Protein AF-0000000081109459 (afdb_homodimer)

Foldseek 3Di:
DDAAEEEEECLLFLLNVLLQCLQQVDPRHHAYEYEDQCCPDPSNCVSCVVPPSYHYDHDHLLGVVSLLVSLARHQEYEDDDFCLAPWQVSLLVSLQSSVVSNLVHQNYAEYEYEAADCVCVLVVRPQLQPQTRRNSRNNSVVVLLVDAFDLDPPDGYFYAYEYFFAEPCCCQANLQQFAQEPVRETEGEAQQAFFKGQYDYSNLSSLLSNLCVVVVSVRGSHYQNDGLDIDGQQRLQVLLCVQLVHHYGYDNDALVVSLVLQPQQQACSHPNCRPHHGNSVNVSSNNVCRSVRSVVVVVRYDNVVSCVSPVPRDDSNNVCNVVVDNSQHQDDTVVCVVVVNGSPSNHHYDD/DDAAEEEEEVLLWLLNVLLQCLQQVDPRHHAYEYEDQCCPDPSNCVSCVVPPSYHYDHDHLLGVVSLLVSLARHQEYEDDDFCLAPWQVSLLVSLQSSVVSNLVHQNYAEYEYEAADCVCVLVVRPQLQPQTRRNSRNNSVVVLLVDAFDLDPPDGYFYAYEYFFAEPCCCQPNLQQFAQEPVRETEGEAQQAFFKGQYDYSNLSSLLSNLCVVVVSVRGSHYQHDGLDIDGQQRLQVLLCVQLVHHYGYDNDQLVVSLVLAPQQQACSHPNCRPHHGNSVNVSSNNVCRSVNSCVVVVRYDNVVSCVSPVPRDDSNNVCNVVVDNSQHQDDTVVCVVVVNGSPSNHHYDD

Secondary structure (DSSP, 8-state):
-PPPEEEEETTTSHHHHHHHHHHHSSSSPPEEEEEES-TTSHHHHHHTTT-TTSEEEE--TT-HHHHHHHHTT-SEEEE---TTTS-HHHHHHHHHHHHHHHTT-TT--EEEEEEE--HHHHTTT-GGG--HHHHHHHHHHHHHHTS-----TT-S-EEEEEEE--BTTHHHHSTTPPEE-TTS-EEEEETTTT--EEEB-HHHHHHHHHHHHHTHHHHTTEEEE--SEEE-HHHHHHHHHHHHT--EEEEE--HHHHHHH-TTTTSBSSTT-TTS-BHHHHHHTTHHHHHTTHHHHHT---HHHHHHH-TTPPPHHHHHHHHT--S------HHHHHTT--HHHHS-B--/-PPPEEEEETTTSHHHHHHHHHHHSSSSPPEEEEEES-TTSHHHHHHTTT-TTSEEEE--TT-HHHHHHHHTT-SEEEE---TTTS-HHHHHHHHHHHHHHHTT-TT--EEEEEEE--HHHHTTT-GGG--HHHHHHHHHHHHHHTS-----TT-S-EEEEEEE--BGGGGTSSTTPPEE-TTS-EEEEETTTT--EEEB-HHHHHHHHHHHHHTHHHHTTEEEE--SEEE-HHHHHHHHHHHH---EEEEE--HHHHHHH-TTTTSBSSTT-TTS-BHHHHHHTTHHHHHTTHHHHHT---HHHHHHH-TTPPPHHHHHHHHT--S------HHHHHTT--HHHHS-B--

Radius of gyration: 28.34 Å; Cα contacts (8 Å, |Δi|>4): 1529; chains: 2; bounding box: 60×88×63 Å

pLDDT: mean 94.44, std 7.42, range [50.06, 98.94]

Sequence (702 aa):
MAQKRILVIGGTGAQGFAVVKALVEAKDPFTVRVLSRNPDSEGVKETFKDYPQVELVKGSFMDFDSVERALQDCYGVFVNTDGFTVNEPDELWAGVRIFEIANTIPTLRHFVYSSIDYYLRLTNFDHKYAAHHTNGKGRVHTYLDGMTSPAHPDSKLVWSVLITGPYNEDLIGGPYVPHIATDGTRVFRFPLGDGYIPFMTLQDCGAFALHMFQNREEWSGKTLLATSHLSTGKEIAETLSRVASVKARYENITVQEWVDTLPYADAPVSSMYPDGITVGQNFSMWWPGFANSILKNEGTRDLAEMKRINPNLQSLEDWIRESKWDGTARQVLKGFKDGGITADMQQLKAEMAQKRILVIGGTGAQGFAVVKALVEAKDPFTVRVLSRNPDSEGVKETFKDYPQVELVKGSFMDFDSVERALQDCYGVFVNTDGFTVNEPDELWAGVRIFEIANTIPTLRHFVYSSIDYYLRLTNFDHKYAAHHTNGKGRVHTYLDGMTSPAHPDSKLVWSVLITGPYNEDLIGGPYVPHIATDGTRVFRFPLGDGYIPFMTLQDCGAFALHMFQNREEWSGKTLLATSHLSTGKEIAETLSRVASVKARYENITVQEWVDTLPYADAPVSSMYPDGITVGQNFSMWWPGFANSILKNEGTRDLAEMKRINPNLQSLEDWIRESKWDGTARQVLKGFKDGGITADMQQLKAE

Nearest PDB structures (foldseek):
  3dxf-assembly1_A  TM=9.112E-01  e=2.273E-22  Homo sapiens
  2wmd-assembly1_A-2  TM=9.122E-01  e=1.160E-21  Homo sapiens
  3dxf-assembly2_B  TM=9.035E-01  e=2.853E-20  Homo sapiens
  8j9i-assembly1_E4  TM=7.162E-01  e=1.374E-08  Euglena gracilis
  2gn4-assembly1_A  TM=7.048E-01  e=7.676E-09  Helicobacter pylori

Solvent-accessible surface area (backbone atoms only — not comparable to full-atom values): 35572 Å² total; per-residue (Å²): 129,85,67,51,26,32,30,27,38,38,23,86,37,61,62,30,35,29,32,52,50,37,33,53,66,36,96,79,42,37,44,44,37,29,45,26,79,53,57,83,37,68,68,48,46,61,72,38,64,91,42,78,81,51,43,71,39,69,29,42,81,84,36,61,68,39,44,53,61,60,45,59,82,15,32,28,36,41,41,40,80,56,40,52,43,33,50,43,62,55,37,28,41,34,50,50,49,51,53,46,54,48,53,58,37,89,55,29,41,39,41,36,37,52,34,31,66,36,48,26,72,78,51,61,36,39,72,64,32,57,18,48,60,29,44,18,35,23,52,28,55,29,30,52,58,34,48,87,25,63,71,37,92,83,38,58,55,21,38,31,36,44,27,46,43,58,47,54,62,27,40,33,38,46,94,55,34,26,30,33,40,82,88,60,31,31,37,38,65,43,48,28,71,88,14,35,46,50,27,19,42,48,68,50,53,4,48,53,51,41,49,42,72,74,34,52,69,81,34,32,61,35,72,45,58,49,46,44,41,73,41,32,52,56,53,51,18,50,45,45,21,68,75,52,69,41,58,43,38,52,42,73,44,49,57,65,62,45,38,73,65,41,83,56,24,79,38,38,38,15,66,76,36,73,85,51,62,25,35,32,60,32,50,58,15,42,40,50,43,27,33,64,29,50,57,67,74,66,65,56,66,55,58,69,58,42,33,69,78,34,76,80,56,44,43,70,63,53,46,37,63,73,67,65,52,71,65,63,51,39,85,75,36,54,71,40,56,76,69,69,51,49,33,71,63,51,38,49,65,54,129,129,83,67,50,26,31,29,26,40,39,23,84,37,60,64,28,35,30,33,51,51,37,31,53,67,35,95,79,42,37,43,43,36,30,45,25,79,52,56,81,39,69,68,48,46,62,72,39,63,91,42,76,80,52,43,71,39,69,29,42,83,84,36,60,68,40,44,53,60,61,47,58,83,15,32,26,35,40,40,40,81,56,40,52,43,32,52,43,62,54,38,30,42,35,50,50,49,50,54,46,54,49,55,59,39,86,57,27,42,39,40,35,36,51,33,30,67,37,49,26,71,77,52,60,40,40,71,66,32,56,19,51,62,29,43,18,35,22,52,30,55,29,29,51,58,34,47,84,26,60,69,39,90,83,40,57,56,23,38,30,35,43,28,44,43,59,46,55,62,26,40,34,36,49,93,54,34,28,30,32,39,81,86,61,31,30,37,37,64,42,47,28,70,89,13,36,45,50,26,20,41,50,69,49,51,5,49,53,54,39,48,43,71,75,33,53,67,80,34,31,61,35,69,46,59,48,45,44,43,73,40,32,52,57,52,52,18,51,46,47,22,69,74,52,72,41,56,42,38,51,41,71,45,52,57,65,63,45,37,71,67,43,85,56,24,80,38,38,39,16,65,77,35,72,85,50,62,25,35,32,61,34,49,58,16,43,41,51,44,27,32,65,27,48,57,67,74,66,64,57,66,55,56,66,58,42,35,70,76,34,76,80,54,45,43,71,64,55,46,38,62,74,66,65,52,70,65,63,52,38,85,75,36,54,73,40,55,76,69,69,52,48,32,72,65,52,38,46,65,55,130

Organism: NCBI:txid173218

InterPro domains:
  IPR008030 NmrA-like domain [PF05368] (3-261)
  IPR036291 NAD(P)-binding domain superfamily [SSF51735] (3-267)
  IPR051164 NmrA-like oxidoreductase [PTHR42748] (1-326)

Structure (mmCIF, N/CA/C/O backbone):
data_AF-0000000081109459-model_v1
#
loop_
_entity.id
_entity.type
_entity.pdbx_description
1 polymer 'NmrA-like domain-containing protein'
#
loop_
_atom_site.group_PDB
_atom_site.id
_atom_site.type_symbol
_atom_site.label_atom_id
_atom_site.label_alt_id
_atom_site.label_comp_id
_atom_site.label_asym_id
_atom_site.label_entity_id
_atom_site.label_seq_id
_atom_site.pdbx_PDB_ins_code
_atom_site.Cartn_x
_atom_site.Cartn_y
_atom_site.Cartn_z
_atom_site.occupancy
_atom_site.B_iso_or_equiv
_atom_site.auth_seq_id
_atom_site.auth_comp_id
_atom_site.auth_asym_id
_atom_site.auth_atom_id
_atom_site.pdbx_PDB_model_num
ATOM 1 N N . MET A 1 1 ? -29.281 -25.344 5.57 1 50.12 1 MET A N 1
ATOM 2 C CA . MET A 1 1 ? -28.781 -23.984 5.582 1 50.12 1 MET A CA 1
ATOM 3 C C . MET A 1 1 ? -28.344 -23.547 4.184 1 50.12 1 MET A C 1
ATOM 5 O O . MET A 1 1 ? -27.922 -24.375 3.379 1 50.12 1 MET A O 1
ATOM 9 N N . ALA A 1 2 ? -28.672 -22.328 3.775 1 65.62 2 ALA A N 1
ATOM 10 C CA . ALA A 1 2 ? -28.391 -21.875 2.418 1 65.62 2 ALA A CA 1
ATOM 11 C C . ALA A 1 2 ? -26.891 -21.938 2.129 1 65.62 2 ALA A C 1
ATOM 13 O O . ALA A 1 2 ? -26.078 -21.594 2.988 1 65.62 2 ALA A O 1
ATOM 14 N N . GLN A 1 3 ? -26.484 -22.531 1.014 1 88.38 3 GLN A N 1
ATOM 15 C CA . GLN A 1 3 ? -25.094 -22.688 0.612 1 88.38 3 GLN A CA 1
ATOM 16 C C . GLN A 1 3 ? -24.375 -21.328 0.561 1 88.38 3 GLN A C 1
ATOM 18 O O . GLN A 1 3 ? -24.953 -20.344 0.109 1 88.38 3 GLN A O 1
ATOM 23 N N . LYS A 1 4 ? -23.266 -21.297 1.136 1 96.56 4 LYS A N 1
ATOM 24 C CA . LYS A 1 4 ? -22.422 -20.109 1.107 1 96.56 4 LYS A CA 1
ATOM 25 C C . LYS A 1 4 ? -21.891 -19.844 -0.299 1 96.56 4 LYS A C 1
ATOM 27 O O . LYS A 1 4 ? -21.469 -20.781 -0.997 1 96.56 4 LYS A O 1
ATOM 32 N N . ARG A 1 5 ? -22.016 -18.672 -0.777 1 98.25 5 ARG A N 1
ATOM 33 C CA . ARG A 1 5 ? -21.562 -18.281 -2.105 1 98.25 5 ARG A CA 1
ATOM 34 C C . ARG A 1 5 ? -20.156 -17.688 -2.049 1 98.25 5 ARG A C 1
ATOM 36 O O . ARG A 1 5 ? -19.875 -16.828 -1.213 1 98.25 5 ARG A O 1
ATOM 43 N N . ILE A 1 6 ? -19.234 -18.078 -2.896 1 98.94 6 ILE A N 1
ATOM 44 C CA . ILE A 1 6 ? -17.891 -17.531 -3.027 1 98.94 6 ILE A CA 1
ATOM 45 C C . ILE A 1 6 ? -17.734 -16.859 -4.391 1 98.94 6 ILE A C 1
ATOM 47 O O . ILE A 1 6 ? -18.031 -17.453 -5.426 1 98.94 6 ILE A O 1
ATOM 51 N N . LEU A 1 7 ? -17.391 -15.602 -4.422 1 98.94 7 LEU A N 1
ATOM 52 C CA . LEU A 1 7 ? -16.922 -14.961 -5.648 1 98.94 7 LEU A CA 1
ATOM 53 C C . LEU A 1 7 ? -15.469 -15.305 -5.93 1 98.94 7 LEU A C 1
ATOM 55 O O . LEU A 1 7 ? -14.617 -15.227 -5.035 1 98.94 7 LEU A O 1
ATOM 59 N N . VAL A 1 8 ? -15.18 -15.734 -7.117 1 98.94 8 VAL A N 1
ATOM 60 C CA . VAL A 1 8 ? -13.805 -15.969 -7.551 1 98.94 8 VAL A CA 1
ATOM 61 C C . VAL A 1 8 ? -13.422 -14.945 -8.617 1 98.94 8 VAL A C 1
ATOM 63 O O . VAL A 1 8 ? -13.953 -14.969 -9.727 1 98.94 8 VAL A O 1
ATOM 66 N N . ILE A 1 9 ? -12.586 -14.047 -8.273 1 98.88 9 ILE A N 1
ATOM 67 C CA . ILE A 1 9 ? -11.953 -13.133 -9.227 1 98.88 9 ILE A CA 1
ATOM 68 C C . ILE A 1 9 ? -10.711 -13.789 -9.82 1 98.88 9 ILE A C 1
ATOM 70 O O . ILE A 1 9 ? -9.82 -14.227 -9.094 1 98.88 9 ILE A O 1
ATOM 74 N N . GLY A 1 10 ? -10.609 -13.844 -11.094 1 97.38 10 GLY A N 1
ATOM 75 C CA . GLY A 1 10 ? -9.594 -14.625 -11.773 1 97.38 10 GLY A CA 1
ATOM 76 C C . GLY A 1 10 ? -10.008 -16.062 -12.031 1 97.38 10 GLY A C 1
ATOM 77 O O . GLY A 1 10 ? -9.156 -16.922 -12.297 1 97.38 10 GLY A O 1
ATOM 78 N N . GLY A 1 11 ? -11.266 -16.344 -12.023 1 97.38 11 GLY A N 1
ATOM 79 C CA . GLY A 1 11 ? -11.781 -17.703 -12.016 1 97.38 11 GLY A CA 1
ATOM 80 C C . GLY A 1 11 ? -11.688 -18.391 -13.367 1 97.38 11 GLY A C 1
ATOM 81 O O . GLY A 1 11 ? -11.805 -19.609 -13.469 1 97.38 11 GLY A O 1
ATOM 82 N N . THR A 1 12 ? -11.5 -17.609 -14.422 1 95.12 12 THR A N 1
ATOM 83 C CA . THR A 1 12 ? -11.414 -18.203 -15.758 1 95.12 12 THR A CA 1
ATOM 84 C C . THR A 1 12 ? -9.984 -18.641 -16.062 1 95.12 12 THR A C 1
ATOM 86 O O . THR A 1 12 ? -9.75 -19.359 -17.031 1 95.12 12 THR A O 1
ATOM 89 N N . GLY A 1 13 ? -9.062 -18.203 -15.227 1 93.94 13 GLY A N 1
ATOM 90 C CA . GLY A 1 13 ? -7.68 -18.625 -15.391 1 93.94 13 GLY A CA 1
ATOM 91 C C . GLY A 1 13 ? -7.398 -20 -14.805 1 93.94 13 GLY A C 1
ATOM 92 O O . GLY A 1 13 ? -8.281 -20.609 -14.195 1 93.94 13 GLY A O 1
ATOM 93 N N . ALA A 1 14 ? -6.176 -20.5 -14.977 1 92.56 14 ALA A N 1
ATOM 94 C CA . ALA A 1 14 ? -5.781 -21.828 -14.531 1 92.56 14 ALA A CA 1
ATOM 95 C C . ALA A 1 14 ? -5.961 -21.984 -13.023 1 92.56 14 ALA A C 1
ATOM 97 O O . ALA A 1 14 ? -6.609 -22.922 -12.57 1 92.56 14 ALA A O 1
ATOM 98 N N . GLN A 1 15 ? -5.398 -21.031 -12.25 1 96.12 15 GLN A N 1
ATOM 99 C CA . GLN A 1 15 ? -5.5 -21.109 -10.797 1 96.12 15 GLN A CA 1
ATOM 100 C C . GLN A 1 15 ? -6.949 -20.953 -10.344 1 96.12 15 GLN A C 1
ATOM 102 O O . GLN A 1 15 ? -7.434 -21.734 -9.531 1 96.12 15 GLN A O 1
ATOM 107 N N . GLY A 1 16 ? -7.598 -19.922 -10.867 1 97.5 16 GLY A N 1
ATOM 108 C CA . GLY A 1 16 ? -8.961 -19.641 -10.453 1 97.5 16 GLY A CA 1
ATOM 109 C C . GLY A 1 16 ? -9.922 -20.781 -10.742 1 97.5 16 GLY A C 1
ATOM 110 O O . GLY A 1 16 ? -10.797 -21.078 -9.938 1 97.5 16 GLY A O 1
ATOM 111 N N . PHE A 1 17 ? -9.766 -21.391 -11.898 1 97.5 17 PHE A N 1
ATOM 112 C CA . PHE A 1 17 ? -10.648 -22.5 -12.2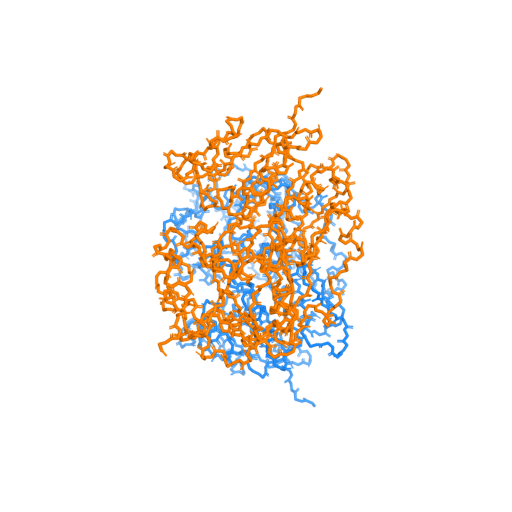5 1 97.5 17 PHE A CA 1
ATOM 113 C C . PHE A 1 17 ? -10.414 -23.688 -11.328 1 97.5 17 PHE A C 1
ATOM 115 O O . PHE A 1 17 ? -11.359 -24.375 -10.945 1 97.5 17 PHE A O 1
ATOM 122 N N . ALA A 1 18 ? -9.164 -23.938 -10.969 1 97.75 18 ALA A N 1
ATOM 123 C CA . ALA A 1 18 ? -8.867 -25 -10.008 1 97.75 18 ALA A CA 1
ATOM 124 C C . ALA A 1 18 ? -9.562 -24.734 -8.672 1 97.75 18 ALA A C 1
ATOM 126 O O . ALA A 1 18 ? -10.055 -25.656 -8.023 1 97.75 18 ALA A O 1
ATOM 127 N N . VAL A 1 19 ? -9.602 -23.469 -8.242 1 98.81 19 VAL A N 1
ATOM 128 C CA . VAL A 1 19 ? -10.273 -23.078 -7.016 1 98.81 19 VAL A CA 1
ATOM 129 C C . VAL A 1 19 ? -11.781 -23.297 -7.164 1 98.81 19 VAL A C 1
ATOM 131 O O . VAL A 1 19 ? -12.422 -23.844 -6.27 1 98.81 19 VAL A O 1
ATOM 134 N N . VAL A 1 20 ? -12.352 -22.891 -8.32 1 98.81 20 VAL A N 1
ATOM 135 C CA . VAL A 1 20 ? -13.773 -23.078 -8.586 1 98.81 20 VAL A CA 1
ATOM 136 C C . VAL A 1 20 ? -14.125 -24.547 -8.469 1 98.81 20 VAL A C 1
ATOM 138 O O . VAL A 1 20 ? -15.086 -24.906 -7.777 1 98.81 20 VAL A O 1
ATOM 141 N N . LYS A 1 21 ? -13.352 -25.453 -9.07 1 98.44 21 LYS A N 1
ATOM 142 C CA . LYS A 1 21 ? -13.594 -26.891 -9.047 1 98.44 21 LYS A CA 1
ATOM 143 C C . LYS A 1 21 ? -13.586 -27.422 -7.617 1 98.44 21 LYS A C 1
ATOM 145 O O . LYS A 1 21 ? -14.484 -28.172 -7.223 1 98.44 21 LYS A O 1
ATOM 150 N N . ALA A 1 22 ? -12.57 -27.016 -6.848 1 98.62 22 ALA A N 1
ATOM 151 C CA . ALA A 1 22 ? -12.445 -27.5 -5.473 1 98.62 22 ALA A CA 1
ATOM 152 C C . ALA A 1 22 ? -13.648 -27.094 -4.637 1 98.62 22 ALA A C 1
ATOM 154 O O . ALA A 1 22 ? -14.141 -27.875 -3.82 1 98.62 22 ALA A O 1
ATOM 155 N N . LEU A 1 23 ? -14.164 -25.844 -4.84 1 98.75 23 LEU A N 1
ATOM 156 C CA . LEU A 1 23 ? -15.273 -25.312 -4.059 1 98.75 23 LEU A CA 1
ATOM 157 C C . LEU A 1 23 ? -16.578 -26.016 -4.41 1 98.75 23 LEU A C 1
ATOM 159 O O . LEU A 1 23 ? -17.344 -26.375 -3.523 1 98.75 23 LEU A O 1
ATOM 163 N N . VAL A 1 24 ? -16.812 -26.281 -5.719 1 98.31 24 VAL A N 1
ATOM 164 C CA . VAL A 1 24 ? -18.078 -26.844 -6.203 1 98.31 24 VAL A CA 1
ATOM 165 C C . VAL A 1 24 ? -18.125 -28.344 -5.902 1 98.31 24 VAL A C 1
ATOM 167 O O . VAL A 1 24 ? -19.203 -28.891 -5.629 1 98.31 24 VAL A O 1
ATOM 170 N N . GLU A 1 25 ? -16.969 -29 -5.863 1 97.81 25 GLU A N 1
ATOM 171 C CA . GLU A 1 25 ? -16.906 -30.453 -5.742 1 97.81 25 GLU A CA 1
ATOM 172 C C . GLU A 1 25 ? -16.688 -30.891 -4.293 1 97.81 25 GLU A C 1
ATOM 174 O O . GLU A 1 25 ? -16.609 -32.062 -3.996 1 97.81 25 GLU A O 1
ATOM 179 N N . ALA A 1 26 ? -16.594 -29.953 -3.414 1 97.25 26 ALA A N 1
ATOM 180 C CA . ALA A 1 26 ? -16.391 -30.25 -2.002 1 97.25 26 ALA A CA 1
ATOM 181 C C . ALA A 1 26 ? -17.531 -31.109 -1.45 1 97.25 26 ALA A C 1
ATOM 183 O O . ALA A 1 26 ? -18.609 -31.172 -2.043 1 97.25 26 ALA A O 1
ATOM 184 N N . LYS A 1 27 ? -17.219 -31.797 -0.277 1 95.94 27 LYS A N 1
ATOM 185 C CA . LYS A 1 27 ? -18.25 -32.562 0.39 1 95.94 27 LYS A CA 1
ATOM 186 C C . LYS A 1 27 ? -19.469 -31.703 0.705 1 95.94 27 LYS A C 1
ATOM 188 O O . LYS A 1 27 ? -20.609 -32.094 0.429 1 95.94 27 LYS A O 1
ATOM 193 N N . ASP A 1 28 ? -19.234 -30.609 1.328 1 96.06 28 ASP A N 1
ATOM 194 C CA . ASP A 1 28 ? -20.219 -29.547 1.481 1 96.06 28 ASP A CA 1
ATOM 195 C C . ASP A 1 28 ? -19.953 -28.406 0.496 1 96.06 28 ASP A C 1
ATOM 197 O O . ASP A 1 28 ? -19.219 -27.469 0.801 1 96.06 28 ASP A O 1
ATOM 201 N N . PRO A 1 29 ? -20.594 -28.391 -0.605 1 96.31 29 PRO A N 1
ATOM 202 C CA . PRO A 1 29 ? -20.234 -27.5 -1.714 1 96.31 29 PRO A CA 1
ATOM 203 C C . PRO A 1 29 ? -20.594 -26.047 -1.446 1 96.31 29 PRO A C 1
ATOM 205 O O . PRO A 1 29 ? -21.547 -25.766 -0.73 1 96.31 29 PRO A O 1
ATOM 208 N N . PHE A 1 30 ? -19.828 -25.203 -2 1 98.19 30 PHE A N 1
ATOM 209 C CA . PHE A 1 30 ? -20.172 -23.797 -2.117 1 98.19 30 PHE A CA 1
ATOM 210 C C . PHE A 1 30 ? -20.859 -23.516 -3.441 1 98.19 30 PHE A C 1
ATOM 212 O O . PHE A 1 30 ? -20.688 -24.266 -4.41 1 98.19 30 PHE A O 1
ATOM 219 N N . THR A 1 31 ? -21.672 -22.547 -3.479 1 98.31 31 THR A N 1
ATOM 220 C CA . THR A 1 31 ? -22.047 -21.938 -4.758 1 98.31 31 THR A CA 1
ATOM 221 C C . THR A 1 31 ? -20.984 -20.938 -5.215 1 98.31 31 THR A C 1
ATOM 223 O O . THR A 1 31 ? -20.391 -20.234 -4.395 1 98.31 31 THR A O 1
ATOM 226 N N . VAL A 1 32 ? -20.734 -20.906 -6.5 1 98.81 32 VAL A N 1
ATOM 227 C CA . VAL A 1 32 ? -19.609 -20.109 -6.961 1 98.81 32 VAL A CA 1
ATOM 228 C C . VAL A 1 32 ? -20.078 -19.109 -8.016 1 98.81 32 VAL A C 1
ATOM 230 O O . VAL A 1 32 ? -20.859 -19.453 -8.898 1 98.81 32 VAL A O 1
ATOM 233 N N . ARG A 1 33 ? -19.734 -17.922 -7.879 1 98.75 33 ARG A N 1
ATOM 234 C CA . ARG A 1 33 ? -19.812 -16.844 -8.859 1 98.75 33 ARG A CA 1
ATOM 235 C C . ARG A 1 33 ? -18.422 -16.469 -9.383 1 98.75 33 ARG A C 1
ATOM 237 O O . ARG A 1 33 ? -17.469 -16.359 -8.617 1 98.75 33 ARG A O 1
ATOM 244 N N . VAL A 1 34 ? -18.25 -16.312 -10.695 1 98.81 34 VAL A N 1
ATOM 245 C CA . VAL A 1 34 ? -16.953 -15.992 -11.305 1 98.81 34 VAL A CA 1
ATOM 246 C C . VAL A 1 34 ? -17.062 -14.672 -12.055 1 98.81 34 VAL A C 1
ATOM 248 O O . VAL A 1 34 ? -17.984 -14.469 -12.852 1 98.81 34 VAL A O 1
ATOM 251 N N . LEU A 1 35 ? -16.156 -13.742 -11.797 1 98.62 35 LEU A N 1
ATOM 252 C CA . LEU A 1 35 ? -16.031 -12.484 -12.531 1 98.62 35 LEU A CA 1
ATOM 253 C C . LEU A 1 35 ? -15.227 -12.688 -13.82 1 98.62 35 LEU A C 1
ATOM 255 O O . LEU A 1 35 ? -14.109 -13.211 -13.781 1 98.62 35 LEU A O 1
ATOM 259 N N . SER A 1 36 ? -15.805 -12.391 -14.93 1 96.75 36 SER A N 1
ATOM 260 C CA . SER A 1 36 ? -15.141 -12.531 -16.219 1 96.75 36 SER A CA 1
ATOM 261 C C . SER A 1 36 ? -15.375 -11.305 -17.094 1 96.75 36 SER A C 1
ATOM 263 O O . SER A 1 36 ? -16.469 -10.727 -17.094 1 96.75 36 SER A O 1
ATOM 265 N N . ARG A 1 37 ? -14.344 -10.938 -17.875 1 94.06 37 ARG A N 1
ATOM 266 C CA . ARG A 1 37 ? -14.453 -9.82 -18.797 1 94.06 37 ARG A CA 1
ATOM 267 C C . ARG A 1 37 ? -15.359 -10.18 -19.984 1 94.06 37 ARG A C 1
ATOM 269 O O . ARG A 1 37 ? -16 -9.305 -20.562 1 94.06 37 ARG A O 1
ATOM 276 N N . ASN A 1 38 ? -15.344 -11.445 -20.234 1 93.94 38 ASN A N 1
ATOM 277 C CA . ASN A 1 38 ? -16.141 -11.938 -21.359 1 93.94 38 ASN A CA 1
ATOM 278 C C . ASN A 1 38 ? -16.797 -13.273 -21.031 1 93.94 38 ASN A C 1
ATOM 280 O O . ASN A 1 38 ? -16.422 -14.305 -21.594 1 93.94 38 ASN A O 1
ATOM 284 N N . PRO A 1 39 ? -17.828 -13.219 -20.297 1 95.25 39 PRO A N 1
ATOM 285 C CA . PRO A 1 39 ? -18.438 -14.469 -19.844 1 95.25 39 PRO A CA 1
ATOM 286 C C . PRO A 1 39 ? -19.031 -15.281 -21 1 95.25 39 PRO A C 1
ATOM 288 O O . PRO A 1 39 ? -19.219 -16.5 -20.875 1 95.25 39 PRO A O 1
ATOM 291 N N . ASP A 1 40 ? -19.219 -14.648 -22.156 1 94.62 40 ASP A N 1
ATOM 292 C CA . ASP A 1 40 ? -19.891 -15.328 -23.266 1 94.62 40 ASP A CA 1
ATOM 293 C C . ASP A 1 40 ? -18.875 -15.812 -24.297 1 94.62 40 ASP A C 1
ATOM 295 O O . ASP A 1 40 ? -19.266 -16.359 -25.344 1 94.62 40 ASP A O 1
ATOM 299 N N . SER A 1 41 ? -17.641 -15.656 -23.969 1 93.5 41 SER A N 1
ATOM 300 C CA . SER A 1 41 ? -16.625 -16.125 -24.922 1 93.5 41 SER A CA 1
ATOM 301 C C . SER A 1 41 ? -16.625 -17.641 -25.031 1 93.5 41 SER A C 1
ATOM 303 O O . SER A 1 41 ? -17.016 -18.328 -24.078 1 93.5 41 SER A O 1
ATOM 305 N N . GLU A 1 42 ? -16.188 -18.203 -26.125 1 92.25 42 GLU A N 1
ATOM 306 C CA . GLU A 1 42 ? -16.125 -19.641 -26.344 1 92.25 42 GLU A CA 1
ATOM 307 C C . GLU A 1 42 ? -15.18 -20.312 -25.359 1 92.25 42 GLU A C 1
ATOM 309 O O . GLU A 1 42 ? -15.453 -21.422 -24.875 1 92.25 42 GLU A O 1
ATOM 314 N N . GLY A 1 43 ? -14.086 -19.656 -25.078 1 90.38 43 GLY A N 1
ATOM 315 C CA . GLY A 1 43 ? -13.133 -20.188 -24.109 1 90.38 43 GLY A CA 1
ATOM 316 C C . GLY A 1 43 ? -13.727 -20.375 -22.734 1 90.38 43 GLY A C 1
ATOM 317 O O . GLY A 1 43 ? -13.492 -21.391 -22.078 1 90.38 43 GLY A O 1
ATOM 318 N N . VAL A 1 44 ? -14.492 -19.422 -22.312 1 94.31 44 VAL A N 1
ATOM 319 C CA . VAL A 1 44 ? -15.117 -19.484 -21 1 94.31 44 VAL A CA 1
ATOM 320 C C . VAL A 1 44 ? -16.188 -20.578 -21 1 94.31 44 VAL A C 1
ATOM 322 O O . VAL A 1 44 ? -16.281 -21.359 -20.047 1 94.31 44 VAL A O 1
ATOM 325 N N . LYS A 1 45 ? -16.984 -20.641 -22.062 1 93.94 45 LYS A N 1
ATOM 326 C CA . LYS A 1 45 ? -18.016 -21.656 -22.172 1 93.94 45 LYS A CA 1
ATOM 327 C C . LYS A 1 45 ? -17.422 -23.062 -22.109 1 93.94 45 LYS A C 1
ATOM 329 O O . LYS A 1 45 ? -17.953 -23.938 -21.438 1 93.94 45 LYS A O 1
ATOM 334 N N . GLU A 1 46 ? -16.328 -23.172 -22.797 1 93.31 46 GLU A N 1
ATOM 335 C CA . GLU A 1 46 ? -15.656 -24.469 -22.812 1 93.31 46 GLU A CA 1
ATOM 336 C C . GLU A 1 46 ? -15.117 -24.828 -21.422 1 93.31 46 GLU A C 1
ATOM 338 O O . GLU A 1 46 ? -15.242 -25.969 -20.969 1 93.31 46 GLU A O 1
ATOM 343 N N . THR A 1 47 ? -14.531 -23.875 -20.766 1 93.94 47 THR A N 1
ATOM 344 C CA . THR A 1 47 ? -13.938 -24.078 -19.453 1 93.94 47 THR A CA 1
ATOM 345 C C . THR A 1 47 ? -15 -24.516 -18.438 1 93.94 47 THR A C 1
ATOM 347 O O . THR A 1 47 ? -14.75 -25.391 -17.609 1 93.94 47 THR A O 1
ATOM 350 N N . PHE A 1 48 ? -16.203 -24 -18.547 1 96.81 48 PHE A N 1
ATOM 351 C CA . PHE A 1 48 ? -17.203 -24.219 -17.516 1 96.81 48 PHE A CA 1
ATOM 352 C C . PHE A 1 48 ? -18.312 -25.141 -18 1 96.81 48 PHE A C 1
ATOM 354 O O . PHE A 1 48 ? -19.344 -25.281 -17.359 1 96.81 48 PHE A O 1
ATOM 361 N N . LYS A 1 49 ? -18.172 -25.859 -19.109 1 96.5 49 LYS A N 1
ATOM 362 C CA . LYS A 1 49 ? -19.172 -26.703 -19.734 1 96.5 49 LYS A CA 1
ATOM 363 C C . LYS A 1 49 ? -19.672 -27.766 -18.75 1 96.5 49 LYS A C 1
ATOM 365 O O . LYS A 1 49 ? -20.859 -28.109 -18.734 1 96.5 49 LYS A O 1
ATOM 370 N N . ASP A 1 50 ? -18.75 -28.281 -17.891 1 96.94 50 ASP A N 1
ATOM 371 C CA . ASP A 1 50 ? -19.094 -29.344 -16.953 1 96.94 50 ASP A CA 1
ATOM 372 C C . ASP A 1 50 ? -19.547 -28.766 -15.609 1 96.94 50 ASP A C 1
ATOM 374 O O . ASP A 1 50 ? -19.812 -29.5 -14.664 1 96.94 50 ASP A O 1
ATOM 378 N N . TYR A 1 51 ? -19.641 -27.438 -15.531 1 97.56 51 TYR A N 1
ATOM 379 C CA . TYR A 1 51 ? -20.016 -26.75 -14.297 1 97.56 51 TYR A CA 1
ATOM 380 C C . TYR A 1 51 ? -21.094 -25.703 -14.57 1 97.56 51 TYR A C 1
ATOM 382 O O . TYR A 1 51 ? -20.906 -24.516 -14.25 1 97.56 51 TYR A O 1
ATOM 390 N N . PRO A 1 52 ? -22.234 -26.125 -15.039 1 95.56 52 PRO A N 1
ATOM 391 C CA . PRO A 1 52 ? -23.297 -25.188 -15.406 1 95.56 52 PRO A CA 1
ATOM 392 C C . PRO A 1 52 ? -23.875 -24.453 -14.195 1 95.56 52 PRO A C 1
ATOM 394 O O . PRO A 1 52 ? -24.547 -23.422 -14.359 1 95.56 52 PRO A O 1
ATOM 397 N N . GLN A 1 53 ? -23.578 -24.938 -13.023 1 95.69 53 GLN A N 1
ATOM 398 C CA . GLN A 1 53 ? -24.125 -24.328 -11.812 1 95.69 53 GLN A CA 1
ATOM 399 C C . GLN A 1 53 ? -23.328 -23.094 -11.406 1 95.69 53 GLN A C 1
ATOM 401 O O . GLN A 1 53 ? -23.75 -22.328 -10.547 1 95.69 53 GLN A O 1
ATOM 406 N N . VAL A 1 54 ? -22.141 -22.906 -12.016 1 98.31 54 VAL A N 1
ATOM 407 C CA . VAL A 1 54 ? -21.312 -21.734 -11.727 1 98.31 54 VAL A CA 1
ATOM 408 C C . VAL A 1 54 ? -21.922 -20.5 -12.375 1 98.31 54 VAL A C 1
ATOM 410 O O . VAL A 1 54 ? -22.25 -20.5 -13.562 1 98.31 54 VAL A O 1
ATOM 413 N N . GLU A 1 55 ? -22.141 -19.469 -11.617 1 98.31 55 GLU A N 1
ATOM 414 C CA . GLU A 1 55 ? -22.656 -18.188 -12.117 1 98.31 55 GLU A CA 1
ATOM 415 C C . GLU A 1 55 ? -21.531 -17.344 -12.703 1 98.31 55 GLU A C 1
ATOM 417 O O . GLU A 1 55 ? -20.547 -17.047 -12.016 1 98.31 55 GLU A O 1
ATOM 422 N N . LEU A 1 56 ? -21.641 -16.984 -13.961 1 98.31 56 LEU A N 1
ATOM 423 C CA . LEU A 1 56 ? -20.688 -16.078 -14.594 1 98.31 56 LEU A CA 1
ATOM 424 C C . LEU A 1 56 ? -21.234 -14.664 -14.672 1 98.31 56 LEU A C 1
ATOM 426 O O . LEU A 1 56 ? -22.328 -14.445 -15.18 1 98.31 56 LEU A O 1
ATOM 430 N N . VAL A 1 57 ? -20.484 -13.727 -14.141 1 98.5 57 VAL A N 1
ATOM 431 C CA . VAL A 1 57 ? -20.938 -12.336 -14.188 1 98.5 57 VAL A CA 1
ATOM 432 C C . VAL A 1 57 ? -19.875 -11.484 -14.898 1 98.5 57 VAL A C 1
ATOM 434 O O . VAL A 1 57 ? -18.688 -11.719 -14.758 1 98.5 57 VAL A O 1
ATOM 437 N N . LYS A 1 58 ? -20.328 -10.539 -15.641 1 98.38 58 LYS A N 1
ATOM 438 C CA . LYS A 1 58 ? -19.453 -9.688 -16.438 1 98.38 58 LYS A CA 1
ATOM 439 C C . LYS A 1 58 ? -18.797 -8.617 -15.578 1 98.38 58 LYS A C 1
ATOM 441 O O . LYS A 1 58 ? -19.469 -7.938 -14.797 1 98.38 58 LYS A O 1
ATOM 446 N N . GLY A 1 59 ? -17.484 -8.469 -15.711 1 98.19 59 GLY A N 1
ATOM 447 C CA . GLY A 1 59 ? -16.734 -7.434 -15.008 1 98.19 59 GLY A CA 1
ATOM 448 C C . GLY A 1 59 ? -15.227 -7.613 -15.102 1 98.19 59 GLY A C 1
ATOM 449 O O . GLY A 1 59 ? -14.742 -8.461 -15.859 1 98.19 59 GLY A O 1
ATOM 450 N N . SER A 1 60 ? -14.5 -6.758 -14.484 1 97.44 60 SER A N 1
ATOM 451 C CA . SER A 1 60 ? -13.047 -6.754 -14.383 1 97.44 60 SER A CA 1
ATOM 452 C C . SER A 1 60 ? -12.586 -6.391 -12.977 1 97.44 60 SER A C 1
ATOM 454 O O . SER A 1 60 ? -13.227 -5.586 -12.297 1 97.44 60 SER A O 1
ATOM 456 N N . PHE A 1 61 ? -11.453 -6.988 -12.602 1 98 61 PHE A N 1
ATOM 457 C CA . PHE A 1 61 ? -10.961 -6.656 -11.273 1 98 61 PHE A CA 1
ATOM 458 C C . PHE A 1 61 ? -10.484 -5.207 -11.219 1 98 61 PHE A C 1
ATOM 460 O O . PHE A 1 61 ? -10.258 -4.664 -10.133 1 98 61 PHE A O 1
ATOM 467 N N . MET A 1 62 ? -10.414 -4.516 -12.414 1 97.5 62 MET A N 1
ATOM 468 C CA . MET A 1 62 ? -10.039 -3.104 -12.461 1 97.5 62 MET A CA 1
ATOM 469 C C . MET A 1 62 ? -11.281 -2.217 -12.516 1 97.5 62 MET A C 1
ATOM 471 O O . MET A 1 62 ? -11.18 -0.991 -12.461 1 97.5 62 MET A O 1
ATOM 475 N N . ASP A 1 63 ? -12.445 -2.818 -12.719 1 98.19 63 ASP A N 1
ATOM 476 C CA . ASP A 1 63 ? -13.727 -2.115 -12.656 1 98.19 63 ASP A CA 1
ATOM 477 C C . ASP A 1 63 ? -14.398 -2.318 -11.305 1 98.19 63 ASP A C 1
ATOM 479 O O . ASP A 1 63 ? -15.18 -3.258 -11.133 1 98.19 63 ASP A O 1
ATOM 483 N N . PHE A 1 64 ? -14.227 -1.385 -10.469 1 98 64 PHE A N 1
ATOM 484 C CA . PHE A 1 64 ? -14.578 -1.572 -9.062 1 98 64 PHE A CA 1
ATOM 485 C C . PHE A 1 64 ? -16.094 -1.582 -8.875 1 98 64 PHE A C 1
ATOM 487 O O . PHE A 1 64 ? -16.594 -2.211 -7.945 1 98 64 PHE A O 1
ATOM 494 N N . ASP A 1 65 ? -16.844 -0.954 -9.766 1 98.19 65 ASP A N 1
ATOM 495 C CA . ASP A 1 65 ? -18.297 -1.065 -9.727 1 98.19 65 ASP A CA 1
ATOM 496 C C . ASP A 1 65 ? -18.75 -2.5 -9.992 1 98.19 65 ASP A C 1
ATOM 498 O O . ASP A 1 65 ? -19.625 -3.02 -9.305 1 98.19 65 ASP A O 1
ATOM 502 N N . SER A 1 66 ? -18.156 -3.096 -10.992 1 98.75 66 SER A N 1
ATOM 503 C CA . SER A 1 66 ? -18.5 -4.48 -11.305 1 98.75 66 SER A CA 1
ATOM 504 C C . SER A 1 66 ? -18.078 -5.418 -10.188 1 98.75 66 SER A C 1
ATOM 506 O O . SER A 1 66 ? -18.75 -6.406 -9.898 1 98.75 66 SER A O 1
ATOM 508 N N . VAL A 1 67 ? -16.953 -5.152 -9.539 1 98.88 67 VAL A N 1
ATOM 509 C CA . VAL A 1 67 ? -16.484 -5.949 -8.414 1 98.88 67 VAL A CA 1
ATOM 510 C C . VAL A 1 67 ? -17.484 -5.859 -7.266 1 98.88 67 VAL A C 1
ATOM 512 O O . VAL A 1 67 ? -17.891 -6.879 -6.695 1 98.88 67 VAL A O 1
ATOM 515 N N . GLU A 1 68 ? -17.891 -4.617 -6.953 1 98.62 68 GLU A N 1
ATOM 516 C CA . GLU A 1 68 ? -18.828 -4.418 -5.863 1 98.62 68 GLU A CA 1
ATOM 517 C C . GLU A 1 68 ? -20.141 -5.148 -6.133 1 98.62 68 GLU A C 1
ATOM 519 O O . GLU A 1 68 ? -20.688 -5.801 -5.242 1 98.62 68 GLU A O 1
ATOM 524 N N . ARG A 1 69 ? -20.625 -5.023 -7.355 1 98.69 69 ARG A N 1
ATOM 525 C CA . ARG A 1 69 ? -21.844 -5.723 -7.73 1 98.69 69 ARG A CA 1
ATOM 526 C C . ARG A 1 69 ? -21.672 -7.234 -7.59 1 98.69 69 ARG A C 1
ATOM 528 O O . ARG A 1 69 ? -22.578 -7.914 -7.086 1 98.69 69 ARG A O 1
ATOM 535 N N . ALA A 1 70 ? -20.531 -7.734 -8.008 1 98.88 70 ALA A N 1
ATOM 536 C CA . ALA A 1 70 ? -20.281 -9.172 -7.984 1 98.88 70 ALA A CA 1
ATOM 537 C C . ALA A 1 70 ? -20.156 -9.688 -6.551 1 98.88 70 ALA A C 1
ATOM 539 O O . ALA A 1 70 ? -20.469 -10.852 -6.273 1 98.88 70 ALA A O 1
ATOM 540 N N . LEU A 1 71 ? -19.781 -8.852 -5.613 1 98.75 71 LEU A N 1
ATOM 541 C CA . LEU A 1 71 ? -19.562 -9.234 -4.223 1 98.75 71 LEU A CA 1
ATOM 542 C C . LEU A 1 71 ? -20.891 -9.352 -3.475 1 98.75 71 LEU A C 1
ATOM 544 O O . LEU A 1 71 ? -20.953 -9.969 -2.406 1 98.75 71 LEU A O 1
ATOM 548 N N . GLN A 1 72 ? -21.906 -8.688 -3.988 1 98.31 72 GLN A N 1
ATOM 549 C CA . GLN A 1 72 ? -23.188 -8.688 -3.287 1 98.31 72 GLN A CA 1
ATOM 550 C C . GLN A 1 72 ? -23.672 -10.117 -3.027 1 98.31 72 GLN A C 1
ATOM 552 O O . GLN A 1 72 ? -23.531 -10.992 -3.887 1 98.31 72 GLN A O 1
ATOM 557 N N . ASP A 1 73 ? -24.109 -10.406 -1.781 1 97.56 73 ASP A N 1
ATOM 558 C CA . ASP A 1 73 ? -24.719 -11.641 -1.318 1 97.56 73 ASP A CA 1
ATOM 559 C C . ASP A 1 73 ? -23.703 -12.766 -1.227 1 97.56 73 ASP A C 1
ATOM 561 O O . ASP A 1 73 ? -24.062 -13.938 -1.111 1 97.56 73 ASP A O 1
ATOM 565 N N . CYS A 1 74 ? -22.438 -12.492 -1.32 1 98.25 74 CYS A N 1
ATOM 566 C CA . CYS A 1 74 ? -21.391 -13.508 -1.183 1 98.25 74 CYS A CA 1
ATOM 567 C C . CYS A 1 74 ? -20.969 -13.664 0.274 1 98.25 74 CYS A C 1
ATOM 569 O O . CYS A 1 74 ? -20.984 -12.703 1.036 1 98.25 74 CYS A O 1
ATOM 571 N N . TYR A 1 75 ? -20.625 -14.875 0.589 1 97.69 75 TYR A N 1
ATOM 572 C CA . TYR A 1 75 ? -20.031 -15.188 1.883 1 97.69 75 TYR A CA 1
ATOM 573 C C . TYR A 1 75 ? -18.547 -14.906 1.881 1 97.69 75 TYR A C 1
ATOM 575 O O . TYR A 1 75 ? -18 -14.414 2.871 1 97.69 75 TYR A O 1
ATOM 583 N N . GLY A 1 76 ? -17.922 -15.234 0.827 1 98.38 76 GLY A N 1
ATOM 584 C CA . GLY A 1 76 ? -16.484 -15.031 0.703 1 98.38 76 GLY A CA 1
ATOM 585 C C . GLY A 1 76 ? -16.047 -14.648 -0.701 1 98.38 76 GLY A C 1
ATOM 586 O O . GLY A 1 76 ? -16.859 -14.688 -1.634 1 98.38 76 GLY A O 1
ATOM 587 N N . VAL A 1 77 ? -14.828 -14.297 -0.822 1 98.94 77 VAL A N 1
ATOM 588 C CA . VAL A 1 77 ? -14.25 -13.953 -2.117 1 98.94 77 VAL A CA 1
ATOM 589 C C . VAL A 1 77 ? -12.805 -14.453 -2.186 1 98.94 77 VAL A C 1
ATOM 591 O O . VAL A 1 77 ? -12.062 -14.367 -1.204 1 98.94 77 VAL A O 1
ATOM 594 N N . PHE A 1 78 ? -12.461 -15.148 -3.256 1 98.94 78 PHE A N 1
ATOM 595 C CA . PHE A 1 78 ? -11.094 -15.477 -3.652 1 98.94 78 PHE A CA 1
ATOM 596 C C . PHE A 1 78 ? -10.586 -14.5 -4.703 1 98.94 78 PHE A C 1
ATOM 598 O O . PHE A 1 78 ? -11.141 -14.422 -5.805 1 98.94 78 PHE A O 1
ATOM 605 N N . VAL A 1 79 ? -9.547 -13.727 -4.363 1 98.94 79 VAL A N 1
ATOM 606 C CA . VAL A 1 79 ? -9.078 -12.656 -5.238 1 98.94 79 VAL A CA 1
ATOM 607 C C . VAL A 1 79 ? -7.727 -13.031 -5.836 1 98.94 79 VAL A C 1
ATOM 609 O O . VAL A 1 79 ? -6.719 -13.078 -5.125 1 98.94 79 VAL A O 1
ATOM 612 N N . ASN A 1 80 ? -7.699 -13.289 -7.07 1 98.5 80 ASN A N 1
ATOM 613 C CA . ASN A 1 80 ? -6.477 -13.477 -7.844 1 98.5 80 ASN A CA 1
ATOM 614 C C . ASN A 1 80 ? -6.328 -12.406 -8.922 1 98.5 80 ASN A C 1
ATOM 616 O O . ASN A 1 80 ? -6.809 -12.578 -10.047 1 98.5 80 ASN A O 1
ATOM 620 N N . THR A 1 81 ? -5.605 -11.328 -8.586 1 97.44 81 THR A N 1
ATOM 621 C CA . THR A 1 81 ? -5.324 -10.281 -9.57 1 97.44 81 THR A CA 1
ATOM 622 C C . THR A 1 81 ? -4.285 -10.758 -10.578 1 97.44 81 THR A C 1
ATOM 624 O O . THR A 1 81 ? -3.604 -11.766 -10.352 1 97.44 81 THR A O 1
ATOM 627 N N . ASP A 1 82 ? -4.211 -10.102 -11.688 1 94.75 82 ASP A N 1
ATOM 628 C CA . ASP A 1 82 ? -3.387 -10.602 -12.789 1 94.75 82 ASP A CA 1
ATOM 629 C C . ASP A 1 82 ? -2.311 -9.594 -13.172 1 94.75 82 ASP A C 1
ATOM 631 O O . ASP A 1 82 ? -2.566 -8.672 -13.953 1 94.75 82 ASP A O 1
ATOM 635 N N . GLY A 1 83 ? -1.101 -9.867 -12.727 1 94.38 83 GLY A N 1
ATOM 636 C CA . GLY A 1 83 ? 0.023 -8.992 -13.039 1 94.38 83 GLY A CA 1
ATOM 637 C C . GLY A 1 83 ? 0.452 -9.07 -14.492 1 94.38 83 GLY A C 1
ATOM 638 O O . GLY A 1 83 ? 1.23 -8.234 -14.953 1 94.38 83 GLY A O 1
ATOM 639 N N . PHE A 1 84 ? -0.026 -10.023 -15.266 1 93.62 84 PHE A N 1
ATOM 640 C CA . PHE A 1 84 ? 0.298 -10.141 -16.688 1 93.62 84 PHE A CA 1
ATOM 641 C C . PHE A 1 84 ? -0.672 -9.328 -17.531 1 93.62 84 PHE A C 1
ATOM 643 O O . PHE A 1 84 ? -0.473 -9.18 -18.734 1 93.62 84 PHE A O 1
ATOM 650 N N . THR A 1 85 ? -1.672 -8.781 -16.891 1 93.56 85 THR A N 1
ATOM 651 C CA . THR A 1 85 ? -2.611 -7.883 -17.562 1 93.56 85 THR A CA 1
ATOM 652 C C . THR A 1 85 ? -2.318 -6.43 -17.188 1 93.56 85 THR A C 1
ATOM 654 O O . THR A 1 85 ? -2.293 -5.555 -18.047 1 93.56 85 THR A O 1
ATOM 657 N N . VAL A 1 86 ? -2.066 -6.191 -15.906 1 96.5 86 VAL A N 1
ATOM 658 C CA . VAL A 1 86 ? -1.826 -4.828 -15.445 1 96.5 86 VAL A CA 1
ATOM 659 C C . VAL A 1 86 ? -0.416 -4.719 -14.875 1 96.5 86 VAL A C 1
ATOM 661 O O . VAL A 1 86 ? 0.19 -5.727 -14.5 1 96.5 86 VAL A O 1
ATOM 664 N N . ASN A 1 87 ? 0.091 -3.475 -14.781 1 96.56 87 ASN A N 1
ATOM 665 C CA . ASN A 1 87 ? 1.425 -3.25 -14.234 1 96.56 87 ASN A CA 1
ATOM 666 C C . ASN A 1 87 ? 1.411 -3.234 -12.711 1 96.56 87 ASN A C 1
ATOM 668 O O . ASN A 1 87 ? 0.364 -3.436 -12.094 1 96.56 87 ASN A O 1
ATOM 672 N N . GLU A 1 88 ? 2.564 -3.092 -12.109 1 97.19 88 GLU A N 1
ATOM 673 C CA . GLU A 1 88 ? 2.74 -3.201 -10.664 1 97.19 88 GLU A CA 1
ATOM 674 C C . GLU A 1 88 ? 1.875 -2.186 -9.922 1 97.19 88 GLU A C 1
ATOM 676 O O . GLU A 1 88 ? 1.153 -2.539 -8.992 1 97.19 88 GLU A O 1
ATOM 681 N N . PRO A 1 89 ? 1.926 -0.85 -10.312 1 97.31 89 PRO A N 1
ATOM 682 C CA . PRO A 1 89 ? 1.106 0.121 -9.586 1 97.31 89 PRO A CA 1
ATOM 683 C C . PRO A 1 89 ? -0.383 -0.211 -9.633 1 97.31 89 PRO A C 1
ATOM 685 O O . PRO A 1 89 ? -1.077 -0.099 -8.617 1 97.31 89 PRO A O 1
ATOM 688 N N . ASP A 1 90 ? -0.853 -0.643 -10.766 1 97.94 90 ASP A N 1
ATOM 689 C CA . ASP A 1 90 ? -2.273 -0.932 -10.922 1 97.94 90 ASP A CA 1
ATOM 690 C C . ASP A 1 90 ? -2.67 -2.188 -10.156 1 97.94 90 ASP A C 1
ATOM 692 O O . ASP A 1 90 ? -3.787 -2.279 -9.633 1 97.94 90 ASP A O 1
ATOM 696 N N . GLU A 1 91 ? -1.808 -3.18 -10.133 1 98.44 91 GLU A N 1
ATOM 697 C CA . GLU A 1 91 ? -2.133 -4.391 -9.383 1 98.44 91 GLU A CA 1
ATOM 698 C C . GLU A 1 91 ? -2.203 -4.109 -7.887 1 98.44 91 GLU A C 1
ATOM 700 O O . GLU A 1 91 ? -3.084 -4.625 -7.191 1 98.44 91 GLU A O 1
ATOM 705 N N . LEU A 1 92 ? -1.241 -3.273 -7.406 1 98.69 92 LEU A N 1
ATOM 706 C CA . LEU A 1 92 ? -1.29 -2.826 -6.02 1 98.69 92 LEU A CA 1
ATOM 707 C C . LEU A 1 92 ? -2.604 -2.109 -5.727 1 98.69 92 LEU A C 1
ATOM 709 O O . LEU A 1 92 ? -3.281 -2.424 -4.742 1 98.69 92 LEU A O 1
ATOM 713 N N . TRP A 1 93 ? -2.953 -1.204 -6.605 1 98.56 93 TRP A N 1
ATOM 714 C CA . TRP A 1 93 ? -4.176 -0.422 -6.453 1 98.56 93 TRP A CA 1
ATOM 715 C C . TRP A 1 93 ? -5.402 -1.327 -6.449 1 98.56 93 TRP A C 1
ATOM 717 O O . TRP A 1 93 ? -6.266 -1.212 -5.57 1 98.56 93 TRP A O 1
ATOM 727 N N . ALA A 1 94 ? -5.457 -2.27 -7.371 1 98.62 94 ALA A N 1
ATOM 728 C CA . ALA A 1 94 ? -6.605 -3.166 -7.5 1 98.62 94 ALA A CA 1
ATOM 729 C C . ALA A 1 94 ? -6.77 -4.027 -6.25 1 98.62 94 ALA A C 1
ATOM 731 O O . ALA A 1 94 ? -7.871 -4.141 -5.711 1 98.62 94 ALA A O 1
ATOM 732 N N . GLY A 1 95 ? -5.668 -4.641 -5.793 1 98.75 95 GLY A N 1
ATOM 733 C CA . GLY A 1 95 ? -5.746 -5.496 -4.621 1 98.75 95 GLY A CA 1
ATOM 734 C C . GLY A 1 95 ? -6.23 -4.766 -3.383 1 98.75 95 GLY A C 1
ATOM 735 O O . GLY A 1 95 ? -7.113 -5.254 -2.674 1 98.75 95 GLY A O 1
ATOM 736 N N . VAL A 1 96 ? -5.68 -3.545 -3.146 1 98.56 96 VAL A N 1
ATOM 737 C CA . VAL A 1 96 ? -6.031 -2.734 -1.984 1 98.56 96 VAL A CA 1
ATOM 738 C C . VAL A 1 96 ? -7.492 -2.303 -2.078 1 98.56 96 VAL A C 1
ATOM 740 O O . VAL A 1 96 ? -8.25 -2.449 -1.117 1 98.56 96 VAL A O 1
ATOM 743 N N . ARG A 1 97 ? -7.898 -1.827 -3.225 1 98.25 97 ARG A N 1
ATOM 744 C CA . ARG A 1 97 ? -9.242 -1.296 -3.402 1 98.25 97 ARG A CA 1
ATOM 745 C C . ARG A 1 97 ? -10.289 -2.4 -3.291 1 98.25 97 ARG A C 1
ATOM 747 O O . ARG A 1 97 ? -11.359 -2.197 -2.709 1 98.25 97 ARG A O 1
ATOM 754 N N . ILE A 1 98 ? -10 -3.588 -3.846 1 98.81 98 ILE A N 1
ATOM 755 C CA . ILE A 1 98 ? -10.945 -4.699 -3.756 1 98.81 98 ILE A CA 1
ATOM 756 C C . ILE A 1 98 ? -11.148 -5.086 -2.291 1 98.81 98 ILE A C 1
ATOM 758 O O . ILE A 1 98 ? -12.273 -5.359 -1.868 1 98.81 98 ILE A O 1
ATOM 762 N N . PHE A 1 99 ? -10.086 -5.098 -1.462 1 98.38 99 PHE A N 1
ATOM 763 C CA . PHE A 1 99 ? -10.211 -5.398 -0.041 1 98.38 99 PHE A CA 1
ATOM 764 C C . PHE A 1 99 ? -11.078 -4.363 0.66 1 98.38 99 PHE A C 1
ATOM 766 O O . PHE A 1 99 ? -11.938 -4.715 1.473 1 98.38 99 PHE A O 1
ATOM 773 N N . GLU A 1 100 ? -10.828 -3.045 0.303 1 96.88 100 GLU A N 1
ATOM 774 C CA . GLU A 1 100 ? -11.609 -1.971 0.908 1 96.88 100 GLU A CA 1
ATOM 775 C C . GLU A 1 100 ? -13.094 -2.113 0.578 1 96.88 100 GLU A C 1
ATOM 777 O O . GLU A 1 100 ? -13.945 -1.976 1.457 1 96.88 100 GLU A O 1
ATOM 782 N N . ILE A 1 101 ? -13.398 -2.42 -0.668 1 97.31 101 ILE A N 1
ATOM 783 C CA . ILE A 1 101 ? -14.773 -2.598 -1.112 1 97.31 101 ILE A CA 1
ATOM 784 C C . ILE A 1 101 ? -15.391 -3.809 -0.415 1 97.31 101 ILE A C 1
ATOM 786 O O . ILE A 1 101 ? -16.547 -3.762 0.024 1 97.31 101 ILE A O 1
ATOM 790 N N . ALA A 1 102 ? -14.625 -4.891 -0.319 1 97.12 102 ALA A N 1
ATOM 791 C CA . ALA A 1 102 ? -15.109 -6.113 0.323 1 97.12 102 ALA A CA 1
ATOM 792 C C . ALA A 1 102 ? -15.602 -5.828 1.739 1 97.12 102 ALA A C 1
ATOM 794 O O . ALA A 1 102 ? -16.578 -6.43 2.195 1 97.12 102 ALA A O 1
ATOM 795 N N . ASN A 1 103 ? -14.938 -4.938 2.445 1 95.25 103 ASN A N 1
ATOM 796 C CA . ASN A 1 103 ? -15.289 -4.625 3.826 1 95.25 103 ASN A CA 1
ATOM 797 C C . ASN A 1 103 ? -16.672 -3.98 3.924 1 95.25 103 ASN A C 1
ATOM 799 O O . ASN A 1 103 ? -17.266 -3.953 4.996 1 95.25 103 ASN A O 1
ATOM 803 N N . THR A 1 104 ? -17.156 -3.424 2.816 1 94.5 104 THR A N 1
ATOM 804 C CA . THR A 1 104 ? -18.422 -2.705 2.85 1 94.5 104 THR A CA 1
ATOM 805 C C . THR A 1 104 ? -19.594 -3.645 2.541 1 94.5 104 THR A C 1
ATOM 807 O O . THR A 1 104 ? -20.75 -3.25 2.621 1 94.5 104 THR A O 1
ATOM 810 N N . ILE A 1 105 ? -19.312 -4.867 2.125 1 95.56 105 ILE A N 1
ATOM 811 C CA . ILE A 1 105 ? -20.344 -5.84 1.77 1 95.56 105 ILE A CA 1
ATOM 812 C C . ILE A 1 105 ? -20.844 -6.539 3.027 1 95.56 105 ILE A C 1
ATOM 814 O O . ILE A 1 105 ? -20.109 -7.312 3.652 1 95.56 105 ILE A O 1
ATOM 818 N N . PRO A 1 106 ? -22.062 -6.391 3.461 1 93.38 106 PRO A N 1
ATOM 819 C CA . PRO A 1 106 ? -22.531 -6.855 4.766 1 93.38 106 PRO A CA 1
ATOM 820 C C . PRO A 1 106 ? -22.469 -8.375 4.914 1 93.38 106 PRO A C 1
ATOM 822 O O . PRO A 1 106 ? -22.297 -8.883 6.023 1 93.38 106 PRO A O 1
ATOM 825 N N . THR A 1 107 ? -22.594 -9.125 3.795 1 95.38 107 THR A N 1
ATOM 826 C CA . THR A 1 107 ? -22.672 -10.578 3.885 1 95.38 107 THR A CA 1
ATOM 827 C C . THR A 1 107 ? -21.281 -11.211 3.848 1 95.38 107 THR A C 1
ATOM 829 O O . THR A 1 107 ? -21.125 -12.391 4.148 1 95.38 107 THR A O 1
ATOM 832 N N . LEU A 1 108 ? -20.312 -10.469 3.467 1 96 108 LEU A N 1
ATOM 833 C CA . LEU A 1 108 ? -18.984 -11.023 3.273 1 96 108 LEU A CA 1
ATOM 834 C C . LEU A 1 108 ? -18.312 -11.32 4.613 1 96 108 LEU A C 1
ATOM 836 O O . LEU A 1 108 ?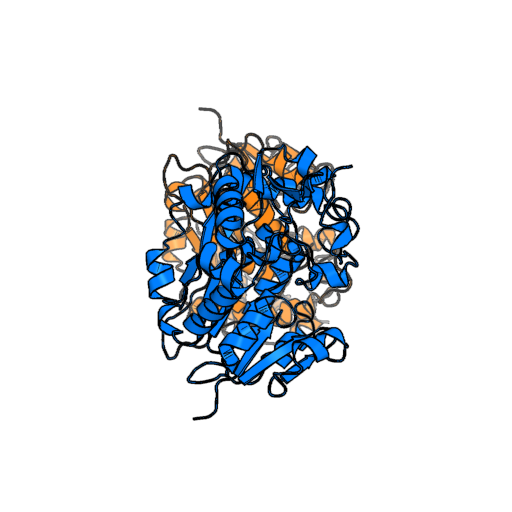 -18.297 -10.469 5.508 1 96 108 LEU A O 1
ATOM 840 N N . ARG A 1 109 ? -17.719 -12.5 4.688 1 95.69 109 ARG A N 1
ATOM 841 C CA . ARG A 1 109 ? -17.141 -12.922 5.957 1 95.69 109 ARG A CA 1
ATOM 842 C C . ARG A 1 109 ? -15.672 -13.289 5.793 1 95.69 109 ARG A C 1
ATOM 844 O O . ARG A 1 109 ? -14.906 -13.266 6.758 1 95.69 109 ARG A O 1
ATOM 851 N N . HIS A 1 110 ? -15.234 -13.617 4.555 1 97.06 110 HIS A N 1
ATOM 852 C CA . HIS A 1 110 ? -13.875 -14.109 4.375 1 97.06 110 HIS A CA 1
ATOM 853 C C . HIS A 1 110 ? -13.289 -13.633 3.051 1 97.06 110 HIS A C 1
ATOM 855 O O . HIS A 1 110 ? -13.836 -13.922 1.982 1 97.06 110 HIS A O 1
ATOM 861 N N . PHE A 1 111 ? -12.297 -12.812 3.125 1 98.25 111 PHE A N 1
ATOM 862 C CA . PHE A 1 111 ? -11.508 -12.328 2.004 1 98.25 111 PHE A CA 1
ATOM 863 C C . PHE A 1 111 ? -10.211 -13.117 1.867 1 98.25 111 PHE A C 1
ATOM 865 O O . PHE A 1 111 ? -9.328 -13.023 2.717 1 98.25 111 PHE A O 1
ATOM 872 N N . VAL A 1 112 ? -10.047 -13.953 0.822 1 98.88 112 VAL A N 1
ATOM 873 C CA . VAL A 1 112 ? -8.828 -14.719 0.574 1 98.88 112 VAL A CA 1
ATOM 874 C C . VAL A 1 112 ? -8.086 -14.133 -0.627 1 98.88 112 VAL A C 1
ATOM 876 O O . VAL A 1 112 ? -8.617 -14.125 -1.743 1 98.88 112 VAL A O 1
ATOM 879 N N . TYR A 1 113 ? -6.906 -13.617 -0.42 1 98.88 113 TYR A N 1
ATOM 880 C CA . TYR A 1 113 ? -6.086 -13.047 -1.481 1 98.88 113 TYR A CA 1
ATOM 881 C C . TYR A 1 113 ? -5.016 -14.031 -1.936 1 98.88 113 TYR A C 1
ATOM 883 O O . TYR A 1 113 ? -4.25 -14.547 -1.117 1 98.88 113 TYR A O 1
ATOM 891 N N . SER A 1 114 ? -4.996 -14.352 -3.223 1 98.75 114 SER A N 1
ATOM 892 C CA . SER A 1 114 ? -3.934 -15.164 -3.811 1 98.75 114 SER A CA 1
ATOM 893 C C . SER A 1 114 ? -2.707 -14.32 -4.133 1 98.75 114 SER A C 1
ATOM 895 O O . SER A 1 114 ? -2.781 -13.391 -4.941 1 98.75 114 SER A O 1
ATOM 897 N N . SER A 1 115 ? -1.624 -14.625 -3.533 1 98.44 115 SER A N 1
ATOM 898 C CA . SER A 1 115 ? -0.402 -13.852 -3.705 1 98.44 115 SER A CA 1
ATOM 899 C C . SER A 1 115 ? 0.765 -14.734 -4.125 1 98.44 115 SER A C 1
ATOM 901 O O . SER A 1 115 ? 0.569 -15.898 -4.48 1 98.44 115 SER A O 1
ATOM 903 N N . ILE A 1 116 ? 1.913 -14.164 -4.41 1 97.5 116 ILE A N 1
ATOM 904 C CA . ILE A 1 116 ? 3.207 -14.773 -4.695 1 97.5 116 ILE A CA 1
ATOM 905 C C . ILE A 1 116 ? 4.262 -14.211 -3.746 1 97.5 116 ILE A C 1
ATOM 907 O O . ILE A 1 116 ? 4.07 -13.141 -3.154 1 97.5 116 ILE A O 1
ATOM 911 N N . ASP A 1 117 ? 5.262 -14.961 -3.531 1 96.19 117 ASP A N 1
ATOM 912 C CA . ASP A 1 117 ? 6.32 -14.531 -2.627 1 96.19 117 ASP A CA 1
ATOM 913 C C . ASP A 1 117 ? 6.84 -13.141 -3.014 1 96.19 117 ASP A C 1
ATOM 915 O O . ASP A 1 117 ? 7.125 -12.891 -4.184 1 96.19 117 ASP A O 1
ATOM 919 N N . TYR A 1 118 ? 6.941 -12.305 -2.023 1 95.31 118 TYR A N 1
ATOM 920 C CA . TYR A 1 118 ? 7.504 -10.969 -2.188 1 95.31 118 TYR A CA 1
ATOM 921 C C . TYR A 1 118 ? 9.023 -10.992 -2.059 1 95.31 118 TYR A C 1
ATOM 923 O O . TYR A 1 118 ? 9.57 -10.539 -1.051 1 95.31 118 TYR A O 1
ATOM 931 N N . TYR A 1 119 ? 9.695 -11.422 -3.092 1 94.31 119 TYR A N 1
ATOM 932 C CA . TYR A 1 119 ? 11.133 -11.664 -3.049 1 94.31 119 TYR A CA 1
ATOM 933 C C . TYR A 1 119 ? 11.891 -10.383 -2.693 1 94.31 119 TYR A C 1
ATOM 935 O O . TYR A 1 119 ? 12.93 -10.438 -2.035 1 94.31 119 TYR A O 1
ATOM 943 N N . LEU A 1 120 ? 11.375 -9.195 -3.109 1 93.5 120 LEU A N 1
ATOM 944 C CA . LEU A 1 120 ? 12.016 -7.941 -2.723 1 93.5 120 LEU A CA 1
ATOM 945 C C . LEU A 1 120 ? 12.078 -7.812 -1.204 1 93.5 120 LEU A C 1
ATOM 947 O O . LEU A 1 120 ? 13.156 -7.594 -0.643 1 93.5 120 LEU A O 1
ATOM 951 N N . ARG A 1 121 ? 10.969 -8.023 -0.604 1 92.56 121 ARG A N 1
ATOM 952 C CA . ARG A 1 121 ? 10.898 -7.922 0.85 1 92.56 121 ARG A CA 1
ATOM 953 C C . ARG A 1 121 ? 11.812 -8.953 1.513 1 92.56 121 ARG A C 1
ATOM 955 O O . ARG A 1 121 ? 12.516 -8.633 2.477 1 92.56 121 ARG A O 1
ATOM 962 N N . LEU A 1 122 ? 11.883 -10.164 0.973 1 92.19 122 LEU A N 1
ATOM 963 C CA . LEU A 1 122 ? 12.633 -11.273 1.555 1 92.19 122 LEU A CA 1
ATOM 964 C C . LEU A 1 122 ? 14.133 -11.047 1.408 1 92.19 122 LEU A C 1
ATOM 966 O O . LEU A 1 122 ? 14.93 -11.68 2.109 1 92.19 122 LEU A O 1
ATOM 970 N N . THR A 1 123 ? 14.531 -10.172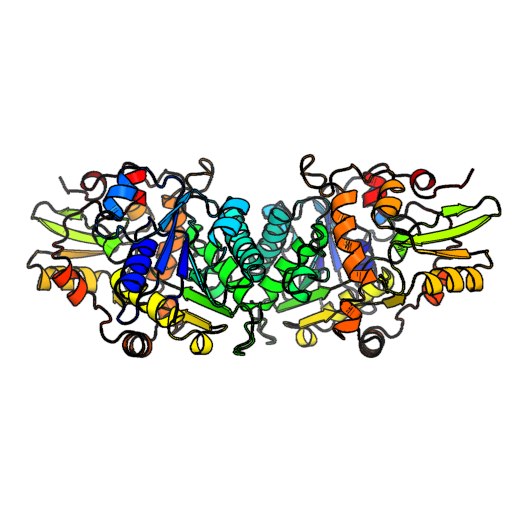 0.47 1 92.19 123 THR A N 1
ATOM 971 C CA . THR A 1 123 ? 15.945 -9.992 0.166 1 92.19 123 THR A CA 1
ATOM 972 C C . THR A 1 123 ? 16.375 -8.555 0.439 1 92.19 123 THR A C 1
ATOM 974 O O . THR A 1 123 ? 17.25 -8.023 -0.249 1 92.19 123 THR A O 1
ATOM 977 N N . ASN A 1 124 ? 15.648 -7.859 1.36 1 89.81 124 ASN A N 1
ATOM 978 C CA . ASN A 1 124 ? 15.945 -6.477 1.722 1 89.81 124 ASN A CA 1
ATOM 979 C C . ASN A 1 124 ? 15.922 -5.562 0.501 1 89.81 124 ASN A C 1
ATOM 981 O O . ASN A 1 124 ? 16.812 -4.734 0.321 1 89.81 124 ASN A O 1
ATOM 985 N N . PHE A 1 125 ? 15.07 -5.902 -0.442 1 93.94 125 PHE A N 1
ATOM 986 C CA . PHE A 1 125 ? 14.711 -5.086 -1.597 1 93.94 125 PHE A CA 1
ATOM 987 C C . PHE A 1 125 ? 15.859 -5.02 -2.596 1 93.94 125 PHE A C 1
ATOM 989 O O . PHE A 1 125 ? 16.078 -3.988 -3.232 1 93.94 125 PHE A O 1
ATOM 996 N N . ASP A 1 126 ? 16.609 -6.129 -2.732 1 94.06 126 ASP A N 1
ATOM 997 C CA . ASP A 1 126 ? 17.609 -6.289 -3.779 1 94.06 126 ASP A CA 1
ATOM 998 C C . ASP A 1 126 ? 16.969 -6.367 -5.156 1 94.06 126 ASP A C 1
ATOM 1000 O O . ASP A 1 126 ? 16.188 -7.293 -5.434 1 94.06 126 ASP A O 1
ATOM 1004 N N . HIS A 1 127 ? 17.312 -5.461 -6.012 1 93.19 127 HIS A N 1
ATOM 1005 C CA . HIS A 1 127 ? 16.688 -5.312 -7.316 1 93.19 127 HIS A CA 1
ATOM 1006 C C . HIS A 1 127 ? 16.938 -6.531 -8.195 1 93.19 127 HIS A C 1
ATOM 1008 O O . HIS A 1 127 ? 16.234 -6.734 -9.195 1 93.19 127 HIS A O 1
ATOM 1014 N N . LYS A 1 128 ? 17.859 -7.367 -7.773 1 94.88 128 LYS A N 1
ATOM 1015 C CA . LYS A 1 128 ? 18.141 -8.617 -8.484 1 94.88 128 LYS A CA 1
ATOM 1016 C C . LYS A 1 128 ? 16.922 -9.516 -8.516 1 94.88 128 LYS A C 1
ATOM 1018 O O . LYS A 1 128 ? 16.75 -10.32 -9.438 1 94.88 128 LYS A O 1
ATOM 1023 N N . TYR A 1 129 ? 16.031 -9.336 -7.551 1 95.94 129 TYR A N 1
ATOM 1024 C CA . TYR A 1 129 ? 14.898 -10.234 -7.375 1 95.94 129 TYR A CA 1
ATOM 1025 C C . TYR A 1 129 ? 13.586 -9.508 -7.656 1 95.94 129 TYR A C 1
ATOM 1027 O O . TYR A 1 129 ? 12.531 -9.891 -7.133 1 95.94 129 TYR A O 1
ATOM 1035 N N . ALA A 1 130 ? 13.586 -8.414 -8.469 1 95.31 130 ALA A N 1
ATOM 1036 C CA . ALA A 1 130 ? 12.461 -7.496 -8.586 1 95.31 130 ALA A CA 1
ATOM 1037 C C . ALA A 1 130 ? 11.562 -7.871 -9.758 1 95.31 130 ALA A C 1
ATOM 1039 O O . ALA A 1 130 ? 11.258 -7.035 -10.609 1 95.31 130 ALA A O 1
ATOM 1040 N N . ALA A 1 131 ? 11.117 -9.133 -9.789 1 96.25 131 ALA A N 1
ATOM 1041 C CA . ALA A 1 131 ? 10.164 -9.508 -10.828 1 96.25 131 ALA A CA 1
ATOM 1042 C C . ALA A 1 131 ? 8.836 -8.789 -10.656 1 96.25 131 ALA A C 1
ATOM 1044 O O . ALA A 1 131 ? 8.227 -8.844 -9.578 1 96.25 131 ALA A O 1
ATOM 1045 N N . HIS A 1 132 ? 8.344 -8.18 -11.688 1 94.44 132 HIS A N 1
ATOM 1046 C CA . HIS A 1 132 ? 7.191 -7.293 -11.641 1 94.44 132 HIS A CA 1
ATOM 1047 C C . HIS A 1 132 ? 5.934 -8.039 -11.227 1 94.44 132 HIS A C 1
ATOM 1049 O O . HIS A 1 132 ? 5.156 -7.555 -10.406 1 94.44 132 HIS A O 1
ATOM 1055 N N . HIS A 1 133 ? 5.723 -9.211 -11.734 1 92.44 133 HIS A N 1
ATOM 1056 C CA . HIS A 1 133 ? 4.469 -9.922 -11.516 1 92.44 133 HIS A CA 1
ATOM 1057 C C . HIS A 1 133 ? 4.355 -10.414 -10.078 1 92.44 133 HIS A C 1
ATOM 1059 O O . HIS A 1 133 ? 3.256 -10.68 -9.594 1 92.44 133 HIS A O 1
ATOM 1065 N N . THR A 1 134 ? 5.48 -10.555 -9.359 1 95.5 134 THR A N 1
ATOM 1066 C CA . THR A 1 134 ? 5.438 -10.984 -7.965 1 95.5 134 THR A CA 1
ATOM 1067 C C . THR A 1 134 ? 5.316 -9.781 -7.031 1 95.5 134 THR A C 1
ATOM 1069 O O . THR A 1 134 ? 4.664 -9.859 -5.988 1 95.5 134 THR A O 1
ATOM 1072 N N . ASN A 1 135 ? 5.918 -8.656 -7.48 1 96.38 135 ASN A N 1
ATOM 1073 C CA . ASN A 1 135 ? 5.969 -7.465 -6.637 1 96.38 135 ASN A CA 1
ATOM 1074 C C . ASN A 1 135 ? 4.57 -6.91 -6.367 1 96.38 135 ASN A C 1
ATOM 1076 O O . ASN A 1 135 ? 4.262 -6.52 -5.242 1 96.38 135 ASN A O 1
ATOM 1080 N N . GLY A 1 136 ? 3.809 -6.863 -7.449 1 96.94 136 GLY A N 1
ATOM 1081 C CA . GLY A 1 136 ? 2.465 -6.332 -7.297 1 96.94 136 GLY A CA 1
ATOM 1082 C C . GLY A 1 136 ? 1.652 -7.055 -6.238 1 96.94 136 GLY A C 1
ATOM 1083 O O . GLY A 1 136 ? 1.055 -6.422 -5.367 1 96.94 136 GLY A O 1
ATOM 1084 N N . LYS A 1 137 ? 1.683 -8.367 -6.25 1 98.19 137 LYS A N 1
ATOM 1085 C CA . LYS A 1 137 ? 0.94 -9.18 -5.289 1 98.19 137 LYS A CA 1
ATOM 1086 C C . LYS A 1 137 ? 1.573 -9.109 -3.902 1 98.19 137 LYS A C 1
ATOM 1088 O O . LYS A 1 137 ? 0.869 -9.141 -2.891 1 98.19 137 LYS A O 1
ATOM 1093 N N . GLY A 1 138 ? 2.893 -9.109 -3.922 1 98.19 138 GLY A N 1
ATOM 1094 C CA . GLY A 1 138 ? 3.607 -9 -2.66 1 98.19 138 GLY A CA 1
ATOM 1095 C C . GLY A 1 138 ? 3.262 -7.738 -1.888 1 98.19 138 GLY A C 1
ATOM 1096 O O . GLY A 1 138 ? 3.098 -7.781 -0.667 1 98.19 138 GLY A O 1
ATOM 1097 N N . ARG A 1 139 ? 3.115 -6.648 -2.588 1 98.62 139 ARG A N 1
ATOM 1098 C CA . ARG A 1 139 ? 2.779 -5.371 -1.965 1 98.62 139 ARG A CA 1
ATOM 1099 C C . ARG A 1 139 ? 1.363 -5.395 -1.399 1 98.62 139 ARG A C 1
ATOM 1101 O O . ARG A 1 139 ? 1.108 -4.836 -0.329 1 98.62 139 ARG A O 1
ATOM 1108 N N . VAL A 1 140 ? 0.442 -6.074 -2.066 1 98.81 140 VAL A N 1
ATOM 1109 C CA . VAL A 1 140 ? -0.94 -6.164 -1.606 1 98.81 140 VAL A CA 1
ATOM 1110 C C . VAL A 1 140 ? -1.002 -6.965 -0.307 1 98.81 140 VAL A C 1
ATOM 1112 O O . VAL A 1 140 ? -1.642 -6.543 0.659 1 98.81 140 VAL A O 1
ATOM 1115 N N . HIS A 1 141 ? -0.335 -8.195 -0.276 1 98.56 141 HIS A N 1
ATOM 1116 C CA . HIS A 1 141 ? -0.465 -8.969 0.952 1 98.56 141 HIS A CA 1
ATOM 1117 C C . HIS A 1 141 ? 0.282 -8.312 2.104 1 98.56 141 HIS A C 1
ATOM 1119 O O . HIS A 1 141 ? -0.051 -8.523 3.271 1 98.56 141 HIS A O 1
ATOM 1125 N N . THR A 1 142 ? 1.306 -7.449 1.818 1 98.38 142 THR A N 1
ATOM 1126 C CA . THR A 1 142 ? 1.952 -6.664 2.865 1 98.38 142 THR A CA 1
ATOM 1127 C C . THR A 1 142 ? 0.985 -5.637 3.445 1 98.38 142 THR A C 1
ATOM 1129 O O . THR A 1 142 ? 0.946 -5.43 4.66 1 98.38 142 THR A O 1
ATOM 1132 N N . TYR A 1 143 ? 0.224 -4.934 2.605 1 98.5 143 TYR A N 1
ATOM 1133 C CA . TYR A 1 143 ? -0.855 -4.066 3.059 1 98.5 143 TYR A CA 1
ATOM 1134 C C . TYR A 1 143 ? -1.834 -4.824 3.945 1 98.5 143 TYR A C 1
ATOM 1136 O O . TYR A 1 143 ? -2.244 -4.328 4.996 1 98.5 143 TYR A O 1
ATOM 1144 N N . LEU A 1 144 ? -2.209 -6.051 3.551 1 98.25 144 LEU A N 1
ATOM 1145 C CA . LEU A 1 144 ? -3.119 -6.867 4.348 1 98.25 144 LEU A CA 1
ATOM 1146 C C . LEU A 1 144 ? -2.5 -7.211 5.699 1 98.25 144 LEU A C 1
ATOM 1148 O O . LEU A 1 144 ? -3.191 -7.219 6.719 1 98.25 144 LEU A O 1
ATOM 1152 N N . ASP A 1 145 ? -1.193 -7.453 5.711 1 97.31 145 ASP A N 1
ATOM 1153 C CA . ASP A 1 145 ? -0.485 -7.727 6.957 1 97.31 145 ASP A CA 1
ATOM 1154 C C . ASP A 1 145 ? -0.638 -6.57 7.941 1 97.31 145 ASP A C 1
ATOM 1156 O O . ASP A 1 145 ? -0.562 -6.766 9.156 1 97.31 145 ASP A O 1
ATOM 1160 N N . GLY A 1 146 ? -0.861 -5.391 7.43 1 96.69 146 GLY A N 1
ATOM 1161 C CA . GLY A 1 146 ? -1.026 -4.211 8.266 1 96.69 146 GLY A CA 1
ATOM 1162 C C . GLY A 1 146 ? -2.451 -4.016 8.75 1 96.69 146 GLY A C 1
ATOM 1163 O O . GLY A 1 146 ? -2.721 -3.127 9.555 1 96.69 146 GLY A O 1
ATOM 1164 N N . MET A 1 147 ? -3.359 -4.789 8.234 1 94.94 147 MET A N 1
ATOM 1165 C CA . MET A 1 147 ? -4.77 -4.711 8.602 1 94.94 147 MET A CA 1
ATOM 1166 C C . MET A 1 147 ? -5.086 -5.676 9.742 1 94.94 147 MET A C 1
ATOM 1168 O O . MET A 1 147 ? -4.523 -6.773 9.805 1 94.94 147 MET A O 1
ATOM 1172 N N . THR A 1 148 ? -5.949 -5.262 10.594 1 88.06 148 THR A N 1
ATOM 1173 C CA . THR A 1 148 ? -6.457 -6.188 11.609 1 88.06 148 THR A CA 1
ATOM 1174 C C . THR A 1 148 ? -7.402 -7.207 10.977 1 88.06 148 THR A C 1
ATOM 1176 O O . THR A 1 148 ? -8.047 -6.926 9.961 1 88.06 148 THR A O 1
ATOM 1179 N N . SER A 1 149 ? -7.41 -8.32 11.492 1 88.56 149 SER A N 1
ATOM 1180 C CA . SER A 1 149 ? -8.312 -9.406 11.102 1 88.56 149 SER A CA 1
ATOM 1181 C C . SER A 1 149 ? -8.867 -10.125 12.328 1 88.56 149 SER A C 1
ATOM 1183 O O . SER A 1 149 ? -8.273 -11.094 12.805 1 88.56 149 SER A O 1
ATOM 1185 N N . PRO A 1 150 ? -9.898 -9.453 12.977 1 73.44 150 PRO A N 1
ATOM 1186 C CA . PRO A 1 150 ? -10.359 -10.047 14.234 1 73.44 150 PRO A CA 1
ATOM 1187 C C . PRO A 1 150 ? -11 -11.422 14.039 1 73.44 150 PRO A C 1
ATOM 1189 O O . PRO A 1 150 ? -11.844 -11.594 13.164 1 73.44 150 PRO A O 1
ATOM 1192 N N . ALA A 1 151 ? -10.422 -12.305 14.758 1 60.75 151 ALA A N 1
ATOM 1193 C CA . ALA A 1 151 ? -10.945 -13.664 14.719 1 60.75 151 ALA A CA 1
ATOM 1194 C C . ALA A 1 151 ? -12.219 -13.789 15.547 1 60.75 151 ALA A C 1
ATOM 1196 O O . ALA A 1 151 ? -12.203 -14.383 16.625 1 60.75 151 ALA A O 1
ATOM 1197 N N . HIS A 1 152 ? -12.953 -12.758 15.484 1 53 152 HIS A N 1
ATOM 1198 C CA . HIS A 1 152 ? -14.18 -12.883 16.25 1 53 152 HIS A CA 1
ATOM 1199 C C . HIS A 1 152 ? -15.359 -13.234 15.359 1 53 152 HIS A C 1
ATOM 1201 O O . HIS A 1 152 ? -15.492 -12.711 14.258 1 53 152 HIS A O 1
ATOM 1207 N N . PRO A 1 153 ? -16.047 -14.211 15.867 1 51.06 153 PRO A N 1
ATOM 1208 C CA . PRO A 1 153 ? -17.188 -14.672 15.062 1 51.06 153 PRO A CA 1
ATOM 1209 C C . PRO A 1 153 ? -18.078 -13.531 14.609 1 51.06 153 PRO A C 1
ATOM 1211 O O . PRO A 1 153 ? -18.688 -13.609 13.539 1 51.06 153 PRO A O 1
ATOM 1214 N N . ASP A 1 154 ? -18.031 -12.508 15.5 1 54.25 154 ASP A N 1
ATOM 1215 C CA . ASP A 1 154 ? -18.906 -11.383 15.164 1 54.25 154 ASP A CA 1
ATOM 1216 C C . ASP A 1 154 ? -18.172 -10.352 14.312 1 54.25 154 ASP A C 1
ATOM 1218 O O . ASP A 1 154 ? -18.734 -9.312 13.969 1 54.25 154 ASP A O 1
ATOM 1222 N N . SER A 1 155 ? -16.969 -10.875 14.078 1 59.19 155 SER A N 1
ATOM 1223 C CA . SER A 1 155 ? -16.234 -9.945 13.234 1 59.19 155 SER A CA 1
ATOM 1224 C C . SER A 1 155 ? -16.766 -9.93 11.812 1 59.19 155 SER A C 1
ATOM 1226 O O . SER A 1 155 ? -17.234 -10.953 11.305 1 59.19 155 SER A O 1
ATOM 1228 N N . LYS A 1 156 ? -16.828 -8.828 11.297 1 80.94 156 LYS A N 1
ATOM 1229 C CA . LYS A 1 156 ? -17.375 -8.695 9.953 1 80.94 156 LYS A CA 1
ATOM 1230 C C . LYS A 1 156 ? -16.484 -9.375 8.922 1 80.94 156 LYS A C 1
ATOM 1232 O O . LYS A 1 156 ? -16.484 -10.602 8.797 1 80.94 156 LYS A O 1
ATOM 1237 N N . LEU A 1 157 ? -15.43 -8.883 8.367 1 93.25 157 LEU A N 1
ATOM 1238 C CA . LEU A 1 157 ? -14.641 -9.453 7.281 1 93.25 157 LEU A CA 1
ATOM 1239 C C . LEU A 1 157 ? -13.234 -9.812 7.758 1 93.25 157 LEU A C 1
ATOM 1241 O O . LEU A 1 157 ? -12.578 -9.008 8.422 1 93.25 157 LEU A O 1
ATOM 1245 N N . VAL A 1 158 ? -12.836 -11.109 7.684 1 95.62 158 VAL A N 1
ATOM 1246 C CA . VAL A 1 158 ? -11.445 -11.484 7.938 1 95.62 158 VAL A CA 1
ATOM 1247 C C . VAL A 1 158 ? -10.719 -11.688 6.613 1 95.62 158 VAL A C 1
ATOM 1249 O O . VAL A 1 158 ? -11.344 -11.898 5.574 1 95.62 158 VAL A O 1
ATOM 1252 N N . TRP A 1 159 ? -9.422 -11.539 6.664 1 97.19 159 TRP A N 1
ATOM 1253 C CA . TRP A 1 159 ? -8.633 -11.789 5.461 1 97.19 159 TRP A CA 1
ATOM 1254 C C . TRP A 1 159 ? -7.637 -12.922 5.688 1 97.19 159 TRP A C 1
ATOM 1256 O O . TRP A 1 159 ? -7.238 -13.188 6.824 1 97.19 159 TRP A O 1
ATOM 1266 N N . SER A 1 160 ? -7.352 -13.672 4.691 1 98.38 160 SER A N 1
ATOM 1267 C CA . SER A 1 160 ? -6.289 -14.664 4.586 1 98.38 160 SER A CA 1
ATOM 1268 C C . SER A 1 160 ? -5.512 -14.5 3.283 1 98.38 160 SER A C 1
ATOM 1270 O O . SER A 1 160 ? -6.047 -13.984 2.297 1 98.38 160 SER A O 1
ATOM 1272 N N . VAL A 1 161 ? -4.266 -14.891 3.35 1 98.75 161 VAL A N 1
ATOM 1273 C CA . VAL A 1 161 ? -3.438 -14.836 2.15 1 98.75 161 VAL A CA 1
ATOM 1274 C C . VAL A 1 161 ? -2.951 -16.234 1.791 1 98.75 161 VAL A C 1
ATOM 1276 O O . VAL A 1 161 ? -2.512 -16.984 2.662 1 98.75 161 VAL A O 1
ATOM 1279 N N . LEU A 1 162 ? -3.152 -16.641 0.546 1 98.69 162 LEU A N 1
ATOM 1280 C CA . LEU A 1 162 ? -2.58 -17.859 -0.016 1 98.69 162 LEU A CA 1
ATOM 1281 C C . LEU A 1 162 ? -1.417 -17.531 -0.948 1 98.69 162 LEU A C 1
ATOM 1283 O O . LEU A 1 162 ? -1.622 -17 -2.045 1 98.69 162 LEU A O 1
ATOM 1287 N N . ILE A 1 163 ? -0.189 -17.766 -0.534 1 98.12 163 ILE A N 1
ATOM 1288 C CA . ILE A 1 163 ? 0.984 -17.547 -1.374 1 98.12 163 ILE A CA 1
ATOM 1289 C C . ILE A 1 163 ? 1.348 -18.844 -2.088 1 98.12 163 ILE A C 1
ATOM 1291 O O . ILE A 1 163 ? 1.514 -19.891 -1.45 1 98.12 163 ILE A O 1
ATOM 1295 N N . THR A 1 164 ? 1.386 -18.797 -3.383 1 96.38 164 THR A N 1
ATOM 1296 C CA . THR A 1 164 ? 1.702 -19.969 -4.191 1 96.38 164 THR A CA 1
ATOM 1297 C C . THR A 1 164 ? 2.957 -19.734 -5.027 1 96.38 164 THR A C 1
ATOM 1299 O O . THR A 1 164 ? 3.486 -18.625 -5.055 1 96.38 164 THR A O 1
ATOM 1302 N N . GLY A 1 165 ? 3.496 -20.828 -5.59 1 94.69 165 GLY A N 1
ATOM 1303 C CA . GLY A 1 165 ? 4.609 -20.766 -6.523 1 94.69 165 GLY A CA 1
ATOM 1304 C C . GLY A 1 165 ? 4.211 -21.062 -7.953 1 94.69 165 GLY A C 1
ATOM 1305 O O . GLY A 1 165 ? 3.025 -21.031 -8.289 1 94.69 165 GLY A O 1
ATOM 1306 N N . PRO A 1 166 ? 5.191 -21.219 -8.82 1 96.31 166 PRO A N 1
ATOM 1307 C CA . PRO A 1 166 ? 4.875 -21.594 -10.203 1 96.31 166 PRO A CA 1
ATOM 1308 C C . PRO A 1 166 ? 4.113 -22.906 -10.297 1 96.31 166 PRO A C 1
ATOM 1310 O O . PRO A 1 166 ? 4.344 -23.812 -9.492 1 96.31 166 PRO A O 1
ATOM 1313 N N . TYR A 1 167 ? 3.299 -23.031 -11.297 1 97.12 167 TYR A N 1
ATOM 1314 C CA . TYR A 1 167 ? 2.488 -24.234 -11.453 1 97.12 167 TYR A CA 1
ATOM 1315 C C . TYR A 1 167 ? 3.273 -25.328 -12.156 1 97.12 167 TYR A C 1
ATOM 1317 O O . TYR A 1 167 ? 4.055 -25.062 -13.07 1 97.12 167 TYR A O 1
ATOM 1325 N N . ASN A 1 168 ? 3.004 -26.531 -11.797 1 97.75 168 ASN A N 1
ATOM 1326 C CA . ASN A 1 168 ? 3.549 -27.656 -12.547 1 97.75 168 ASN A CA 1
ATOM 1327 C C . ASN A 1 168 ? 3.156 -27.594 -14.023 1 97.75 168 ASN A C 1
ATOM 1329 O O . ASN A 1 168 ? 3.934 -27.984 -14.891 1 97.75 168 ASN A O 1
ATOM 1333 N N . GLU A 1 169 ? 1.998 -27.078 -14.234 1 95.19 169 GLU A N 1
ATOM 1334 C CA . GLU A 1 169 ? 1.452 -26.984 -15.586 1 95.19 169 GLU A CA 1
ATOM 1335 C C . GLU A 1 169 ? 2.344 -26.109 -16.469 1 95.19 169 GLU A C 1
ATOM 1337 O O . GLU A 1 169 ? 2.266 -26.203 -17.703 1 95.19 169 GLU A O 1
ATOM 1342 N N . ASP A 1 170 ? 3.199 -25.297 -15.844 1 94.88 170 ASP A N 1
ATOM 1343 C CA . ASP A 1 170 ? 4.176 -24.516 -16.594 1 94.88 170 ASP A CA 1
ATOM 1344 C C . ASP A 1 170 ? 5.203 -25.406 -17.266 1 94.88 170 ASP A C 1
ATOM 1346 O O . ASP A 1 170 ? 5.883 -24.984 -18.203 1 94.88 170 ASP A O 1
ATOM 1350 N N . LEU A 1 171 ? 5.332 -26.641 -16.844 1 96.44 171 LEU A N 1
ATOM 1351 C CA . LEU A 1 171 ? 6.207 -27.625 -17.469 1 96.44 171 LEU A CA 1
ATOM 1352 C C . LEU A 1 171 ? 5.598 -28.156 -18.75 1 96.44 171 LEU A C 1
ATOM 1354 O O . LEU A 1 171 ? 6.32 -28.625 -19.641 1 96.44 171 LEU A O 1
ATOM 1358 N N . ILE A 1 172 ? 4.301 -28.109 -18.844 1 94.38 172 ILE A N 1
ATOM 1359 C CA . ILE A 1 172 ? 3.57 -28.625 -19.984 1 94.38 172 ILE A CA 1
ATOM 1360 C C . ILE A 1 172 ? 3.449 -27.547 -21.062 1 94.38 172 ILE A C 1
ATOM 1362 O O . ILE A 1 172 ? 3.596 -27.828 -22.25 1 94.38 172 ILE A O 1
ATOM 1366 N N . GLY A 1 173 ? 3.139 -26.344 -20.609 1 90.75 173 GLY A N 1
ATOM 1367 C CA . GLY A 1 173 ? 2.908 -25.219 -21.5 1 90.75 173 GLY A CA 1
ATOM 1368 C C . GLY A 1 173 ? 3.246 -23.891 -20.891 1 90.75 173 GLY A C 1
ATOM 1369 O O . GLY A 1 173 ? 2.361 -23.047 -20.672 1 90.75 173 GLY A O 1
ATOM 1370 N N . GLY A 1 174 ? 4.297 -23.531 -20.656 1 89.94 174 GLY A N 1
ATOM 1371 C CA . GLY A 1 174 ? 4.762 -22.281 -20.078 1 89.94 174 GLY A CA 1
ATOM 1372 C C . GLY A 1 174 ? 6.266 -22.109 -20.172 1 89.94 174 GLY A C 1
ATOM 1373 O O . GLY A 1 174 ? 6.895 -22.562 -21.125 1 89.94 174 GLY A O 1
ATOM 1374 N N . PRO A 1 175 ? 6.758 -21.453 -19.172 1 90.12 175 PRO A N 1
ATOM 1375 C CA . PRO A 1 175 ? 8.172 -21.078 -19.25 1 90.12 175 PRO A CA 1
ATOM 1376 C C . PRO A 1 175 ? 9.109 -22.25 -18.953 1 90.12 175 PRO A C 1
ATOM 1378 O O . PRO A 1 175 ? 10.328 -22.125 -19.125 1 90.12 175 PRO A O 1
ATOM 1381 N N . TYR A 1 176 ? 8.609 -23.438 -18.578 1 94.44 176 TYR A N 1
ATOM 1382 C CA . TYR A 1 176 ? 9.484 -24.531 -18.125 1 94.44 176 TYR A CA 1
ATOM 1383 C C . TYR A 1 176 ? 9.438 -25.703 -19.094 1 94.44 176 TYR A C 1
ATOM 1385 O O . TYR A 1 176 ? 9.898 -26.797 -18.781 1 94.44 176 TYR A O 1
ATOM 1393 N N . VAL A 1 177 ? 8.914 -25.516 -20.25 1 95.12 177 VAL A N 1
ATOM 1394 C CA . VAL A 1 177 ? 8.797 -26.594 -21.25 1 95.12 177 VAL A CA 1
ATOM 1395 C C . VAL A 1 177 ? 10.188 -27.047 -21.672 1 95.12 177 VAL A C 1
ATOM 1397 O O . VAL A 1 177 ? 11.047 -26.234 -22.016 1 95.12 177 VAL A O 1
ATOM 1400 N N . PRO A 1 178 ? 10.469 -28.344 -21.609 1 96.56 178 PRO A N 1
ATOM 1401 C CA . PRO A 1 178 ? 11.781 -28.828 -22.047 1 96.56 178 PRO A CA 1
ATOM 1402 C C . PRO A 1 178 ? 11.961 -28.781 -23.562 1 96.56 178 PRO A C 1
ATOM 1404 O O . PRO A 1 178 ? 10.969 -28.812 -24.297 1 96.56 178 PRO A O 1
ATOM 1407 N N . HIS A 1 179 ? 13.219 -28.719 -23.953 1 94.88 179 HIS A N 1
ATOM 1408 C CA . HIS A 1 179 ? 13.578 -28.938 -25.359 1 94.88 179 HIS A CA 1
ATOM 1409 C C . HIS A 1 179 ? 13.641 -30.422 -25.672 1 94.88 179 HIS A C 1
ATOM 1411 O O . HIS A 1 179 ? 13.844 -31.25 -24.781 1 94.88 179 HIS A O 1
ATOM 1417 N N . ILE A 1 180 ? 13.438 -30.719 -26.938 1 95.69 180 ILE A N 1
ATOM 1418 C CA . ILE A 1 180 ? 13.602 -32.094 -27.375 1 95.69 180 ILE A CA 1
ATOM 1419 C C . ILE A 1 180 ? 14.852 -32.219 -28.25 1 95.69 180 ILE A C 1
ATOM 1421 O O . ILE A 1 180 ? 14.914 -31.641 -29.344 1 95.69 180 ILE A O 1
ATOM 1425 N N . ALA A 1 181 ? 15.75 -32.969 -27.734 1 95.19 181 ALA A N 1
ATOM 1426 C CA . ALA A 1 181 ? 16.969 -33.219 -28.5 1 95.19 181 ALA A CA 1
ATOM 1427 C C . ALA A 1 181 ? 16.703 -34.156 -29.688 1 95.19 181 ALA A C 1
ATOM 1429 O O . ALA A 1 181 ? 15.617 -34.719 -29.812 1 95.19 181 ALA A O 1
ATOM 1430 N N . THR A 1 182 ? 17.734 -34.344 -30.547 1 94.25 182 THR A N 1
ATOM 1431 C CA . THR A 1 182 ? 17.594 -35.125 -31.781 1 94.25 182 THR A CA 1
ATOM 1432 C C . THR A 1 182 ? 17.281 -36.562 -31.469 1 94.25 182 THR A C 1
ATOM 1434 O O . THR A 1 182 ? 16.578 -37.25 -32.219 1 94.25 182 THR A O 1
ATOM 1437 N N . ASP A 1 183 ? 17.75 -37.031 -30.375 1 95.25 183 ASP A N 1
ATOM 1438 C CA . ASP A 1 183 ? 17.547 -38.438 -30.031 1 95.25 183 ASP A CA 1
ATOM 1439 C C . ASP A 1 183 ? 16.266 -38.625 -29.203 1 95.25 183 ASP A C 1
ATOM 1441 O O . ASP A 1 183 ? 16.047 -39.688 -28.641 1 95.25 183 ASP A O 1
ATOM 1445 N N . GLY A 1 184 ? 15.508 -37.531 -29.062 1 95.25 184 GLY A N 1
ATOM 1446 C CA . GLY A 1 184 ? 14.234 -37.625 -28.359 1 95.25 184 GLY A CA 1
ATOM 1447 C C . GLY A 1 184 ? 14.344 -37.281 -26.891 1 95.25 184 GLY A C 1
ATOM 1448 O O . GLY A 1 184 ? 13.328 -37.188 -26.188 1 95.25 184 GLY A O 1
ATOM 1449 N N . THR A 1 185 ? 15.555 -36.969 -26.406 1 97.56 185 THR A N 1
ATOM 1450 C CA . THR A 1 185 ? 15.773 -36.656 -25 1 97.56 185 THR A CA 1
ATOM 1451 C C . THR A 1 185 ? 15.109 -35.344 -24.641 1 97.56 185 THR A C 1
ATOM 1453 O O . THR A 1 185 ? 15.242 -34.344 -25.375 1 97.56 185 THR A O 1
ATOM 1456 N N . ARG A 1 186 ? 14.328 -35.375 -23.578 1 98 186 ARG A N 1
ATOM 1457 C CA . ARG A 1 186 ? 13.82 -34.125 -23.016 1 98 186 ARG A CA 1
ATOM 1458 C C . ARG A 1 186 ? 14.898 -33.406 -22.219 1 98 186 ARG A C 1
ATOM 1460 O O . ARG A 1 186 ? 15.414 -33.938 -21.234 1 98 186 ARG A O 1
ATOM 1467 N N . VAL A 1 187 ? 15.234 -32.125 -22.672 1 97.88 187 VAL A N 1
ATOM 1468 C CA . VAL A 1 187 ? 16.312 -31.391 -22.047 1 97.88 187 VAL A CA 1
ATOM 1469 C C . VAL A 1 187 ? 15.742 -30.188 -21.297 1 97.88 187 VAL A C 1
ATOM 1471 O O . VAL A 1 187 ? 15.273 -29.219 -21.906 1 97.88 187 VAL A O 1
ATOM 1474 N N . PHE A 1 188 ? 15.773 -30.281 -19.969 1 97.88 188 PHE A N 1
ATOM 1475 C CA . PHE A 1 188 ? 15.383 -29.156 -19.125 1 97.88 188 PHE A CA 1
ATOM 1476 C C . PHE A 1 188 ? 16.531 -28.156 -19 1 97.88 188 PHE A C 1
ATOM 1478 O O . PHE A 1 188 ? 17.469 -28.391 -18.234 1 97.88 188 PHE A O 1
ATOM 1485 N N . ARG A 1 189 ? 16.406 -27.016 -19.688 1 96.69 189 ARG A N 1
ATOM 1486 C CA . ARG A 1 189 ? 17.438 -25.984 -19.703 1 96.69 189 ARG A CA 1
ATOM 1487 C C . ARG A 1 189 ? 17.031 -24.766 -18.875 1 96.69 189 ARG A C 1
ATOM 1489 O O . ARG A 1 189 ? 16.359 -23.859 -19.375 1 96.69 189 ARG A O 1
ATOM 1496 N N . PHE A 1 190 ? 17.359 -24.719 -17.594 1 97.31 190 PHE A N 1
ATOM 1497 C CA . PHE A 1 190 ? 16.953 -23.672 -16.672 1 97.31 190 PHE A CA 1
ATOM 1498 C C . PHE A 1 190 ? 18.172 -23 -16.047 1 97.31 190 PHE A C 1
ATOM 1500 O O . PHE A 1 190 ? 19.172 -23.672 -15.742 1 97.31 190 PHE A O 1
ATOM 1507 N N . PRO A 1 191 ? 18.172 -21.672 -15.867 1 98.06 191 PRO A N 1
ATOM 1508 C CA . PRO A 1 191 ? 19.203 -21.016 -15.078 1 98.06 191 PRO A CA 1
ATOM 1509 C C . PRO A 1 191 ? 19.016 -21.203 -13.57 1 98.06 191 PRO A C 1
ATOM 1511 O O . PRO A 1 191 ? 18.859 -20.219 -12.844 1 98.06 191 PRO A O 1
ATOM 1514 N N . LEU A 1 192 ? 19.078 -22.422 -13.117 1 98 192 LEU A N 1
ATOM 1515 C CA . LEU A 1 192 ? 18.672 -22.797 -11.766 1 98 192 LEU A CA 1
ATOM 1516 C C . LEU A 1 192 ? 19.859 -23.281 -10.953 1 98 192 LEU A C 1
ATOM 1518 O O . LEU A 1 192 ? 19.828 -23.266 -9.727 1 98 192 LEU A O 1
ATOM 1522 N N . GLY A 1 193 ? 20.953 -23.656 -11.617 1 97.75 193 GLY A N 1
ATOM 1523 C CA . GLY A 1 193 ? 22.031 -24.328 -10.891 1 97.75 193 GLY A CA 1
ATOM 1524 C C . GLY A 1 193 ? 21.547 -25.469 -10.023 1 97.75 193 GLY A C 1
ATOM 1525 O O . GLY A 1 193 ? 20.844 -26.359 -10.508 1 97.75 193 GLY A O 1
ATOM 1526 N N . ASP A 1 194 ? 21.828 -25.391 -8.742 1 96.62 194 ASP A N 1
ATOM 1527 C CA . ASP A 1 194 ? 21.391 -26.406 -7.789 1 96.62 194 ASP A CA 1
ATOM 1528 C C . ASP A 1 194 ? 20.188 -25.922 -6.988 1 96.62 194 ASP A C 1
ATOM 1530 O O . ASP A 1 194 ? 19.812 -26.547 -5.996 1 96.62 194 ASP A O 1
ATOM 1534 N N . GLY A 1 195 ? 19.641 -24.766 -7.457 1 97 195 GLY A N 1
ATOM 1535 C CA . GLY A 1 195 ? 18.484 -24.219 -6.75 1 97 195 GLY A CA 1
ATOM 1536 C C . GLY A 1 195 ? 17.219 -25.047 -6.941 1 97 195 GLY A C 1
ATOM 1537 O O . GLY A 1 195 ? 17.25 -26.109 -7.574 1 97 195 GLY A O 1
ATOM 1538 N N . TYR A 1 196 ? 16.094 -24.594 -6.375 1 95.31 196 TYR A N 1
ATOM 1539 C CA . TYR A 1 196 ? 14.828 -25.312 -6.406 1 95.31 196 TYR A CA 1
ATOM 1540 C C . TYR A 1 196 ? 13.703 -24.406 -6.902 1 95.31 196 TYR A C 1
ATOM 1542 O O . TYR A 1 196 ? 13.703 -23.203 -6.652 1 95.31 196 TYR A O 1
ATOM 1550 N N . ILE A 1 197 ? 12.828 -24.953 -7.566 1 96.94 197 ILE A N 1
ATOM 1551 C CA . ILE A 1 197 ? 11.555 -24.312 -7.891 1 96.94 197 ILE A CA 1
ATOM 1552 C C . ILE A 1 197 ? 10.484 -24.75 -6.902 1 96.94 197 ILE A C 1
ATOM 1554 O O . ILE A 1 197 ? 10.273 -25.953 -6.703 1 96.94 197 ILE A O 1
ATOM 1558 N N . PRO A 1 198 ? 9.867 -23.812 -6.152 1 96.69 198 PRO A N 1
ATOM 1559 C CA . PRO A 1 198 ? 8.75 -24.156 -5.262 1 96.69 198 PRO A CA 1
ATOM 1560 C C . PRO A 1 198 ? 7.438 -24.344 -6.012 1 96.69 198 PRO A C 1
ATOM 1562 O O . PRO A 1 198 ? 6.562 -23.484 -5.961 1 96.69 198 PRO A O 1
ATOM 1565 N N . PHE A 1 199 ? 7.176 -25.516 -6.543 1 97.25 199 PHE A N 1
ATOM 1566 C CA . PHE A 1 199 ? 6.059 -25.781 -7.438 1 97.25 199 PHE A CA 1
ATOM 1567 C C . PHE A 1 199 ? 4.754 -25.875 -6.66 1 97.25 199 PHE A C 1
ATOM 1569 O O . PHE A 1 199 ? 4.738 -26.344 -5.516 1 97.25 199 PHE A O 1
ATOM 1576 N N . MET A 1 200 ? 3.738 -25.469 -7.289 1 97.69 200 MET A N 1
ATOM 1577 C CA . MET A 1 200 ? 2.352 -25.641 -6.875 1 97.69 200 MET A CA 1
ATOM 1578 C C . MET A 1 200 ? 1.542 -26.344 -7.957 1 97.69 200 MET A C 1
ATOM 1580 O O . MET A 1 200 ? 1.537 -25.906 -9.109 1 97.69 200 MET A O 1
ATOM 1584 N N . THR A 1 201 ? 0.909 -27.5 -7.645 1 98.12 201 THR A N 1
ATOM 1585 C CA . THR A 1 201 ? -0.039 -28.047 -8.602 1 98.12 201 THR A CA 1
ATOM 1586 C C . THR A 1 201 ? -1.382 -27.328 -8.516 1 98.12 201 THR A C 1
ATOM 1588 O O . THR A 1 201 ? -1.761 -26.844 -7.453 1 98.12 201 THR A O 1
ATOM 1591 N N . LEU A 1 202 ? -2.078 -27.234 -9.609 1 97.56 202 LEU A N 1
ATOM 1592 C CA . LEU A 1 202 ? -3.375 -26.578 -9.617 1 97.56 202 LEU A CA 1
ATOM 1593 C C . LEU A 1 202 ? -4.359 -27.281 -8.695 1 97.56 202 LEU A C 1
ATOM 1595 O O . LEU A 1 202 ? -5.156 -26.625 -8.016 1 97.56 202 LEU A O 1
ATOM 1599 N N . GLN A 1 203 ? -4.27 -28.594 -8.633 1 97.5 203 GLN A N 1
ATOM 1600 C CA . GLN A 1 203 ? -5.113 -29.375 -7.734 1 97.5 203 GLN A CA 1
ATOM 1601 C C . GLN A 1 203 ? -4.883 -28.984 -6.281 1 97.5 203 GLN A C 1
ATOM 1603 O O . GLN A 1 203 ? -5.84 -28.766 -5.531 1 97.5 203 GLN A O 1
ATOM 1608 N N . ASP A 1 204 ? -3.643 -28.906 -5.902 1 98.56 204 ASP A N 1
ATOM 1609 C CA . ASP A 1 204 ? -3.312 -28.531 -4.531 1 98.56 204 ASP A CA 1
ATOM 1610 C C . ASP A 1 204 ? -3.754 -27.109 -4.234 1 98.56 204 ASP A C 1
ATOM 1612 O O . ASP A 1 204 ? -4.203 -26.812 -3.125 1 98.56 204 ASP A O 1
ATOM 1616 N N . CYS A 1 205 ? -3.555 -26.203 -5.191 1 98.44 205 CYS A N 1
ATOM 1617 C CA . CYS A 1 205 ? -3.982 -24.828 -5 1 98.44 205 CYS A CA 1
ATOM 1618 C C . CYS A 1 205 ? -5.465 -24.75 -4.652 1 98.44 205 CYS A C 1
ATOM 1620 O O . CYS A 1 205 ? -5.855 -24.047 -3.719 1 98.44 205 CYS A O 1
ATOM 1622 N N . GLY A 1 206 ? -6.309 -25.484 -5.449 1 98.69 206 GLY A N 1
ATOM 1623 C CA . GLY A 1 206 ? -7.73 -25.547 -5.145 1 98.69 206 GLY A CA 1
ATOM 1624 C C . GLY A 1 206 ? -8.023 -26.078 -3.756 1 98.69 206 GLY A C 1
ATOM 1625 O O . GLY A 1 206 ? -8.883 -25.547 -3.049 1 98.69 206 GLY A O 1
ATOM 1626 N N . ALA A 1 207 ? -7.285 -27.109 -3.35 1 98.69 207 ALA A N 1
ATOM 1627 C CA . ALA A 1 207 ? -7.484 -27.719 -2.043 1 98.69 207 ALA A CA 1
ATOM 1628 C C . ALA A 1 207 ? -7.152 -26.75 -0.916 1 98.69 207 ALA A C 1
ATOM 1630 O O . ALA A 1 207 ? -7.844 -26.719 0.105 1 98.69 207 ALA A O 1
ATOM 1631 N N . PHE A 1 208 ? -6.066 -26 -1.066 1 98.75 208 PHE A N 1
ATOM 1632 C CA . PHE A 1 208 ? -5.672 -25.047 -0.042 1 98.75 208 PHE A CA 1
ATOM 1633 C C . PHE A 1 208 ? -6.695 -23.922 0.072 1 98.75 208 PHE A C 1
ATOM 1635 O O . PHE A 1 208 ? -7.031 -23.5 1.178 1 98.75 208 PHE A O 1
ATOM 1642 N N . ALA A 1 209 ? -7.191 -23.406 -1.055 1 98.81 209 ALA A N 1
ATOM 1643 C CA . ALA A 1 209 ? -8.227 -22.375 -1.028 1 98.81 209 ALA A CA 1
ATOM 1644 C C . ALA A 1 209 ? -9.492 -22.875 -0.337 1 98.81 209 ALA A C 1
ATOM 1646 O O . ALA A 1 209 ? -10.07 -22.188 0.501 1 98.81 209 ALA A O 1
ATOM 1647 N N . LEU A 1 210 ? -9.922 -24.109 -0.715 1 98.75 210 LEU A N 1
ATOM 1648 C CA . LEU A 1 210 ? -11.086 -24.734 -0.088 1 98.75 210 LEU A CA 1
ATOM 1649 C C . LEU A 1 210 ? -10.898 -24.828 1.422 1 98.75 210 LEU A C 1
ATOM 1651 O O . LEU A 1 210 ? -11.797 -24.484 2.189 1 98.75 210 LEU A O 1
ATOM 1655 N N . HIS A 1 211 ? -9.719 -25.328 1.798 1 98.62 211 HIS A N 1
ATOM 1656 C CA . HIS A 1 211 ? -9.422 -25.469 3.219 1 98.62 211 HIS A CA 1
ATOM 1657 C C . HIS A 1 211 ? -9.57 -24.141 3.955 1 98.62 211 HIS A C 1
ATOM 1659 O O . HIS A 1 211 ? -10.125 -24.109 5.055 1 98.62 211 HIS A O 1
ATOM 1665 N N . MET A 1 212 ? -9.07 -23.094 3.41 1 98.25 212 MET A N 1
ATOM 1666 C CA . MET A 1 212 ? -9.156 -21.781 4.039 1 98.25 212 MET A CA 1
ATOM 1667 C C . MET A 1 212 ? -10.609 -21.359 4.23 1 98.25 212 MET A C 1
ATOM 1669 O O . MET A 1 212 ? -10.992 -20.906 5.309 1 98.25 212 MET A O 1
ATOM 1673 N N . PHE A 1 213 ? -11.445 -21.5 3.215 1 98.19 213 PHE A N 1
ATOM 1674 C CA . PHE A 1 213 ? -12.844 -21.094 3.299 1 98.19 213 PHE A CA 1
ATOM 1675 C C . PHE A 1 213 ? -13.602 -21.953 4.305 1 98.19 213 PHE A C 1
ATOM 1677 O O . PHE A 1 213 ? -14.57 -21.484 4.914 1 98.19 213 PHE A O 1
ATOM 1684 N N . GLN A 1 214 ? -13.148 -23.172 4.504 1 97.62 214 GLN A N 1
ATOM 1685 C CA . GLN A 1 214 ? -13.789 -24.078 5.457 1 97.62 214 GLN A CA 1
ATOM 1686 C C . GLN A 1 214 ? -13.312 -23.797 6.879 1 97.62 214 GLN A C 1
ATOM 1688 O O . GLN A 1 214 ? -13.93 -24.266 7.844 1 97.62 214 GLN A O 1
ATOM 1693 N N . ASN A 1 215 ? -12.203 -23.094 7.02 1 96.38 215 ASN A N 1
ATOM 1694 C CA . ASN A 1 215 ? -11.594 -22.859 8.32 1 96.38 215 ASN A CA 1
ATOM 1695 C C . ASN A 1 215 ? -11.289 -21.375 8.531 1 96.38 215 ASN A C 1
ATOM 1697 O O . ASN A 1 215 ? -10.156 -21 8.859 1 96.38 215 ASN A O 1
ATOM 1701 N N . ARG A 1 216 ? -12.289 -20.562 8.375 1 94.38 216 ARG A N 1
ATOM 1702 C CA . ARG A 1 216 ? -12.195 -19.094 8.406 1 94.38 216 ARG A CA 1
ATOM 1703 C C . ARG A 1 216 ? -11.516 -18.625 9.688 1 94.38 216 ARG A C 1
ATOM 1705 O O . ARG A 1 216 ? -10.625 -17.781 9.641 1 94.38 216 ARG A O 1
ATOM 1712 N N . GLU A 1 217 ? -11.891 -19.094 10.859 1 93.06 217 GLU A N 1
ATOM 1713 C CA . GLU A 1 217 ? -11.344 -18.656 12.141 1 93.06 217 GLU A CA 1
ATOM 1714 C C . GLU A 1 217 ? -9.859 -19 12.25 1 93.06 217 GLU A C 1
ATOM 1716 O O . GLU A 1 217 ? -9.062 -18.188 12.719 1 93.06 217 GLU A O 1
ATOM 1721 N N . GLU A 1 218 ? -9.555 -20.156 11.758 1 94.19 218 GLU A N 1
ATOM 1722 C CA . GLU A 1 218 ? -8.172 -20.625 11.828 1 94.19 218 GLU A CA 1
ATOM 1723 C C . GLU A 1 218 ? -7.25 -19.75 10.992 1 94.19 218 GLU A C 1
ATOM 1725 O O . GLU A 1 218 ? -6.098 -19.516 11.367 1 94.19 218 GLU A O 1
ATOM 1730 N N . TRP A 1 219 ? -7.738 -19.219 9.953 1 95.81 219 TRP A N 1
ATOM 1731 C CA . TRP A 1 219 ? -6.848 -18.578 8.992 1 95.81 219 TRP A CA 1
ATOM 1732 C C . TRP A 1 219 ? -7 -17.062 9.039 1 95.81 219 TRP A C 1
ATOM 1734 O O . TRP A 1 219 ? -6.371 -16.344 8.266 1 95.81 219 TRP A O 1
ATOM 1744 N N . SER A 1 220 ? -7.805 -16.578 10 1 95.94 220 SER A N 1
ATOM 1745 C CA . SER A 1 220 ? -7.992 -15.141 10.141 1 95.94 220 SER A CA 1
ATOM 1746 C C . SER A 1 220 ? -6.66 -14.438 10.391 1 95.94 220 SER A C 1
ATOM 1748 O O . SER A 1 220 ? -5.965 -14.742 11.359 1 95.94 220 SER A O 1
ATOM 1750 N N . GLY A 1 221 ? -6.324 -13.602 9.453 1 96.12 221 GLY A N 1
ATOM 1751 C CA . GLY A 1 221 ? -5.133 -12.789 9.617 1 96.12 221 GLY A CA 1
ATOM 1752 C C . GLY A 1 221 ? -3.848 -13.555 9.359 1 96.12 221 GLY A C 1
ATOM 1753 O O . GLY A 1 221 ? -2.779 -13.164 9.828 1 96.12 221 GLY A O 1
ATOM 1754 N N . LYS A 1 222 ? -4 -14.672 8.633 1 96.75 222 LYS A N 1
ATOM 1755 C CA . LYS A 1 222 ? -2.82 -15.508 8.453 1 96.75 222 LYS A CA 1
ATOM 1756 C C . LYS A 1 222 ? -2.51 -15.719 6.977 1 96.75 222 LYS A C 1
ATOM 1758 O O . LYS A 1 222 ? -3.379 -15.531 6.121 1 96.75 222 LYS A O 1
ATOM 1763 N N . THR A 1 223 ? -1.309 -16.016 6.715 1 96.94 223 THR A N 1
ATOM 1764 C CA . THR A 1 223 ? -0.794 -16.328 5.387 1 96.94 223 THR A CA 1
ATOM 1765 C C . THR A 1 223 ? -0.354 -17.797 5.312 1 96.94 223 THR A C 1
ATOM 1767 O O . THR A 1 223 ? 0.366 -18.281 6.188 1 96.94 223 THR A O 1
ATOM 1770 N N . LEU A 1 224 ? -0.868 -18.531 4.363 1 97.5 224 LEU A N 1
ATOM 1771 C CA . LEU A 1 224 ? -0.365 -19.859 4.062 1 97.5 224 LEU A CA 1
ATOM 1772 C C . LEU A 1 224 ? 0.71 -19.812 2.98 1 97.5 224 LEU A C 1
ATOM 1774 O O . LEU A 1 224 ? 0.443 -19.375 1.854 1 97.5 224 LEU A O 1
ATOM 1778 N N . LEU A 1 225 ? 1.933 -20.172 3.312 1 96.94 225 LEU A N 1
ATOM 1779 C CA . LEU A 1 225 ? 3.035 -20.281 2.365 1 96.94 225 LEU A CA 1
ATOM 1780 C C . LEU A 1 225 ? 3.018 -21.641 1.681 1 96.94 225 LEU A C 1
ATOM 1782 O O . LEU A 1 225 ? 3.734 -22.562 2.094 1 96.94 225 LEU A O 1
ATOM 1786 N N . ALA A 1 226 ? 2.268 -21.75 0.585 1 97.12 226 ALA A N 1
ATOM 1787 C CA . ALA A 1 226 ? 1.889 -23.047 0.034 1 97.12 226 ALA A CA 1
ATOM 1788 C C . ALA A 1 226 ? 2.895 -23.516 -1.014 1 97.12 226 ALA A C 1
ATOM 1790 O O . ALA A 1 226 ? 3.412 -22.703 -1.79 1 97.12 226 ALA A O 1
ATOM 1791 N N . THR A 1 227 ? 3.199 -24.703 -0.999 1 96.94 227 THR A N 1
ATOM 1792 C CA . THR A 1 227 ? 4.023 -25.391 -1.983 1 96.94 227 THR A CA 1
ATOM 1793 C C . THR A 1 227 ? 3.664 -26.875 -2.043 1 96.94 227 THR A C 1
ATOM 1795 O O . THR A 1 227 ? 3.391 -27.5 -1.014 1 96.94 227 THR A O 1
ATOM 1798 N N . SER A 1 228 ? 3.508 -27.406 -3.258 1 97.94 228 SER A N 1
ATOM 1799 C CA . SER A 1 228 ? 3.26 -28.828 -3.396 1 97.94 228 SER A CA 1
ATOM 1800 C C . SER A 1 228 ? 4.543 -29.641 -3.215 1 97.94 228 SER A C 1
ATOM 1802 O O . SER A 1 228 ? 4.555 -30.641 -2.502 1 97.94 228 SER A O 1
ATOM 1804 N N . HIS A 1 229 ? 5.602 -29.188 -3.84 1 96.12 229 HIS A N 1
ATOM 1805 C CA . HIS A 1 229 ? 6.922 -29.812 -3.752 1 96.12 229 HIS A CA 1
ATOM 1806 C C . HIS A 1 229 ? 8.016 -28.828 -4.195 1 96.12 229 HIS A C 1
ATOM 1808 O O . HIS A 1 229 ? 7.738 -27.875 -4.914 1 96.12 229 HIS A O 1
ATOM 1814 N N . LEU A 1 230 ? 9.203 -29.031 -3.736 1 95.56 230 LEU A N 1
ATOM 1815 C CA . LEU A 1 230 ? 10.406 -28.328 -4.18 1 95.56 230 LEU A CA 1
ATOM 1816 C C . LEU A 1 230 ? 11.266 -29.234 -5.059 1 95.56 230 LEU A C 1
ATOM 1818 O O . LEU A 1 230 ? 11.586 -30.359 -4.668 1 95.56 230 LEU A O 1
ATOM 1822 N N . SER A 1 231 ? 11.602 -28.75 -6.262 1 96.75 231 SER A N 1
ATOM 1823 C CA . SER A 1 231 ? 12.32 -29.625 -7.176 1 96.75 231 SER A CA 1
ATOM 1824 C C . SER A 1 231 ? 13.492 -28.906 -7.836 1 96.75 231 SER A C 1
ATOM 1826 O O . SER A 1 231 ? 13.359 -27.75 -8.258 1 96.75 231 SER A O 1
ATOM 1828 N N . THR A 1 232 ? 14.617 -29.578 -7.898 1 97.88 232 THR A N 1
ATOM 1829 C CA . THR A 1 232 ? 15.742 -29.125 -8.711 1 97.88 232 THR A CA 1
ATOM 1830 C C . THR A 1 232 ? 15.547 -29.5 -10.172 1 97.88 232 THR A C 1
ATOM 1832 O O . THR A 1 232 ? 14.656 -30.297 -10.5 1 97.88 232 THR A O 1
ATOM 1835 N N . GLY A 1 233 ? 16.406 -28.875 -11.016 1 98.25 233 GLY A N 1
ATOM 1836 C CA . GLY A 1 233 ? 16.375 -29.281 -12.414 1 98.25 233 GLY A CA 1
ATOM 1837 C C . GLY A 1 233 ? 16.672 -30.75 -12.609 1 98.25 233 GLY A C 1
ATOM 1838 O O . GLY A 1 233 ? 15.992 -31.422 -13.398 1 98.25 233 GLY A O 1
ATOM 1839 N N . LYS A 1 234 ? 17.609 -31.281 -11.875 1 98.38 234 LYS A N 1
ATOM 1840 C CA . LYS A 1 234 ? 17.969 -32.688 -11.953 1 98.38 234 LYS A CA 1
ATOM 1841 C C . LYS A 1 234 ? 16.812 -33.594 -11.516 1 98.38 234 LYS A C 1
ATOM 1843 O O . LYS A 1 234 ? 16.531 -34.594 -12.156 1 98.38 234 LYS A O 1
ATOM 1848 N N . GLU A 1 235 ? 16.156 -33.219 -10.469 1 98.38 235 GLU A N 1
ATOM 1849 C CA . GLU A 1 235 ? 15.031 -34 -9.961 1 98.38 235 GLU A CA 1
ATOM 1850 C C . GLU A 1 235 ? 13.891 -34.031 -10.969 1 98.38 235 GLU A C 1
ATOM 1852 O O . GLU A 1 235 ? 13.234 -35.062 -11.133 1 98.38 235 GLU A O 1
ATOM 1857 N N . ILE A 1 236 ? 13.633 -32.906 -11.609 1 98.69 236 ILE A N 1
ATOM 1858 C CA . ILE A 1 236 ? 12.57 -32.844 -12.609 1 98.69 236 ILE A CA 1
ATOM 1859 C C . ILE A 1 236 ? 12.883 -33.844 -13.75 1 98.69 236 ILE A C 1
ATOM 1861 O O . ILE A 1 236 ? 12.039 -34.656 -14.125 1 98.69 236 ILE A O 1
ATOM 1865 N N . ALA A 1 237 ? 14.086 -33.781 -14.258 1 98.62 237 ALA A N 1
ATOM 1866 C CA . ALA A 1 237 ? 14.492 -34.625 -15.367 1 98.62 237 ALA A CA 1
ATOM 1867 C C . ALA A 1 237 ? 14.469 -36.094 -14.977 1 98.62 237 ALA A C 1
ATOM 1869 O O . ALA A 1 237 ? 13.93 -36.938 -15.711 1 98.62 237 ALA A O 1
ATOM 1870 N N . GLU A 1 238 ? 15.008 -36.438 -13.82 1 98.62 238 GLU A N 1
ATOM 1871 C CA . GLU A 1 238 ? 15.086 -37.812 -13.359 1 98.62 238 GLU A CA 1
ATOM 1872 C C . GLU A 1 238 ? 13.688 -38.375 -13.109 1 98.62 238 GLU A C 1
ATOM 1874 O O . GLU A 1 238 ? 13.422 -39.531 -13.445 1 98.62 238 GLU A O 1
ATOM 1879 N N . THR A 1 239 ? 12.836 -37.562 -12.492 1 98.75 239 THR A N 1
ATOM 1880 C CA . THR A 1 239 ? 11.492 -38.031 -12.195 1 98.75 239 THR A CA 1
ATOM 1881 C C . THR A 1 239 ? 10.703 -38.281 -13.484 1 98.75 239 THR A C 1
ATOM 1883 O O . THR A 1 239 ? 10 -39.281 -13.602 1 98.75 239 THR A O 1
ATOM 1886 N N . LEU A 1 240 ? 10.812 -37.312 -14.406 1 98.69 240 LEU A N 1
ATOM 1887 C CA . LEU A 1 240 ? 10.141 -37.531 -15.68 1 98.69 240 LEU A CA 1
ATOM 1888 C C . LEU A 1 240 ? 10.633 -38.812 -16.359 1 98.69 240 LEU A C 1
ATOM 1890 O O . LEU A 1 240 ? 9.82 -39.594 -16.859 1 98.69 240 LEU A O 1
ATOM 1894 N N . SER A 1 241 ? 11.938 -38.969 -16.391 1 98.44 241 SER A N 1
ATOM 1895 C CA . SER A 1 241 ? 12.531 -40.125 -17.031 1 98.44 241 SER A CA 1
ATOM 1896 C C . SER A 1 241 ? 12.008 -41.438 -16.422 1 98.44 241 SER A C 1
ATOM 1898 O O . SER A 1 241 ? 11.609 -42.344 -17.141 1 98.44 241 SER A O 1
ATOM 1900 N N . ARG A 1 242 ? 11.953 -41.5 -15.148 1 98.38 242 ARG A N 1
ATOM 1901 C CA . ARG A 1 242 ? 11.547 -42.719 -14.422 1 98.38 242 ARG A CA 1
ATOM 1902 C C . ARG A 1 242 ? 10.055 -42.969 -14.617 1 98.38 242 ARG A C 1
ATOM 1904 O O . ARG A 1 242 ? 9.656 -44.125 -14.859 1 98.38 242 ARG A O 1
ATOM 1911 N N . VAL A 1 243 ? 9.227 -42 -14.547 1 98.31 243 VAL A N 1
ATOM 1912 C CA . VAL A 1 243 ? 7.777 -42.156 -14.477 1 98.31 243 VAL A CA 1
ATOM 1913 C C . VAL A 1 243 ? 7.211 -42.344 -15.883 1 98.31 243 VAL A C 1
ATOM 1915 O O . VAL A 1 243 ? 6.32 -43.156 -16.109 1 98.31 243 VAL A O 1
ATOM 1918 N N . ALA A 1 244 ? 7.727 -41.594 -16.828 1 97.75 244 ALA A N 1
ATOM 1919 C CA . ALA A 1 244 ? 7.168 -41.594 -18.172 1 97.75 244 ALA A CA 1
ATOM 1920 C C . ALA A 1 244 ? 7.996 -42.469 -19.109 1 97.75 244 ALA A C 1
ATOM 1922 O O . ALA A 1 244 ? 7.633 -42.656 -20.281 1 97.75 244 ALA A O 1
ATOM 1923 N N . SER A 1 245 ? 9.086 -42.969 -18.672 1 97.12 245 SER A N 1
ATOM 1924 C CA . SER A 1 245 ? 9.961 -43.844 -19.438 1 97.12 245 SER A CA 1
ATOM 1925 C C . SER A 1 245 ? 10.461 -43.156 -20.703 1 97.12 245 SER A C 1
ATOM 1927 O O . SER A 1 245 ? 10.383 -43.719 -21.797 1 97.12 245 SER A O 1
ATOM 1929 N N . VAL A 1 246 ? 10.906 -41.938 -20.547 1 97.75 246 VAL A N 1
ATOM 1930 C CA . VAL A 1 246 ? 11.555 -41.188 -21.609 1 97.75 246 VAL A CA 1
ATOM 1931 C C . VAL A 1 246 ? 12.93 -40.719 -21.141 1 97.75 246 VAL A C 1
ATOM 1933 O O . VAL A 1 246 ? 13.156 -40.531 -19.953 1 97.75 246 VAL A O 1
ATOM 1936 N N . LYS A 1 247 ? 13.812 -40.531 -22.109 1 97.94 247 LYS A N 1
ATOM 1937 C CA . LYS A 1 247 ? 15.086 -39.938 -21.75 1 97.94 247 LYS A CA 1
ATOM 1938 C C . LYS A 1 247 ? 14.914 -38.469 -21.391 1 97.94 247 LYS A C 1
ATOM 1940 O O . LYS A 1 247 ? 14.164 -37.75 -22.047 1 97.94 247 LYS A O 1
ATOM 1945 N N . ALA A 1 248 ? 15.547 -38.062 -20.312 1 98.5 248 ALA A N 1
ATOM 1946 C CA . ALA A 1 248 ? 15.5 -36.688 -19.875 1 98.5 248 ALA A CA 1
ATOM 1947 C C . ALA A 1 248 ? 16.781 -36.281 -19.156 1 98.5 248 ALA A C 1
ATOM 1949 O O . ALA A 1 248 ? 17.422 -37.125 -18.5 1 98.5 248 ALA A O 1
ATOM 1950 N N . ARG A 1 249 ? 17.172 -35.062 -19.266 1 98.19 249 ARG A N 1
ATOM 1951 C CA . ARG A 1 249 ? 18.328 -34.562 -18.531 1 98.19 249 ARG A CA 1
ATOM 1952 C C . ARG A 1 249 ? 18.172 -33.062 -18.234 1 98.19 249 ARG A C 1
ATOM 1954 O O . ARG A 1 249 ? 17.312 -32.406 -18.844 1 98.19 249 ARG A O 1
ATOM 1961 N N . TYR A 1 250 ? 18.906 -32.594 -17.312 1 98.38 250 TYR A N 1
ATOM 1962 C CA . TYR A 1 250 ? 18.953 -31.203 -16.922 1 98.38 250 TYR A CA 1
ATOM 1963 C C . TYR A 1 250 ? 20.234 -30.531 -17.406 1 98.38 250 TYR A C 1
ATOM 1965 O O . TYR A 1 250 ? 21.312 -31.156 -17.375 1 98.38 250 TYR A O 1
ATOM 1973 N N . GLU A 1 251 ? 20.156 -29.359 -17.938 1 98.06 251 GLU A N 1
ATOM 1974 C CA . GLU A 1 251 ? 21.281 -28.516 -18.312 1 98.06 251 GLU A CA 1
ATOM 1975 C C . GLU A 1 251 ? 21.172 -27.125 -17.672 1 98.06 251 GLU A C 1
ATOM 1977 O O . GLU A 1 251 ? 20.203 -26.406 -17.922 1 98.06 251 GLU A O 1
ATOM 1982 N N . ASN A 1 252 ? 22.141 -26.828 -16.844 1 98.25 252 ASN A N 1
ATOM 1983 C CA . ASN A 1 252 ? 22.203 -25.469 -16.312 1 98.25 252 ASN A CA 1
ATOM 1984 C C . ASN A 1 252 ? 22.656 -24.469 -17.375 1 98.25 252 ASN A C 1
ATOM 1986 O O . ASN A 1 252 ? 23.688 -24.688 -18.031 1 98.25 252 ASN A O 1
ATOM 1990 N N . ILE A 1 253 ? 21.938 -23.453 -17.594 1 97.88 253 ILE A N 1
ATOM 1991 C CA . ILE A 1 253 ? 22.281 -22.422 -18.578 1 97.88 253 ILE A CA 1
ATOM 1992 C C . ILE A 1 253 ? 22.203 -21.047 -17.938 1 97.88 253 ILE A C 1
ATOM 1994 O O . ILE A 1 253 ? 21.781 -20.906 -16.781 1 97.88 253 ILE A O 1
ATOM 1998 N N . THR A 1 254 ? 22.656 -20 -18.672 1 97.88 254 THR A N 1
ATOM 1999 C CA . THR A 1 254 ? 22.547 -18.641 -18.156 1 97.88 254 THR A CA 1
ATOM 2000 C C . THR A 1 254 ? 21.141 -18.078 -18.344 1 97.88 254 THR A C 1
ATOM 2002 O O . THR A 1 254 ? 20.375 -18.609 -19.156 1 97.88 254 THR A O 1
ATOM 2005 N N . VAL A 1 255 ? 20.844 -17.062 -17.594 1 97.62 255 VAL A N 1
ATOM 2006 C CA . VAL A 1 255 ? 19.547 -16.406 -17.703 1 97.62 255 VAL A CA 1
ATOM 2007 C C . VAL A 1 255 ? 19.359 -15.891 -19.125 1 97.62 255 VAL A C 1
ATOM 2009 O O . VAL A 1 255 ? 18.281 -16.047 -19.703 1 97.62 255 VAL A O 1
ATOM 2012 N N . GLN A 1 256 ? 20.391 -15.312 -19.688 1 97.38 256 GLN A N 1
ATOM 2013 C CA . GLN A 1 256 ? 20.281 -14.773 -21.031 1 97.38 256 GLN A CA 1
ATOM 2014 C C . GLN A 1 256 ? 20.016 -15.875 -22.047 1 97.38 256 GLN A C 1
ATOM 2016 O O . GLN A 1 256 ? 19.203 -15.703 -22.953 1 97.38 256 GLN A O 1
ATOM 2021 N N . GLU A 1 257 ? 20.719 -17 -21.938 1 96.75 257 GLU A N 1
ATOM 2022 C CA . GLU A 1 257 ? 20.469 -18.125 -22.828 1 96.75 257 GLU A CA 1
ATOM 2023 C C . GLU A 1 257 ? 19.016 -18.578 -22.734 1 96.75 257 GLU A C 1
ATOM 2025 O O . GLU A 1 257 ? 18.406 -18.906 -23.766 1 96.75 257 GLU A O 1
ATOM 2030 N N . TRP A 1 258 ? 18.5 -18.625 -21.578 1 96.88 258 TRP A N 1
ATOM 2031 C CA . TRP A 1 258 ? 17.125 -19.031 -21.375 1 96.88 258 TRP A CA 1
ATOM 2032 C C . TRP A 1 258 ? 16.156 -18.047 -22.016 1 96.88 258 TRP A C 1
ATOM 2034 O O . TRP A 1 258 ? 15.227 -18.438 -22.734 1 96.88 258 TRP A O 1
ATOM 2044 N N . VAL A 1 259 ? 16.359 -16.734 -21.781 1 96.75 259 VAL A N 1
ATOM 2045 C CA . VAL A 1 259 ? 15.523 -15.68 -22.344 1 96.75 259 VAL A CA 1
ATOM 2046 C C . VAL A 1 259 ? 15.508 -15.789 -23.859 1 96.75 259 VAL A C 1
ATOM 2048 O O . VAL A 1 259 ? 14.461 -15.609 -24.484 1 96.75 259 VAL A O 1
ATOM 2051 N N . ASP A 1 260 ? 16.625 -16.141 -24.438 1 94.75 260 ASP A N 1
ATOM 2052 C CA . ASP A 1 260 ? 16.766 -16.234 -25.891 1 94.75 260 ASP A CA 1
ATOM 2053 C C . ASP A 1 260 ? 15.93 -17.375 -26.453 1 94.75 260 ASP A C 1
ATOM 2055 O O . ASP A 1 260 ? 15.633 -17.391 -27.656 1 94.75 260 ASP A O 1
ATOM 2059 N N . THR A 1 261 ? 15.578 -18.328 -25.625 1 91.81 261 THR A N 1
ATOM 2060 C CA . THR A 1 261 ? 14.812 -19.469 -26.094 1 91.81 261 THR A CA 1
ATOM 2061 C C . THR A 1 261 ? 13.312 -19.156 -26.062 1 91.81 261 THR A C 1
ATOM 2063 O O . THR A 1 261 ? 12.516 -19.891 -26.656 1 91.81 261 THR A O 1
ATOM 2066 N N . LEU A 1 262 ? 12.875 -18.109 -25.344 1 91.19 262 LEU A N 1
ATOM 2067 C CA . LEU A 1 262 ? 11.461 -17.797 -25.203 1 91.19 262 LEU A CA 1
ATOM 2068 C C . LEU A 1 262 ? 10.922 -17.109 -26.438 1 91.19 262 LEU A C 1
ATOM 2070 O O . LEU A 1 262 ? 11.391 -16.016 -26.797 1 91.19 262 LEU A O 1
ATOM 2074 N N . PRO A 1 263 ? 9.906 -17.703 -27.062 1 89.38 263 PRO A N 1
ATOM 2075 C CA . PRO A 1 263 ? 9.367 -17.062 -28.281 1 89.38 263 PRO A CA 1
ATOM 2076 C C . PRO A 1 263 ? 8.633 -15.758 -27.984 1 89.38 263 PRO A C 1
ATOM 2078 O O . PRO A 1 263 ? 8.352 -14.984 -28.906 1 89.38 263 PRO A O 1
ATOM 2081 N N . TYR A 1 264 ? 8.383 -15.422 -26.734 1 91 264 TYR A N 1
ATOM 2082 C CA . TYR A 1 264 ? 7.637 -14.234 -26.359 1 91 264 TYR A CA 1
ATOM 2083 C C . TYR A 1 264 ? 8.461 -13.352 -25.422 1 91 264 TYR A C 1
ATOM 2085 O O . TYR A 1 264 ? 7.906 -12.547 -24.672 1 91 264 TYR A O 1
ATOM 2093 N N . ALA A 1 265 ? 9.734 -13.477 -25.453 1 94.12 265 ALA A N 1
ATOM 2094 C CA . ALA A 1 265 ? 10.625 -12.773 -24.531 1 94.12 265 ALA A CA 1
ATOM 2095 C C . ALA A 1 265 ? 10.469 -11.266 -24.672 1 94.12 265 ALA A C 1
ATOM 2097 O O . ALA A 1 265 ? 10.578 -10.531 -23.672 1 94.12 265 ALA A O 1
ATOM 2098 N N . ASP A 1 266 ? 10.156 -10.789 -25.891 1 95.12 266 ASP A N 1
ATOM 2099 C CA . ASP A 1 266 ? 10.148 -9.352 -26.156 1 95.12 266 ASP A CA 1
ATOM 2100 C C . ASP A 1 266 ? 8.758 -8.758 -25.938 1 95.12 266 ASP A C 1
ATOM 2102 O O . ASP A 1 266 ? 8.578 -7.543 -25.969 1 95.12 266 ASP A O 1
ATOM 2106 N N . ALA A 1 267 ? 7.82 -9.656 -25.703 1 94.31 267 ALA A N 1
ATOM 2107 C CA . ALA A 1 267 ? 6.469 -9.172 -25.438 1 94.31 267 ALA A CA 1
ATOM 2108 C C . ALA A 1 267 ? 6.406 -8.445 -24.094 1 94.31 267 ALA A C 1
ATOM 2110 O O . ALA A 1 267 ? 7.188 -8.734 -23.188 1 94.31 267 ALA A O 1
ATOM 2111 N N . PRO A 1 268 ? 5.484 -7.406 -24.047 1 95.69 268 PRO A N 1
ATOM 2112 C CA . PRO A 1 268 ? 5.289 -6.797 -22.734 1 95.69 268 PRO A CA 1
ATOM 2113 C C . PRO A 1 268 ? 4.77 -7.793 -21.688 1 95.69 268 PRO A C 1
ATOM 2115 O O . PRO A 1 268 ? 3.941 -8.648 -22.016 1 95.69 268 PRO A O 1
ATOM 2118 N N . VAL A 1 269 ? 5.25 -7.676 -20.469 1 94.5 269 VAL A N 1
ATOM 2119 C CA . VAL A 1 269 ? 4.816 -8.602 -19.422 1 94.5 269 VAL A CA 1
ATOM 2120 C C . VAL A 1 269 ? 3.344 -8.359 -19.094 1 94.5 269 VAL A C 1
ATOM 2122 O O . VAL A 1 269 ? 2.582 -9.312 -18.906 1 94.5 269 VAL A O 1
ATOM 2125 N N . SER A 1 270 ? 2.965 -7.078 -19.016 1 95.25 270 SER A N 1
ATOM 2126 C CA . SER A 1 270 ? 1.577 -6.691 -18.781 1 95.25 270 SER A CA 1
ATOM 2127 C C . SER A 1 270 ? 0.901 -6.273 -20.094 1 95.25 270 SER A C 1
ATOM 2129 O O . SER A 1 270 ? 1.277 -5.27 -20.688 1 95.25 270 SER A O 1
ATOM 2131 N N . SER A 1 271 ? -0.127 -6.949 -20.438 1 93.38 271 SER A N 1
ATOM 2132 C CA . SER A 1 271 ? -0.728 -6.793 -21.766 1 93.38 271 SER A CA 1
ATOM 2133 C C . SER A 1 271 ? -1.326 -5.402 -21.938 1 93.38 271 SER A C 1
ATOM 2135 O O . SER A 1 271 ? -1.37 -4.875 -23.047 1 93.38 271 SER A O 1
ATOM 2137 N N . MET A 1 272 ? -1.738 -4.715 -20.875 1 94.19 272 MET A N 1
ATOM 2138 C CA . MET A 1 272 ? -2.359 -3.396 -20.969 1 94.19 272 MET A CA 1
ATOM 2139 C C . MET A 1 272 ? -1.302 -2.299 -21.016 1 94.19 272 MET A C 1
ATOM 2141 O O . MET A 1 272 ? -1.626 -1.128 -21.234 1 94.19 272 MET A O 1
ATOM 2145 N N . TYR A 1 273 ? -0.078 -2.682 -20.875 1 95.88 273 TYR A N 1
ATOM 2146 C CA . TYR A 1 273 ? 1.027 -1.73 -20.875 1 95.88 273 TYR A CA 1
ATOM 2147 C C . TYR A 1 273 ? 2.104 -2.135 -21.875 1 95.88 273 TYR A C 1
ATOM 2149 O O . TYR A 1 273 ? 3.186 -2.58 -21.484 1 95.88 273 TYR A O 1
ATOM 2157 N N . PRO A 1 274 ? 1.876 -1.892 -23.141 1 95.44 274 PRO A N 1
ATOM 2158 C CA . PRO A 1 274 ? 2.768 -2.365 -24.203 1 95.44 274 PRO A CA 1
ATOM 2159 C C . PRO A 1 274 ? 4.172 -1.769 -24.109 1 95.44 274 PRO A C 1
ATOM 2161 O O . PRO A 1 274 ? 5.125 -2.332 -24.641 1 95.44 274 PRO A O 1
ATOM 2164 N N . ASP A 1 275 ? 4.281 -0.646 -23.375 1 95.25 275 ASP A N 1
ATOM 2165 C CA . ASP A 1 275 ? 5.582 0.007 -23.266 1 95.25 275 ASP A CA 1
ATOM 2166 C C . ASP A 1 275 ? 6.277 -0.367 -21.953 1 95.25 275 ASP A C 1
ATOM 2168 O O . ASP A 1 275 ? 7.309 0.211 -21.609 1 95.25 275 ASP A O 1
ATOM 2172 N N . GLY A 1 276 ? 5.73 -1.318 -21.203 1 95.5 276 GLY A N 1
ATOM 2173 C CA . GLY A 1 276 ? 6.328 -1.754 -19.938 1 95.5 276 GLY A CA 1
ATOM 2174 C C . GLY A 1 276 ? 7.492 -2.709 -20.141 1 95.5 276 GLY A C 1
ATOM 2175 O O . GLY A 1 276 ? 7.992 -2.869 -21.25 1 95.5 276 GLY A O 1
ATOM 2176 N N . ILE A 1 277 ? 7.945 -3.303 -19.047 1 95.56 277 ILE A N 1
ATOM 2177 C CA . ILE A 1 277 ? 9.062 -4.234 -19.141 1 95.56 277 ILE A CA 1
ATOM 2178 C C . ILE A 1 277 ? 8.648 -5.457 -19.953 1 95.56 277 ILE A C 1
ATOM 2180 O O . ILE A 1 277 ? 7.465 -5.797 -20.016 1 95.56 277 ILE A O 1
ATOM 2184 N N . THR A 1 278 ? 9.594 -6.109 -20.5 1 97.19 278 THR A N 1
ATOM 2185 C CA . THR A 1 278 ? 9.328 -7.285 -21.312 1 97.19 278 THR A CA 1
ATOM 2186 C C . THR A 1 278 ? 9.273 -8.539 -20.453 1 97.19 278 THR A C 1
ATOM 2188 O O . THR A 1 278 ? 9.711 -8.531 -19.297 1 97.19 278 THR A O 1
ATOM 2191 N N . VAL A 1 279 ? 8.711 -9.609 -21.031 1 95.56 279 VAL A N 1
ATOM 2192 C CA . VAL A 1 279 ? 8.68 -10.922 -20.391 1 95.56 279 VAL A CA 1
ATOM 2193 C C . VAL A 1 279 ? 10.094 -11.367 -20.062 1 95.56 279 VAL A C 1
ATOM 2195 O O . VAL A 1 279 ? 10.359 -11.836 -18.953 1 95.56 279 VAL A O 1
ATOM 2198 N N . GLY A 1 280 ? 11.008 -11.195 -21.016 1 96.62 280 GLY A N 1
ATOM 2199 C CA . GLY A 1 280 ? 12.398 -11.562 -20.781 1 96.62 280 GLY A CA 1
ATOM 2200 C C . GLY A 1 280 ? 13.008 -10.836 -19.594 1 96.62 280 GLY A C 1
ATOM 2201 O O . GLY A 1 280 ? 13.672 -11.445 -18.75 1 96.62 280 GLY A O 1
ATOM 2202 N N . GLN A 1 281 ? 12.773 -9.547 -19.516 1 96.62 281 GLN A N 1
ATOM 2203 C CA . GLN A 1 281 ? 13.289 -8.75 -18.422 1 96.62 281 GLN A CA 1
ATOM 2204 C C . GLN A 1 281 ? 12.688 -9.195 -17.094 1 96.62 281 GLN A C 1
ATOM 2206 O O . GLN A 1 281 ? 13.406 -9.344 -16.094 1 96.62 281 GLN A O 1
ATOM 2211 N N . ASN A 1 282 ? 11.406 -9.383 -17.078 1 96.94 282 ASN A N 1
ATOM 2212 C CA . ASN A 1 282 ? 10.703 -9.789 -15.859 1 96.94 282 ASN A CA 1
ATOM 2213 C C . ASN A 1 282 ? 11.242 -11.109 -15.312 1 96.94 282 ASN A C 1
ATOM 2215 O O . ASN A 1 282 ? 11.594 -11.203 -14.133 1 96.94 282 ASN A O 1
ATOM 2219 N N . PHE A 1 283 ? 11.359 -12.055 -16.141 1 95.25 283 PHE A N 1
ATOM 2220 C CA . PHE A 1 283 ? 11.719 -13.391 -15.672 1 95.25 283 PHE A CA 1
ATOM 2221 C C . PHE A 1 283 ? 13.219 -13.484 -15.406 1 95.25 283 PHE A C 1
ATOM 2223 O O . PHE A 1 283 ? 13.672 -14.383 -14.703 1 95.25 283 PHE A O 1
ATOM 2230 N N . SER A 1 284 ? 14.008 -12.555 -15.992 1 96.56 284 SER A N 1
ATOM 2231 C CA . SER A 1 284 ? 15.414 -12.469 -15.633 1 96.56 284 SER A CA 1
ATOM 2232 C C . SER A 1 284 ? 15.586 -12.117 -14.156 1 96.56 284 SER A C 1
ATOM 2234 O O . SER A 1 284 ? 16.594 -12.484 -13.539 1 96.56 284 SER A O 1
ATOM 2236 N N . MET A 1 285 ? 14.57 -11.453 -13.625 1 95.5 285 MET A N 1
ATOM 2237 C CA . MET A 1 285 ? 14.609 -11.062 -12.219 1 95.5 285 MET A CA 1
ATOM 2238 C C . MET A 1 285 ? 13.867 -12.07 -11.352 1 95.5 285 MET A C 1
ATOM 2240 O O . MET A 1 285 ? 13.828 -11.93 -10.125 1 95.5 285 MET A O 1
ATOM 2244 N N . TRP A 1 286 ? 13.352 -13.055 -11.938 1 94.56 286 TRP A N 1
ATOM 2245 C CA . TRP A 1 286 ? 12.562 -14.055 -11.242 1 94.56 286 TRP A CA 1
ATOM 2246 C C . TRP A 1 286 ? 13.398 -15.297 -10.938 1 94.56 286 TRP A C 1
ATOM 2248 O O . TRP A 1 286 ? 13.352 -15.836 -9.828 1 94.56 286 TRP A O 1
ATOM 2258 N N . TRP A 1 287 ? 14.273 -15.734 -11.844 1 96.75 287 TRP A N 1
ATOM 2259 C CA . TRP A 1 287 ? 15.055 -16.969 -11.781 1 96.75 287 TRP A CA 1
ATOM 2260 C C . TRP A 1 287 ? 16.047 -16.938 -10.617 1 96.75 287 TRP A C 1
ATOM 2262 O O . TRP A 1 287 ? 16.234 -17.938 -9.93 1 96.75 287 TRP A O 1
ATOM 2272 N N . PRO A 1 288 ? 16.625 -15.734 -10.328 1 97.12 288 PRO A N 1
ATOM 2273 C CA . PRO A 1 288 ? 17.594 -15.711 -9.227 1 97.12 288 PRO A CA 1
ATOM 2274 C C . PRO A 1 288 ? 16.984 -16.141 -7.895 1 97.12 288 PRO A C 1
ATOM 2276 O O . PRO A 1 288 ? 17.672 -16.734 -7.059 1 97.12 288 PRO A O 1
ATOM 2279 N N . GLY A 1 289 ? 15.742 -15.836 -7.699 1 96 289 GLY A N 1
ATOM 2280 C CA . GLY A 1 289 ? 15.086 -16.266 -6.477 1 96 289 GLY A CA 1
ATOM 2281 C C . GLY A 1 289 ? 15.109 -17.781 -6.285 1 96 289 GLY A C 1
ATOM 2282 O O . GLY A 1 289 ? 15.297 -18.266 -5.168 1 96 289 GLY A O 1
ATOM 2283 N N . PHE A 1 290 ? 14.945 -18.5 -7.355 1 96.62 290 PHE A N 1
ATOM 2284 C CA . PHE A 1 290 ? 14.969 -19.953 -7.328 1 96.62 290 PHE A CA 1
ATOM 2285 C C . PHE A 1 290 ? 16.406 -20.469 -7.273 1 96.62 290 PHE A C 1
ATOM 2287 O O . PHE A 1 290 ? 16.719 -21.359 -6.477 1 96.62 290 PHE A O 1
ATOM 2294 N N . ALA A 1 291 ? 17.234 -19.859 -8.141 1 97.56 291 ALA A N 1
ATOM 2295 C CA . ALA A 1 291 ? 18.625 -20.297 -8.242 1 97.56 291 ALA A CA 1
ATOM 2296 C C . ALA A 1 291 ? 19.344 -20.141 -6.906 1 97.56 291 ALA A C 1
ATOM 2298 O O . ALA A 1 291 ? 20.188 -20.969 -6.555 1 97.56 291 ALA A O 1
ATOM 2299 N N . ASN A 1 292 ? 18.953 -19.109 -6.145 1 96.06 292 ASN A N 1
ATOM 2300 C CA . ASN A 1 292 ? 19.594 -18.844 -4.859 1 96.06 292 ASN A CA 1
ATOM 2301 C C . ASN A 1 292 ? 18.812 -19.469 -3.703 1 96.06 292 ASN A C 1
ATOM 2303 O O . ASN A 1 292 ? 19.125 -19.219 -2.537 1 96.06 292 ASN A O 1
ATOM 2307 N N . SER A 1 293 ? 17.797 -20.219 -3.973 1 93.75 293 SER A N 1
ATOM 2308 C CA . SER A 1 293 ? 17.016 -20.969 -2.998 1 93.75 293 SER A CA 1
ATOM 2309 C C . SER A 1 293 ? 16.531 -20.078 -1.864 1 93.75 293 SER A C 1
ATOM 2311 O O . SER A 1 293 ? 16.625 -20.438 -0.691 1 93.75 293 SER A O 1
ATOM 2313 N N . ILE A 1 294 ? 16.031 -18.875 -2.246 1 92.62 294 ILE A N 1
ATOM 2314 C CA . ILE A 1 294 ? 15.656 -17.859 -1.269 1 92.62 294 ILE A CA 1
ATOM 2315 C C . ILE A 1 294 ? 14.602 -18.422 -0.319 1 92.62 294 ILE A C 1
ATOM 2317 O O . ILE A 1 294 ? 14.719 -18.281 0.901 1 92.62 294 ILE A O 1
ATOM 2321 N N . LEU A 1 295 ? 13.594 -19.109 -0.833 1 90.62 295 LEU A N 1
ATOM 2322 C CA . LEU A 1 295 ? 12.469 -19.562 -0.022 1 90.62 295 LEU A CA 1
ATOM 2323 C C . LEU A 1 295 ? 12.891 -20.734 0.874 1 90.62 295 LEU A C 1
ATOM 2325 O O . LEU A 1 295 ? 12.438 -20.828 2.016 1 90.62 295 LEU A O 1
ATOM 2329 N N . LYS A 1 296 ? 13.656 -21.562 0.384 1 85 296 LYS A N 1
ATOM 2330 C CA . LYS A 1 296 ? 14.18 -22.656 1.202 1 85 296 LYS A CA 1
ATOM 2331 C C . LYS A 1 296 ? 15.047 -22.125 2.338 1 85 296 LYS A C 1
ATOM 2333 O O . LYS A 1 296 ? 14.969 -22.609 3.467 1 85 296 LYS A O 1
ATOM 2338 N N . ASN A 1 297 ? 15.852 -21.172 2.027 1 84.19 297 ASN A N 1
ATOM 2339 C CA . ASN A 1 297 ? 16.734 -20.578 3.02 1 84.19 297 ASN A CA 1
ATOM 2340 C C . ASN A 1 297 ? 15.961 -19.859 4.117 1 84.19 297 ASN A C 1
ATOM 2342 O O . ASN A 1 297 ? 16.406 -19.812 5.266 1 84.19 297 ASN A O 1
ATOM 2346 N N . GLU A 1 298 ? 14.797 -19.344 3.775 1 81.12 298 GLU A N 1
ATOM 2347 C CA . GLU A 1 298 ? 13.938 -18.672 4.746 1 81.12 298 GLU A CA 1
ATOM 2348 C C . GLU A 1 298 ? 13.18 -19.688 5.602 1 81.12 298 GLU A C 1
ATOM 2350 O O . GLU A 1 298 ? 12.641 -19.328 6.652 1 81.12 298 GLU A O 1
ATOM 2355 N N . GLY A 1 299 ? 13.18 -20.844 5.25 1 76.62 299 GLY A N 1
ATOM 2356 C CA . GLY A 1 299 ? 12.5 -21.891 6 1 76.62 299 GLY A CA 1
ATOM 2357 C C . GLY A 1 299 ? 10.992 -21.781 5.941 1 76.62 299 GLY A C 1
ATOM 2358 O O . GLY A 1 299 ? 10.305 -22.094 6.918 1 76.62 299 GLY A O 1
ATOM 2359 N N . THR A 1 300 ? 10.375 -21.281 4.887 1 75.06 300 THR A N 1
ATOM 2360 C CA . THR A 1 300 ? 8.961 -20.906 4.844 1 75.06 300 THR A CA 1
ATOM 2361 C C . THR A 1 300 ? 8.133 -22 4.168 1 75.06 300 THR A C 1
ATOM 2363 O O . THR A 1 300 ? 6.906 -21.922 4.148 1 75.06 300 THR A O 1
ATOM 2366 N N . ARG A 1 301 ? 8.617 -23.125 3.691 1 87.19 301 ARG A N 1
ATOM 2367 C CA . ARG A 1 301 ? 7.867 -24.141 2.955 1 87.19 301 ARG A CA 1
ATOM 2368 C C . ARG A 1 301 ? 7.867 -25.469 3.703 1 87.19 301 ARG A C 1
ATOM 2370 O O . ARG A 1 301 ? 8.453 -26.453 3.234 1 87.19 301 ARG A O 1
ATOM 2377 N N . ASP A 1 302 ? 6.961 -25.516 4.723 1 90.5 302 ASP A N 1
ATOM 2378 C CA . ASP A 1 302 ? 6.844 -26.688 5.574 1 90.5 302 ASP A CA 1
ATOM 2379 C C . ASP A 1 302 ? 5.941 -27.734 4.93 1 90.5 302 ASP A C 1
ATOM 2381 O O . ASP A 1 302 ? 4.723 -27.719 5.113 1 90.5 302 ASP A O 1
ATOM 2385 N N . LEU A 1 303 ? 6.5 -28.734 4.309 1 93.44 303 LEU A N 1
ATOM 2386 C CA . LEU A 1 303 ? 5.734 -29.75 3.576 1 93.44 303 LEU A CA 1
ATOM 2387 C C . LEU A 1 303 ? 4.895 -30.594 4.531 1 93.44 303 LEU A C 1
ATOM 2389 O O . LEU A 1 303 ? 3.838 -31.094 4.148 1 93.44 303 LEU A O 1
ATOM 2393 N N . ALA A 1 304 ? 5.367 -30.734 5.754 1 94.12 304 ALA A N 1
ATOM 2394 C CA . ALA A 1 304 ? 4.566 -31.453 6.742 1 94.12 304 ALA A CA 1
ATOM 2395 C C . ALA A 1 304 ? 3.256 -30.719 7.027 1 94.12 304 ALA A C 1
ATOM 2397 O O . ALA A 1 304 ? 2.199 -31.344 7.129 1 94.12 304 ALA A O 1
ATOM 2398 N N . GLU A 1 305 ? 3.373 -29.391 7.141 1 94.44 305 GLU A N 1
ATOM 2399 C CA . GLU A 1 305 ? 2.168 -28.594 7.332 1 94.44 305 GLU A CA 1
ATOM 2400 C C . GLU A 1 305 ? 1.254 -28.656 6.113 1 94.44 305 GLU A C 1
ATOM 2402 O O . GLU A 1 305 ? 0.031 -28.734 6.25 1 94.44 305 GLU A O 1
ATOM 2407 N N . MET A 1 306 ? 1.859 -28.594 4.938 1 97 306 MET A N 1
ATOM 2408 C CA . MET A 1 306 ? 1.078 -28.703 3.709 1 97 306 MET A CA 1
ATOM 2409 C C . MET A 1 306 ? 0.305 -30.016 3.67 1 97 306 MET A C 1
ATOM 2411 O O . MET A 1 306 ? -0.873 -30.047 3.311 1 97 306 MET A O 1
ATOM 2415 N N . LYS A 1 307 ? 0.953 -31.109 4.086 1 96.62 307 LYS A N 1
ATOM 2416 C CA . LYS A 1 307 ? 0.326 -32.406 4.082 1 96.62 307 LYS A CA 1
ATOM 2417 C C . LYS A 1 307 ? -0.768 -32.5 5.141 1 96.62 307 LYS A C 1
ATOM 2419 O O . LYS A 1 307 ? -1.774 -33.188 4.941 1 96.62 307 LYS A O 1
ATOM 2424 N N . ARG A 1 308 ? -0.514 -31.828 6.25 1 96.75 308 ARG A N 1
ATOM 2425 C CA . ARG A 1 308 ? -1.544 -31.797 7.281 1 96.75 308 ARG A CA 1
ATOM 2426 C C . ARG A 1 308 ? -2.811 -31.125 6.766 1 96.75 308 ARG A C 1
ATOM 2428 O O . ARG A 1 308 ? -3.92 -31.594 7.02 1 96.75 308 ARG A O 1
ATOM 2435 N N . ILE A 1 309 ? -2.672 -30.062 6.016 1 97.31 309 ILE A N 1
ATOM 2436 C CA . ILE A 1 309 ? -3.789 -29.281 5.496 1 97.31 309 ILE A CA 1
ATOM 2437 C C . ILE A 1 309 ? -4.426 -30.016 4.316 1 97.31 309 ILE A C 1
ATOM 2439 O O . ILE A 1 309 ? -5.652 -30.047 4.191 1 97.31 309 ILE A O 1
ATOM 2443 N N . ASN A 1 310 ? -3.613 -30.594 3.488 1 97.88 310 ASN A N 1
ATOM 2444 C CA . ASN A 1 310 ? -4.023 -31.344 2.309 1 97.88 310 ASN A CA 1
ATOM 2445 C C . ASN A 1 310 ? -3.363 -32.719 2.262 1 97.88 310 ASN A C 1
ATOM 2447 O O . ASN A 1 310 ? -2.34 -32.906 1.599 1 97.88 310 ASN A O 1
ATOM 2451 N N . PRO A 1 311 ? -3.949 -33.688 2.82 1 97.12 311 PRO A N 1
ATOM 2452 C CA . PRO A 1 311 ? -3.357 -35 2.889 1 97.12 311 PRO A CA 1
ATOM 2453 C C . PRO A 1 311 ? -3.068 -35.594 1.511 1 97.12 311 PRO A C 1
ATOM 2455 O O . PRO A 1 311 ? -2.252 -36.531 1.386 1 97.12 311 PRO A O 1
ATOM 2458 N N . ASN A 1 312 ? -3.715 -35.156 0.463 1 96.88 312 ASN A N 1
ATOM 2459 C CA . ASN A 1 312 ? -3.502 -35.656 -0.897 1 96.88 312 ASN A CA 1
ATOM 2460 C C . ASN A 1 312 ? -2.494 -34.781 -1.647 1 96.88 312 ASN A C 1
ATOM 2462 O O . ASN A 1 312 ? -2.502 -34.719 -2.879 1 96.88 312 ASN A O 1
ATOM 2466 N N . LEU A 1 313 ? -1.677 -34.062 -0.894 1 98.12 313 LEU A N 1
ATOM 2467 C CA . LEU A 1 313 ? -0.656 -33.188 -1.494 1 98.12 313 LEU A CA 1
ATOM 2468 C C . LEU A 1 313 ? 0.105 -33.938 -2.584 1 98.12 313 LEU A C 1
ATOM 2470 O O . LEU A 1 313 ? 0.604 -35.062 -2.352 1 98.12 313 LEU A O 1
ATOM 2474 N N . GLN A 1 314 ? 0.231 -33.344 -3.73 1 97.81 314 GLN A N 1
ATOM 2475 C CA . GLN A 1 314 ? 0.829 -34.031 -4.871 1 97.81 314 GLN A CA 1
ATOM 2476 C C . GLN A 1 314 ? 2.342 -33.844 -4.898 1 97.81 314 GLN A C 1
ATOM 2478 O O . GLN A 1 314 ? 2.832 -32.719 -4.805 1 97.81 314 GLN A O 1
ATOM 2483 N N . SER A 1 315 ? 3.047 -34.938 -5.027 1 97.81 315 SER A N 1
ATOM 2484 C CA . SER A 1 315 ? 4.457 -34.875 -5.391 1 97.81 315 SER A CA 1
ATOM 2485 C C . SER A 1 315 ? 4.637 -34.656 -6.891 1 97.81 315 SER A C 1
ATOM 2487 O O . SER A 1 315 ? 3.67 -34.75 -7.652 1 97.81 315 SER A O 1
ATOM 2489 N N . LEU A 1 316 ? 5.875 -34.375 -7.262 1 98.38 316 LEU A N 1
ATOM 2490 C CA . LEU A 1 316 ? 6.18 -34.312 -8.688 1 98.38 316 LEU A CA 1
ATOM 2491 C C . LEU A 1 316 ? 5.828 -35.594 -9.391 1 98.38 316 LEU A C 1
ATOM 2493 O O . LEU A 1 316 ? 5.238 -35.594 -10.477 1 98.38 316 LEU A O 1
ATOM 2497 N N . GLU A 1 317 ? 6.137 -36.688 -8.773 1 98.38 317 GLU A N 1
ATOM 2498 C CA . GLU A 1 317 ? 5.848 -38 -9.344 1 98.38 317 GLU A CA 1
ATOM 2499 C C . GLU A 1 317 ? 4.348 -38.219 -9.492 1 98.38 317 GLU A C 1
ATOM 2501 O O . GLU A 1 317 ? 3.875 -38.656 -10.547 1 98.38 317 GLU A O 1
ATOM 2506 N N . ASP A 1 318 ? 3.617 -37.969 -8.406 1 98.12 318 ASP A N 1
ATOM 2507 C CA . ASP A 1 318 ? 2.164 -38.094 -8.461 1 98.12 318 ASP A CA 1
ATOM 2508 C C . ASP A 1 318 ? 1.583 -37.281 -9.617 1 98.12 318 ASP A C 1
ATOM 2510 O O . ASP A 1 318 ? 0.732 -37.781 -10.359 1 98.12 318 ASP A O 1
ATOM 2514 N N . TRP A 1 319 ? 2.053 -36.094 -9.75 1 98.25 319 TRP A N 1
ATOM 2515 C CA . TRP A 1 319 ? 1.513 -35.156 -10.742 1 98.25 319 TRP A CA 1
ATOM 2516 C C . TRP A 1 319 ? 1.811 -35.656 -12.156 1 98.25 319 TRP A C 1
ATOM 2518 O O . TRP A 1 319 ? 0.944 -35.594 -13.031 1 98.25 319 TRP A O 1
ATOM 2528 N N . ILE A 1 320 ? 3.041 -36.125 -12.453 1 98.25 320 ILE A N 1
ATOM 2529 C CA . ILE A 1 320 ? 3.416 -36.625 -13.773 1 98.25 320 ILE A CA 1
ATOM 2530 C C . ILE A 1 320 ? 2.576 -37.844 -14.117 1 98.25 320 ILE A C 1
ATOM 2532 O O . ILE A 1 320 ? 2.082 -37.969 -15.242 1 98.25 320 ILE A O 1
ATOM 2536 N N . ARG A 1 321 ? 2.357 -38.719 -13.141 1 98 321 ARG A N 1
ATOM 2537 C CA . ARG A 1 321 ? 1.563 -39.938 -13.359 1 98 321 ARG A CA 1
ATOM 2538 C C . ARG A 1 321 ? 0.119 -39.594 -13.703 1 98 321 ARG A C 1
ATOM 2540 O O . ARG A 1 321 ? -0.44 -40.094 -14.672 1 98 321 ARG A O 1
ATOM 2547 N N . GLU A 1 322 ? -0.4 -38.688 -12.914 1 96.81 322 GLU A N 1
ATOM 2548 C CA . GLU A 1 322 ? -1.811 -38.344 -13.078 1 96.81 322 GLU A CA 1
ATOM 2549 C C . GLU A 1 322 ? -2.045 -37.562 -14.367 1 96.81 322 GLU A C 1
ATOM 2551 O O . GLU A 1 322 ? -3.072 -37.75 -15.023 1 96.81 322 GLU A O 1
ATOM 2556 N N . SER A 1 323 ? -1.118 -36.688 -14.703 1 95.5 323 SER A N 1
ATOM 2557 C CA . SER A 1 323 ? -1.267 -35.875 -15.898 1 95.5 323 SER A CA 1
ATOM 2558 C C . SER A 1 323 ? -0.885 -36.656 -17.156 1 95.5 323 SER A C 1
ATOM 2560 O O . SER A 1 323 ? -1.166 -36.188 -18.266 1 95.5 323 SER A O 1
ATOM 2562 N N . LYS A 1 324 ? -0.17 -37.719 -17.031 1 96.44 324 LYS A N 1
ATOM 2563 C CA . LYS A 1 324 ? 0.358 -38.531 -18.125 1 96.44 324 LYS A CA 1
ATOM 2564 C C . LYS A 1 324 ? 1.293 -37.719 -19 1 96.44 324 LYS A C 1
ATOM 2566 O O . LYS A 1 324 ? 1.311 -37.875 -20.234 1 96.44 324 LYS A O 1
ATOM 2571 N N . TRP 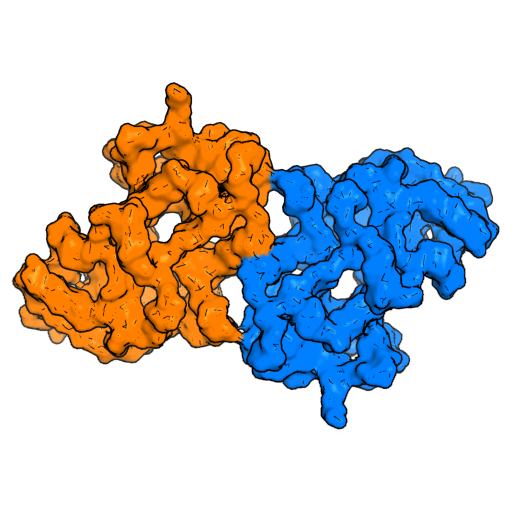A 1 325 ? 1.925 -36.781 -18.391 1 96.75 325 TRP A N 1
ATOM 2572 C CA . TRP A 1 325 ? 2.84 -35.906 -19.125 1 96.75 325 TRP A CA 1
ATOM 2573 C C . TRP A 1 325 ? 4.148 -36.625 -19.438 1 96.75 325 TRP A C 1
ATOM 2575 O O . TRP A 1 325 ? 4.723 -37.281 -18.562 1 96.75 325 TRP A O 1
ATOM 2585 N N . ASP A 1 326 ? 4.609 -36.562 -20.656 1 97 326 ASP A N 1
ATOM 2586 C CA . ASP A 1 326 ? 5.832 -37.25 -21.062 1 97 326 ASP A CA 1
ATOM 2587 C C . ASP A 1 326 ? 6.898 -36.25 -21.516 1 97 326 ASP A C 1
ATOM 2589 O O . ASP A 1 326 ? 7.832 -36.594 -22.234 1 97 326 ASP A O 1
ATOM 2593 N N . GLY A 1 327 ? 6.66 -35 -21.219 1 96.25 327 GLY A N 1
ATOM 2594 C CA . GLY A 1 327 ? 7.609 -33.969 -21.641 1 96.25 327 GLY A CA 1
ATOM 2595 C C . GLY A 1 327 ? 7.176 -33.25 -22.891 1 96.25 327 GLY A C 1
ATOM 2596 O O . GLY A 1 327 ? 7.84 -32.281 -23.328 1 96.25 327 GLY A O 1
ATOM 2597 N N . THR A 1 328 ? 6.055 -33.688 -23.469 1 95.19 328 THR A N 1
ATOM 2598 C CA . THR A 1 328 ? 5.543 -33.031 -24.672 1 95.19 328 THR A CA 1
ATOM 2599 C C . THR A 1 328 ? 4.668 -31.844 -24.328 1 95.19 328 THR A C 1
ATOM 2601 O O . THR A 1 328 ? 3.834 -31.922 -23.422 1 95.19 328 THR A O 1
ATOM 2604 N N . ALA A 1 329 ? 4.863 -30.75 -25.047 1 93.81 329 ALA A N 1
ATOM 2605 C CA . ALA A 1 329 ? 4.137 -29.516 -24.781 1 93.81 329 ALA A CA 1
ATOM 2606 C C . ALA A 1 329 ? 2.676 -29.625 -25.203 1 93.81 329 ALA A C 1
ATOM 2608 O O . ALA A 1 329 ? 2.365 -30.281 -26.203 1 93.81 329 ALA A O 1
ATOM 2609 N N . ARG A 1 330 ? 1.811 -29.062 -24.453 1 91.62 330 ARG A N 1
ATOM 2610 C CA . ARG A 1 330 ? 0.391 -28.875 -24.719 1 91.62 330 ARG A CA 1
ATOM 2611 C C . ARG A 1 330 ? -0.054 -27.469 -24.328 1 91.62 330 ARG A C 1
ATOM 2613 O O . ARG A 1 330 ? 0.629 -26.781 -23.562 1 91.62 330 ARG A O 1
ATOM 2620 N N . GLN A 1 331 ? -1.173 -27 -24.875 1 85.5 331 GLN A N 1
ATOM 2621 C CA . GLN A 1 331 ? -1.727 -25.703 -24.5 1 85.5 331 GLN A CA 1
ATOM 2622 C C . GLN A 1 331 ? -2.668 -25.828 -23.312 1 85.5 331 GLN A C 1
ATOM 2624 O O . GLN A 1 331 ? -3.877 -26 -23.484 1 85.5 331 GLN A O 1
ATOM 2629 N N . VAL A 1 332 ? -2.145 -25.578 -22.141 1 80.81 332 VAL A N 1
ATOM 2630 C CA . VAL A 1 332 ? -2.943 -25.859 -20.953 1 80.81 332 VAL A CA 1
ATOM 2631 C C . VAL A 1 332 ? -3.186 -24.562 -20.172 1 80.81 332 VAL A C 1
ATOM 2633 O O . VAL A 1 332 ? -4.047 -24.516 -19.297 1 80.81 332 VAL A O 1
ATOM 2636 N N . LEU A 1 333 ? -2.48 -23.484 -20.531 1 79.88 333 LEU A N 1
ATOM 2637 C CA . LEU A 1 333 ? -2.611 -22.25 -19.781 1 79.88 333 LEU A CA 1
ATOM 2638 C C . LEU A 1 333 ? -3.242 -21.156 -20.641 1 79.88 333 LEU A C 1
ATOM 2640 O O . LEU A 1 333 ? -2.719 -20.812 -21.703 1 79.88 333 LEU A O 1
ATOM 2644 N N . LYS A 1 334 ? -4.23 -20.594 -20.109 1 75.56 334 LYS A N 1
ATOM 2645 C CA . LYS A 1 334 ? -5.074 -19.656 -20.828 1 75.56 334 LYS A CA 1
ATOM 2646 C C . LYS A 1 334 ? -4.258 -18.469 -21.328 1 75.56 334 LYS A C 1
ATOM 2648 O O . LYS A 1 334 ? -4.441 -18.016 -22.469 1 75.56 334 LYS A O 1
ATOM 2653 N N . GLY A 1 335 ? -3.395 -17.938 -20.453 1 76.56 335 GLY A N 1
ATOM 2654 C CA . GLY A 1 335 ? -2.613 -16.781 -20.844 1 76.56 335 GLY A CA 1
ATOM 2655 C C . GLY A 1 335 ? -1.808 -16.984 -22.109 1 76.56 335 GLY A C 1
ATOM 2656 O O . GLY A 1 335 ? -1.726 -16.109 -22.953 1 76.56 335 GLY A O 1
ATOM 2657 N N . PHE A 1 336 ? -1.282 -18.109 -22.266 1 80.81 336 PHE A N 1
ATOM 2658 C CA . PHE A 1 336 ? -0.49 -18.422 -23.453 1 80.81 336 PHE A CA 1
ATOM 2659 C C . PHE A 1 336 ? -1.389 -18.656 -24.656 1 80.81 336 PHE A C 1
ATOM 2661 O O . PHE A 1 336 ? -1.064 -18.234 -25.781 1 80.81 336 PHE A O 1
ATOM 2668 N N . LYS A 1 337 ? -2.51 -19.266 -24.406 1 79.94 337 LYS A N 1
ATOM 2669 C CA . LYS A 1 337 ? -3.484 -19.453 -25.469 1 79.94 337 LYS A CA 1
ATOM 2670 C C . LYS A 1 337 ? -3.965 -18.109 -26 1 79.94 337 LYS A C 1
ATOM 2672 O O . LYS A 1 337 ? -3.967 -17.875 -27.219 1 79.94 337 LYS A O 1
ATOM 2677 N N . ASP A 1 338 ? -4.301 -17.234 -25.094 1 79.81 338 ASP A N 1
ATOM 2678 C CA . ASP A 1 338 ? -4.809 -15.914 -25.453 1 79.81 338 ASP A CA 1
ATOM 2679 C C . ASP A 1 338 ? -3.738 -15.086 -26.156 1 79.81 338 ASP A C 1
ATOM 2681 O O . ASP A 1 338 ? -4.055 -14.234 -26.984 1 79.81 338 ASP A O 1
ATOM 2685 N N . GLY A 1 339 ? -2.469 -15.359 -25.781 1 79.19 339 GLY A N 1
ATOM 2686 C CA . GLY A 1 339 ? -1.36 -14.633 -26.375 1 79.19 339 GLY A CA 1
ATOM 2687 C C . GLY A 1 339 ? -0.947 -15.188 -27.734 1 79.19 339 GLY A C 1
ATOM 2688 O O . GLY A 1 339 ? -0.035 -14.656 -28.375 1 79.19 339 GLY A O 1
ATOM 2689 N N . GLY A 1 340 ? -1.579 -16.266 -28.156 1 82.19 340 GLY A N 1
ATOM 2690 C CA . GLY A 1 340 ? -1.257 -16.875 -29.438 1 82.19 340 GLY A CA 1
ATOM 2691 C C . GLY A 1 340 ? -0.005 -17.719 -29.406 1 82.19 340 GLY A C 1
ATOM 2692 O O . GLY A 1 340 ? 0.643 -17.938 -30.438 1 82.19 340 GLY A O 1
ATOM 2693 N N . ILE A 1 341 ? 0.372 -18.094 -28.281 1 84.75 341 ILE A N 1
ATOM 2694 C CA . ILE A 1 341 ? 1.564 -18.922 -28.125 1 84.75 341 ILE A CA 1
ATOM 2695 C C . ILE A 1 341 ? 1.185 -20.406 -28.203 1 84.75 341 ILE A C 1
ATOM 2697 O O . ILE A 1 341 ? 0.528 -20.938 -27.312 1 84.75 341 ILE A O 1
ATOM 2701 N N . THR A 1 342 ? 1.66 -21.109 -29.203 1 87.06 342 THR A N 1
ATOM 2702 C CA . THR A 1 342 ? 1.298 -22.5 -29.453 1 87.06 342 THR A CA 1
ATOM 2703 C C . THR A 1 342 ? 2.283 -23.438 -28.75 1 87.06 342 THR A C 1
ATOM 2705 O O . THR A 1 342 ? 3.363 -23.016 -28.344 1 87.06 342 THR A O 1
ATOM 2708 N N . ALA A 1 343 ? 1.854 -24.734 -28.625 1 87 343 ALA A N 1
ATOM 2709 C CA . ALA A 1 343 ? 2.729 -25.75 -28.062 1 87 343 ALA A CA 1
ATOM 2710 C C . ALA A 1 343 ? 4.004 -25.906 -28.891 1 87 343 ALA A C 1
ATOM 2712 O O . ALA A 1 343 ? 5.094 -26.062 -28.328 1 87 343 ALA A O 1
ATOM 2713 N N . ASP A 1 344 ? 3.854 -25.766 -30.141 1 86.31 344 ASP A N 1
ATOM 2714 C CA . ASP A 1 344 ? 4.988 -25.906 -31.047 1 86.31 344 ASP A CA 1
ATOM 2715 C C . ASP A 1 344 ? 5.984 -24.766 -30.875 1 86.31 344 ASP A C 1
ATOM 2717 O O . ASP A 1 344 ? 7.195 -24.969 -31 1 86.31 344 ASP A O 1
ATOM 2721 N N . MET A 1 345 ? 5.484 -23.609 -30.562 1 86.75 345 MET A N 1
ATOM 2722 C CA . MET A 1 345 ? 6.348 -22.453 -30.344 1 86.75 345 MET A CA 1
ATOM 2723 C C . MET A 1 345 ? 7.156 -22.609 -29.062 1 86.75 345 MET A C 1
ATOM 2725 O O . MET A 1 345 ? 8.266 -22.078 -28.953 1 86.75 345 MET A O 1
ATOM 2729 N N . GLN A 1 346 ? 6.613 -23.375 -28.109 1 85.5 346 GLN A N 1
ATOM 2730 C CA . GLN A 1 346 ? 7.215 -23.453 -26.781 1 85.5 346 GLN A CA 1
ATOM 2731 C C . GLN A 1 346 ? 8.18 -24.625 -26.672 1 85.5 346 GLN A C 1
ATOM 2733 O O . GLN A 1 346 ? 9.102 -24.609 -25.859 1 85.5 346 GLN A O 1
ATOM 2738 N N . GLN A 1 347 ? 7.949 -25.656 -27.438 1 90.25 347 GLN A N 1
ATOM 2739 C CA . GLN A 1 347 ? 8.805 -26.828 -27.359 1 90.25 347 GLN A CA 1
ATOM 2740 C C . GLN A 1 347 ? 9.812 -26.859 -28.5 1 90.25 347 GLN A C 1
ATOM 2742 O O . GLN A 1 347 ? 9.602 -27.547 -29.5 1 90.25 347 GLN A O 1
ATOM 2747 N N . LEU A 1 348 ? 10.961 -26.25 -28.172 1 87.44 348 LEU A N 1
ATOM 2748 C CA . LEU A 1 348 ? 12.039 -26.172 -29.156 1 87.44 348 LEU A CA 1
ATOM 2749 C C . LEU A 1 348 ? 12.617 -27.547 -29.438 1 87.44 348 LEU A C 1
ATOM 2751 O O . LEU A 1 348 ? 12.742 -28.375 -28.531 1 87.44 348 LEU A O 1
ATOM 2755 N N . LYS A 1 349 ? 12.938 -27.766 -30.734 1 84.25 349 LYS A N 1
ATOM 2756 C CA . LYS A 1 349 ? 13.562 -29.016 -31.172 1 84.25 349 LYS A CA 1
ATOM 2757 C C . LYS A 1 349 ? 14.953 -28.766 -31.75 1 84.25 349 LYS A C 1
ATOM 2759 O O . LYS A 1 349 ? 15.164 -27.781 -32.469 1 84.25 349 LYS A O 1
ATOM 2764 N N . ALA A 1 350 ? 15.922 -29.453 -31.047 1 74.88 350 ALA A N 1
ATOM 2765 C CA . ALA A 1 350 ? 17.25 -29.359 -31.625 1 74.88 350 ALA A CA 1
ATOM 2766 C C . ALA A 1 350 ? 17.281 -29.875 -33.062 1 74.88 350 ALA A C 1
ATOM 2768 O O . ALA A 1 350 ? 16.594 -30.844 -33.375 1 74.88 350 ALA A O 1
ATOM 2769 N N . GLU A 1 351 ? 17.906 -29.094 -34 1 59.28 351 GLU A N 1
ATOM 2770 C CA . GLU A 1 351 ? 18.172 -29.547 -35.375 1 59.28 351 GLU A CA 1
ATOM 2771 C C . GLU A 1 351 ? 19.359 -30.5 -35.406 1 59.28 351 GLU A C 1
ATOM 2773 O O . GLU A 1 351 ? 20.281 -30.391 -34.594 1 59.28 351 GLU A O 1
ATOM 2778 N N . MET B 1 1 ? 31.875 13.891 15.352 1 50.06 1 MET B N 1
ATOM 2779 C CA . MET B 1 1 ? 31.219 12.922 14.469 1 50.06 1 MET B CA 1
ATOM 2780 C C . MET B 1 1 ? 30.453 13.625 13.359 1 50.06 1 MET B C 1
ATOM 2782 O O . MET B 1 1 ? 29.969 14.742 13.547 1 50.06 1 MET B O 1
ATOM 2786 N N . ALA B 1 2 ? 30.594 13.164 12.125 1 65.31 2 ALA B N 1
ATOM 2787 C CA . ALA B 1 2 ? 29.969 13.836 10.984 1 65.31 2 ALA B CA 1
ATOM 2788 C C . ALA B 1 2 ? 28.469 13.961 11.164 1 65.31 2 ALA B C 1
ATOM 2790 O O . ALA B 1 2 ? 27.812 13.023 11.617 1 65.31 2 ALA B O 1
ATOM 2791 N N . GLN B 1 3 ? 27.906 15.141 10.984 1 88.25 3 GLN B N 1
ATOM 2792 C CA . GLN B 1 3 ? 26.484 15.414 11.141 1 88.25 3 GLN B CA 1
ATOM 2793 C C . GLN B 1 3 ? 25.641 14.492 10.258 1 88.25 3 GLN B C 1
ATOM 2795 O O . GLN B 1 3 ? 26.016 14.211 9.117 1 88.25 3 GLN B O 1
ATOM 2800 N N . LYS B 1 4 ? 24.672 13.961 10.844 1 96.62 4 LYS B N 1
ATOM 2801 C CA . LYS B 1 4 ? 23.719 13.109 10.125 1 96.62 4 LYS B CA 1
ATOM 2802 C C . LYS B 1 4 ? 22.875 13.93 9.141 1 96.62 4 LYS B C 1
ATOM 2804 O O . LYS B 1 4 ? 22.422 15.023 9.469 1 96.62 4 LYS B O 1
ATOM 2809 N N . ARG B 1 5 ? 22.781 13.508 7.938 1 98.25 5 ARG B N 1
ATOM 2810 C CA . ARG B 1 5 ? 22.016 14.188 6.898 1 98.25 5 ARG B CA 1
ATOM 2811 C C . ARG B 1 5 ? 20.609 13.625 6.797 1 98.25 5 ARG B C 1
ATOM 2813 O O . ARG B 1 5 ? 20.422 12.406 6.758 1 98.25 5 ARG B O 1
ATOM 2820 N N . ILE B 1 6 ? 19.578 14.414 6.746 1 98.94 6 ILE B N 1
ATOM 2821 C CA . ILE B 1 6 ? 18.188 14.023 6.543 1 98.94 6 ILE B CA 1
ATOM 2822 C C . ILE B 1 6 ? 17.688 14.562 5.207 1 98.94 6 ILE B C 1
ATOM 2824 O O . ILE B 1 6 ? 17.812 15.758 4.93 1 98.94 6 ILE B O 1
ATOM 2828 N N . LEU B 1 7 ? 17.219 13.719 4.324 1 98.94 7 LEU B N 1
ATOM 2829 C CA . LEU B 1 7 ? 16.438 14.156 3.162 1 98.94 7 LEU B CA 1
ATOM 2830 C C . LEU B 1 7 ? 15 14.461 3.549 1 98.94 7 LEU B C 1
ATOM 2832 O O . LEU B 1 7 ? 14.359 13.664 4.234 1 98.94 7 LEU B O 1
ATOM 2836 N N . VAL B 1 8 ? 14.516 15.594 3.18 1 98.94 8 VAL B N 1
ATOM 2837 C CA . VAL B 1 8 ? 13.109 15.938 3.363 1 98.94 8 VAL B CA 1
ATOM 2838 C C . VAL B 1 8 ? 12.414 16.016 2.006 1 98.94 8 VAL B C 1
ATOM 2840 O O . VAL B 1 8 ? 12.695 16.906 1.205 1 98.94 8 VAL B O 1
ATOM 2843 N N . ILE B 1 9 ? 11.594 15.078 1.729 1 98.88 9 ILE B N 1
ATOM 2844 C CA . ILE B 1 9 ? 10.688 15.109 0.581 1 98.88 9 ILE B CA 1
ATOM 2845 C C . ILE B 1 9 ? 9.422 15.867 0.944 1 98.88 9 ILE B C 1
ATOM 2847 O O . ILE B 1 9 ? 8.742 15.539 1.921 1 98.88 9 ILE B O 1
ATOM 2851 N N . GLY B 1 10 ? 9.062 16.844 0.188 1 97.25 10 GLY B N 1
ATOM 2852 C CA . GLY B 1 10 ? 8 17.766 0.542 1 97.25 10 GLY B CA 1
ATOM 2853 C C . GLY B 1 10 ? 8.484 18.953 1.352 1 97.25 10 GLY B C 1
ATOM 2854 O O . GLY B 1 10 ? 7.691 19.641 1.989 1 97.25 10 GLY B O 1
ATOM 2855 N N . GLY B 1 11 ? 9.727 19.266 1.313 1 97.25 11 GLY B N 1
ATOM 2856 C CA . GLY B 1 11 ? 10.359 20.219 2.211 1 97.25 11 GLY B CA 1
ATOM 2857 C C . GLY B 1 11 ? 10.055 21.656 1.865 1 97.25 11 GLY B C 1
ATOM 2858 O O . GLY B 1 11 ? 10.273 22.562 2.68 1 97.25 11 GLY B O 1
ATOM 2859 N N . THR B 1 12 ? 9.586 21.891 0.662 1 95.12 12 THR B N 1
ATOM 2860 C CA . THR B 1 12 ? 9.289 23.266 0.257 1 95.12 12 THR B CA 1
ATOM 2861 C C . THR B 1 12 ? 7.875 23.656 0.685 1 95.12 12 THR B C 1
ATOM 2863 O O . THR B 1 12 ? 7.516 24.828 0.645 1 95.12 12 THR B O 1
ATOM 2866 N N . GLY B 1 13 ? 7.094 22.688 1.094 1 93.88 13 GLY B N 1
ATOM 2867 C CA . GLY B 1 13 ? 5.758 22.953 1.595 1 93.88 13 GLY B CA 1
ATOM 2868 C C . GLY B 1 13 ? 5.746 23.406 3.043 1 93.88 13 GLY B C 1
ATOM 2869 O O . GLY B 1 13 ? 6.789 23.453 3.695 1 93.88 13 GLY B O 1
ATOM 2870 N N . ALA B 1 14 ? 4.578 23.75 3.561 1 92.44 14 ALA B N 1
ATOM 2871 C CA . ALA B 1 14 ? 4.422 24.281 4.914 1 92.44 14 ALA B CA 1
ATOM 2872 C C . ALA B 1 14 ? 4.922 23.281 5.953 1 92.44 14 ALA B C 1
ATOM 2874 O O . ALA B 1 14 ? 5.738 23.625 6.812 1 92.44 14 ALA B O 1
ATOM 2875 N N . GLN B 1 15 ? 4.438 22.031 5.867 1 96 15 GLN B N 1
ATOM 2876 C CA . GLN B 1 15 ? 4.848 21 6.82 1 96 15 GLN B CA 1
ATOM 2877 C C . GLN B 1 15 ? 6.34 20.703 6.695 1 96 15 GLN B C 1
ATOM 2879 O O . GLN B 1 15 ? 7.055 20.672 7.695 1 96 15 GLN B O 1
ATOM 2884 N N . GLY B 1 16 ? 6.758 20.469 5.457 1 97.5 16 GLY B N 1
ATOM 2885 C CA . GLY B 1 16 ? 8.148 20.094 5.23 1 97.5 16 GLY B CA 1
ATOM 2886 C C . GLY B 1 16 ? 9.125 21.156 5.684 1 97.5 16 GLY B C 1
ATOM 2887 O O . GLY B 1 16 ? 10.18 20.844 6.242 1 97.5 16 GLY B O 1
ATOM 2888 N N . PHE B 1 17 ? 8.797 22.406 5.43 1 97.44 17 PHE B N 1
ATOM 2889 C CA . PHE B 1 17 ? 9.688 23.484 5.844 1 97.44 17 PHE B CA 1
ATOM 2890 C C . PHE B 1 17 ? 9.766 23.578 7.363 1 97.44 17 PHE B C 1
ATOM 2892 O O . PHE B 1 17 ? 10.828 23.844 7.918 1 97.44 17 PHE B O 1
ATOM 2899 N N . ALA B 1 18 ? 8.664 23.375 8.039 1 97.69 18 ALA B N 1
ATOM 2900 C CA . ALA B 1 18 ? 8.68 23.328 9.5 1 97.69 18 ALA B CA 1
ATOM 2901 C C . ALA B 1 18 ? 9.602 22.234 10.008 1 97.69 18 ALA B C 1
ATOM 2903 O O . ALA B 1 18 ? 10.305 22.406 11.008 1 97.69 18 ALA B O 1
ATOM 2904 N N . VAL B 1 19 ? 9.594 21.078 9.352 1 98.75 19 VAL B N 1
ATOM 2905 C CA . VAL B 1 19 ? 10.477 19.969 9.703 1 98.75 19 VAL B CA 1
ATOM 2906 C C . VAL B 1 19 ? 11.93 20.359 9.453 1 98.75 19 VAL B C 1
ATOM 2908 O O . VAL B 1 19 ? 12.797 20.125 10.297 1 98.75 19 VAL B O 1
ATOM 2911 N N . VAL B 1 20 ? 12.211 21 8.281 1 98.75 20 VAL B N 1
ATOM 2912 C CA . VAL B 1 20 ? 13.555 21.453 7.949 1 98.75 20 VAL B CA 1
ATOM 2913 C C . VAL B 1 20 ? 14.07 22.375 9.047 1 98.75 20 VAL B C 1
ATOM 2915 O O . VAL B 1 20 ? 15.18 22.203 9.547 1 98.75 20 VAL B O 1
ATOM 2918 N N . LYS B 1 21 ? 13.281 23.344 9.492 1 98.44 21 LYS B N 1
ATOM 2919 C CA . LYS B 1 21 ? 13.664 24.297 10.516 1 98.44 21 LYS B CA 1
ATOM 2920 C C . LYS B 1 21 ? 14.008 23.594 11.828 1 98.44 21 LYS B C 1
ATOM 2922 O O . LYS B 1 21 ? 15.031 23.891 12.445 1 98.44 21 LYS B O 1
ATOM 2927 N N . ALA B 1 22 ? 13.133 22.672 12.227 1 98.62 22 ALA B N 1
ATOM 2928 C CA . ALA B 1 22 ? 13.344 21.953 13.484 1 98.62 22 ALA B CA 1
ATOM 2929 C C . ALA B 1 22 ? 14.656 21.172 13.469 1 98.62 22 ALA B C 1
ATOM 2931 O O . ALA B 1 22 ? 15.375 21.141 14.469 1 98.62 22 ALA B O 1
ATOM 2932 N N . LEU B 1 23 ? 14.992 20.547 12.312 1 98.75 23 LEU B N 1
ATOM 2933 C CA . LEU B 1 23 ? 16.188 19.719 12.18 1 98.75 23 LEU B CA 1
ATOM 2934 C C . LEU B 1 23 ? 17.438 20.578 12.203 1 98.75 23 LEU B C 1
ATOM 2936 O O . LEU B 1 23 ? 18.422 20.234 12.867 1 98.75 23 LEU B O 1
ATOM 2940 N N . VAL B 1 24 ? 17.438 21.75 11.516 1 98.31 24 VAL B N 1
ATOM 2941 C CA . VAL B 1 24 ? 18.609 22.594 11.352 1 98.31 24 VAL B CA 1
ATOM 2942 C C . VAL B 1 24 ? 18.875 23.375 12.641 1 98.31 24 VAL B C 1
ATOM 2944 O O . VAL B 1 24 ? 20.016 23.641 12.992 1 98.31 24 VAL B O 1
ATOM 2947 N N . GLU B 1 25 ? 17.812 23.672 13.406 1 97.81 25 GLU B N 1
ATOM 2948 C CA . GLU B 1 25 ? 17.922 24.547 14.57 1 97.81 25 GLU B CA 1
ATOM 2949 C C . GLU B 1 25 ? 18.047 23.734 15.852 1 97.81 25 GLU B C 1
ATOM 2951 O O . GLU B 1 25 ? 18.156 24.297 16.938 1 97.81 25 GLU B O 1
ATOM 2956 N N . ALA B 1 26 ? 18.047 22.453 15.75 1 97.19 26 ALA B N 1
ATOM 2957 C CA . ALA B 1 26 ? 18.172 21.594 16.922 1 97.19 26 ALA B CA 1
ATOM 2958 C C . ALA B 1 26 ? 19.484 21.859 17.672 1 97.19 26 ALA B C 1
ATOM 2960 O O . ALA B 1 26 ? 20.406 22.438 17.109 1 97.19 26 ALA B O 1
ATOM 2961 N N . LYS B 1 27 ? 19.5 21.438 18.984 1 95.88 27 LYS B N 1
ATOM 2962 C CA . LYS B 1 27 ? 20.719 21.547 19.766 1 95.88 27 LYS B CA 1
ATOM 2963 C C . LYS B 1 27 ? 21.891 20.859 19.062 1 95.88 27 LYS B C 1
ATOM 2965 O O . LYS B 1 27 ? 22.969 21.422 18.938 1 95.88 27 LYS B O 1
ATOM 2970 N N . ASP B 1 28 ? 21.688 19.625 18.703 1 95.94 28 ASP B N 1
ATOM 2971 C CA . ASP B 1 28 ? 22.578 18.891 17.797 1 95.94 28 ASP B CA 1
ATOM 2972 C C . ASP B 1 28 ? 22.016 18.844 16.391 1 95.94 28 ASP B C 1
ATOM 2974 O O . ASP B 1 28 ? 21.266 17.922 16.047 1 95.94 28 ASP B O 1
ATOM 2978 N N . PRO B 1 29 ? 22.391 19.703 15.539 1 96.25 29 PRO B N 1
ATOM 2979 C CA . PRO B 1 29 ? 21.703 19.906 14.25 1 96.25 29 PRO B CA 1
ATOM 2980 C C . PRO B 1 29 ? 21.969 18.766 13.266 1 96.25 29 PRO B C 1
ATOM 2982 O O . PRO B 1 29 ? 23.031 18.141 13.312 1 96.25 29 PRO B O 1
ATOM 2985 N N . PHE B 1 30 ? 21.031 18.547 12.461 1 98.12 30 PHE B N 1
ATOM 2986 C CA . PHE B 1 30 ? 21.203 17.734 11.266 1 98.12 30 PHE B CA 1
ATOM 2987 C C . PHE B 1 30 ? 21.562 18.594 10.062 1 98.12 30 PHE B C 1
ATOM 2989 O O . PHE B 1 30 ? 21.281 19.781 10.031 1 98.12 30 PHE B O 1
ATOM 2996 N N . THR B 1 31 ? 22.266 18.062 9.141 1 98.31 31 THR B N 1
ATOM 2997 C CA . THR B 1 31 ? 22.297 18.641 7.805 1 98.31 31 THR B CA 1
ATOM 2998 C C . THR B 1 31 ? 21.062 18.219 7 1 98.31 31 THR B C 1
ATOM 3000 O O . THR B 1 31 ? 20.594 17.078 7.133 1 98.31 31 THR B O 1
ATOM 3003 N N . VAL B 1 32 ? 20.547 19.109 6.215 1 98.75 32 VAL B N 1
ATOM 3004 C CA . VAL B 1 32 ? 19.266 18.812 5.566 1 98.75 32 VAL B CA 1
ATOM 3005 C C . VAL B 1 32 ? 19.406 18.969 4.055 1 98.75 32 VAL B C 1
ATOM 3007 O O . VAL B 1 32 ? 20.031 19.922 3.576 1 98.75 32 VAL B O 1
ATOM 3010 N N . ARG B 1 33 ? 19 18.031 3.33 1 98.75 33 ARG B N 1
ATOM 3011 C CA . ARG B 1 33 ? 18.766 18.047 1.89 1 98.75 33 ARG B CA 1
ATOM 3012 C C . ARG B 1 33 ? 17.281 18.062 1.571 1 98.75 33 ARG B C 1
ATOM 3014 O O . ARG B 1 33 ? 16.5 17.328 2.193 1 98.75 33 ARG B O 1
ATOM 3021 N N . VAL B 1 34 ? 16.797 18.906 0.665 1 98.81 34 VAL B N 1
ATOM 3022 C CA . VAL B 1 34 ? 15.391 19.031 0.313 1 98.81 34 VAL B CA 1
ATOM 3023 C C . VAL B 1 34 ? 15.195 18.703 -1.168 1 98.81 34 VAL B C 1
ATOM 3025 O O . VAL B 1 34 ? 15.906 19.25 -2.021 1 98.81 34 VAL B O 1
ATOM 3028 N N . LEU B 1 35 ? 14.297 17.812 -1.513 1 98.56 35 LEU B N 1
ATOM 3029 C CA . LEU B 1 35 ? 13.898 17.5 -2.883 1 98.56 35 LEU B CA 1
ATOM 3030 C C . LEU B 1 35 ? 12.867 18.516 -3.387 1 98.56 35 LEU B C 1
ATOM 3032 O O . LEU B 1 35 ? 11.844 18.734 -2.742 1 98.56 35 LEU B O 1
ATOM 3036 N N . SER B 1 36 ? 13.156 19.172 -4.434 1 96.62 36 SER B N 1
ATOM 3037 C CA . SER B 1 36 ? 12.25 20.156 -5.02 1 96.62 36 SER B CA 1
ATOM 3038 C C . SER B 1 36 ? 12.164 20 -6.535 1 96.62 36 SER B C 1
ATOM 3040 O O . SER B 1 36 ? 13.172 19.719 -7.188 1 96.62 36 SER B O 1
ATOM 3042 N N . ARG B 1 37 ? 10.969 20.25 -7.082 1 93.69 37 ARG B N 1
ATOM 3043 C CA . ARG B 1 37 ? 10.773 20.219 -8.523 1 93.69 37 ARG B CA 1
ATOM 3044 C C . ARG B 1 37 ? 11.438 21.406 -9.211 1 93.69 37 ARG B C 1
ATOM 3046 O O . ARG B 1 37 ? 11.852 21.312 -10.367 1 93.69 37 ARG B O 1
ATOM 3053 N N . ASN B 1 38 ? 11.508 22.422 -8.43 1 93.88 38 ASN B N 1
ATOM 3054 C CA . ASN B 1 38 ? 12.102 23.641 -8.953 1 93.88 38 ASN B CA 1
ATOM 3055 C C . ASN B 1 38 ? 12.93 24.359 -7.895 1 93.88 38 ASN B C 1
ATOM 3057 O O . ASN B 1 38 ? 12.555 25.438 -7.422 1 93.88 38 ASN B O 1
ATOM 3061 N N . PRO B 1 39 ? 14.062 23.906 -7.691 1 95.25 39 PRO B N 1
ATOM 3062 C CA . PRO B 1 39 ? 14.883 24.469 -6.613 1 95.25 39 PRO B CA 1
ATOM 3063 C C . PRO B 1 39 ? 15.281 25.922 -6.879 1 95.25 39 PRO B C 1
ATOM 3065 O O . PRO B 1 39 ? 15.602 26.656 -5.945 1 95.25 39 PRO B O 1
ATOM 3068 N N . ASP B 1 40 ? 15.172 26.359 -8.133 1 94.56 40 ASP B N 1
ATOM 3069 C CA . ASP B 1 40 ? 15.656 27.688 -8.477 1 94.56 40 ASP B CA 1
ATOM 3070 C C . ASP B 1 40 ? 14.492 28.688 -8.57 1 94.56 40 ASP B C 1
ATOM 3072 O O . ASP B 1 40 ? 14.695 29.859 -8.914 1 94.56 40 ASP B O 1
ATOM 3076 N N . SER B 1 41 ? 13.336 28.219 -8.219 1 93.38 41 SER B N 1
ATOM 3077 C CA . SER B 1 41 ? 12.203 29.125 -8.273 1 93.38 41 SER B CA 1
ATOM 3078 C C . SER B 1 41 ? 12.328 30.234 -7.219 1 93.38 41 SER B C 1
ATOM 3080 O O . SER B 1 41 ? 12.961 30.031 -6.18 1 93.38 41 SER B O 1
ATOM 3082 N N . GLU B 1 42 ? 11.727 31.359 -7.395 1 92 42 GLU B N 1
ATOM 3083 C CA . GLU B 1 42 ? 11.758 32.5 -6.461 1 92 42 GLU B CA 1
ATOM 3084 C C . GLU B 1 42 ? 11.109 32.125 -5.129 1 92 42 GLU B C 1
ATOM 3086 O O . GLU B 1 42 ? 11.586 32.531 -4.07 1 92 42 GLU B O 1
ATOM 3091 N N . GLY B 1 43 ? 10.055 31.359 -5.207 1 90.12 43 GLY B N 1
ATOM 3092 C CA . GLY B 1 43 ? 9.383 30.922 -3.992 1 90.12 43 GLY B CA 1
ATOM 3093 C C . GLY B 1 43 ? 10.266 30.078 -3.096 1 90.12 43 GLY B C 1
ATOM 3094 O O . GLY B 1 43 ? 10.273 30.25 -1.876 1 90.12 43 GLY B O 1
ATOM 3095 N N . VAL B 1 44 ? 11 29.203 -3.701 1 94.25 44 VAL B N 1
ATOM 3096 C CA . VAL B 1 44 ? 11.891 28.344 -2.943 1 94.25 44 VAL B CA 1
ATOM 3097 C C . VAL B 1 44 ? 13.047 29.156 -2.369 1 94.25 44 VAL B C 1
ATOM 3099 O O . VAL B 1 44 ? 13.414 28.984 -1.204 1 94.25 44 VAL B O 1
ATOM 3102 N N . LYS B 1 45 ? 13.602 30.062 -3.158 1 93.81 45 LYS B N 1
ATOM 3103 C CA . LYS B 1 45 ? 14.688 30.906 -2.693 1 93.81 45 LYS B CA 1
ATOM 3104 C C . LYS B 1 45 ? 14.258 31.75 -1.492 1 93.81 45 LYS B C 1
ATOM 3106 O O . LYS B 1 45 ? 15.008 31.891 -0.525 1 93.81 45 LYS B O 1
ATOM 3111 N N . GLU B 1 46 ? 13.07 32.25 -1.625 1 93.19 46 GLU B N 1
ATOM 3112 C CA . GLU B 1 46 ? 12.547 33.062 -0.528 1 93.19 46 GLU B CA 1
ATOM 3113 C C . GLU B 1 46 ? 12.352 32.219 0.73 1 93.19 46 GLU B C 1
ATOM 3115 O O . GLU B 1 46 ? 12.664 32.656 1.835 1 93.19 46 GLU B O 1
ATOM 3120 N N . THR B 1 47 ? 11.82 31.047 0.573 1 93.81 47 THR B N 1
ATOM 3121 C CA . THR B 1 47 ? 11.539 30.141 1.689 1 93.81 47 THR B CA 1
ATOM 3122 C C . THR B 1 47 ? 12.82 29.797 2.436 1 93.81 47 THR B C 1
ATOM 3124 O O . THR B 1 47 ? 12.836 29.734 3.666 1 93.81 47 THR B O 1
ATOM 3127 N N . PHE B 1 48 ? 13.93 29.641 1.726 1 96.75 48 PHE B N 1
ATOM 3128 C CA . PHE B 1 48 ? 15.148 29.109 2.338 1 96.75 48 PHE B CA 1
ATOM 3129 C C . PHE B 1 48 ? 16.203 30.203 2.477 1 96.75 48 PHE B C 1
ATOM 3131 O O . PHE B 1 48 ? 17.359 29.922 2.773 1 96.75 48 PHE B O 1
ATOM 3138 N N . LYS B 1 49 ? 15.898 31.484 2.322 1 96.44 49 LYS B N 1
ATOM 3139 C CA . LYS B 1 49 ? 16.844 32.594 2.346 1 96.44 49 LYS B CA 1
ATOM 3140 C C . LYS B 1 49 ? 17.625 32.625 3.652 1 96.44 49 LYS B C 1
ATOM 3142 O O . LYS B 1 49 ? 18.812 32.969 3.66 1 96.44 49 LYS B O 1
ATOM 3147 N N . ASP B 1 50 ? 16.953 32.25 4.773 1 96.88 50 ASP B N 1
ATOM 3148 C CA . ASP B 1 50 ? 17.594 32.312 6.086 1 96.88 50 ASP B CA 1
ATOM 3149 C C . ASP B 1 50 ? 18.25 30.984 6.426 1 96.88 50 ASP B C 1
ATOM 3151 O O . ASP B 1 50 ? 18.781 30.797 7.523 1 96.88 50 ASP B O 1
ATOM 3155 N N . TYR B 1 51 ? 18.219 30.031 5.465 1 97.5 51 TYR B N 1
ATOM 3156 C CA . TYR B 1 51 ? 18.797 28.703 5.672 1 97.5 51 TYR B CA 1
ATOM 3157 C C . TYR B 1 51 ? 19.672 28.297 4.5 1 97.5 51 TYR B C 1
ATOM 3159 O O . TYR B 1 51 ? 19.438 27.266 3.877 1 97.5 51 TYR B O 1
ATOM 3167 N N . PRO B 1 52 ? 20.734 29.047 4.289 1 95.5 52 PRO B N 1
ATOM 3168 C CA . PRO B 1 52 ? 21.609 28.781 3.137 1 95.5 52 PRO B CA 1
ATOM 3169 C C . PRO B 1 52 ? 22.344 27.453 3.242 1 95.5 52 PRO B C 1
ATOM 3171 O O . PRO B 1 52 ? 22.859 26.953 2.242 1 95.5 52 PRO B O 1
ATOM 3174 N N . GLN B 1 53 ? 22.344 26.875 4.41 1 95.62 53 GLN B N 1
ATOM 3175 C CA . GLN B 1 53 ? 23.062 25.625 4.621 1 95.62 53 GLN B CA 1
ATOM 3176 C C . GLN B 1 53 ? 22.25 24.438 4.137 1 95.62 53 GLN B C 1
ATOM 3178 O O . GLN B 1 53 ? 22.766 23.312 4.027 1 95.62 53 GLN B O 1
ATOM 3183 N N . VAL B 1 54 ? 20.953 24.641 3.859 1 98.25 54 VAL B N 1
ATOM 3184 C CA . VAL B 1 54 ? 20.094 23.578 3.361 1 98.25 54 VAL B CA 1
ATOM 3185 C C . VAL B 1 54 ? 20.438 23.281 1.901 1 98.25 54 VAL B C 1
ATOM 3187 O O . VAL B 1 54 ? 20.5 24.188 1.077 1 98.25 54 VAL B O 1
ATOM 3190 N N . GLU B 1 55 ? 20.719 22.047 1.561 1 98.31 55 GLU B N 1
ATOM 3191 C CA . GLU B 1 55 ? 20.984 21.625 0.19 1 98.31 55 GLU B CA 1
ATOM 3192 C C . GLU B 1 55 ? 19.672 21.375 -0.571 1 98.31 55 GLU B C 1
ATOM 3194 O O . GLU B 1 55 ? 18.844 20.578 -0.145 1 98.31 55 GLU B O 1
ATOM 3199 N N . LEU B 1 56 ? 19.469 22.094 -1.663 1 98.31 56 LEU B N 1
ATOM 3200 C CA . LEU B 1 56 ? 18.312 21.875 -2.527 1 98.31 56 LEU B CA 1
ATOM 3201 C C . LEU B 1 56 ? 18.703 21.047 -3.746 1 98.31 56 LEU B C 1
ATOM 3203 O O . LEU B 1 56 ? 19.641 21.375 -4.461 1 98.31 56 LEU B O 1
ATOM 3207 N N . VAL B 1 57 ? 18.016 19.953 -3.936 1 98.5 57 VAL B N 1
ATOM 3208 C CA . VAL B 1 57 ? 18.297 19.094 -5.086 1 98.5 57 VAL B CA 1
ATOM 3209 C C . VAL B 1 57 ? 17.047 18.953 -5.945 1 98.5 57 VAL B C 1
ATOM 3211 O O . VAL B 1 57 ? 15.93 18.891 -5.426 1 98.5 57 VAL B O 1
ATOM 3214 N N . LYS B 1 58 ? 17.219 18.906 -7.219 1 98.38 58 LYS B N 1
ATOM 3215 C CA . LYS B 1 58 ? 16.109 18.844 -8.172 1 98.38 58 LYS B CA 1
ATOM 3216 C C . LYS B 1 58 ? 15.555 17.422 -8.266 1 98.38 58 LYS B C 1
ATOM 3218 O O . LYS B 1 58 ? 16.312 16.453 -8.398 1 98.38 58 LYS B O 1
ATOM 3223 N N . GLY B 1 59 ? 14.234 17.312 -8.172 1 98.19 59 GLY B N 1
ATOM 3224 C CA . GLY B 1 59 ? 13.555 16.031 -8.32 1 98.19 59 GLY B CA 1
ATOM 3225 C C . GLY B 1 59 ? 12.094 16.078 -7.938 1 98.19 59 GLY B C 1
ATOM 3226 O O . GLY B 1 59 ? 11.539 17.156 -7.695 1 98.19 59 GLY B O 1
ATOM 3227 N N . SER B 1 60 ? 11.43 14.977 -8.016 1 97.44 60 SER B N 1
ATOM 3228 C CA . SER B 1 60 ? 10.031 14.766 -7.648 1 97.44 60 SER B CA 1
ATOM 3229 C C . SER B 1 60 ? 9.852 13.438 -6.922 1 97.44 60 SER B C 1
ATOM 3231 O O . SER B 1 60 ? 10.547 12.461 -7.215 1 97.44 60 SER B O 1
ATOM 3233 N N . PHE B 1 61 ? 8.891 13.445 -6 1 98 61 PHE B N 1
ATOM 3234 C CA . PHE B 1 61 ? 8.656 12.195 -5.289 1 98 61 PHE B CA 1
ATOM 3235 C C . PHE B 1 61 ? 8.062 11.141 -6.227 1 98 61 PHE B C 1
ATOM 3237 O O . PHE B 1 61 ? 8.016 9.961 -5.887 1 98 61 PHE B O 1
ATOM 3244 N N . MET B 1 62 ? 7.68 11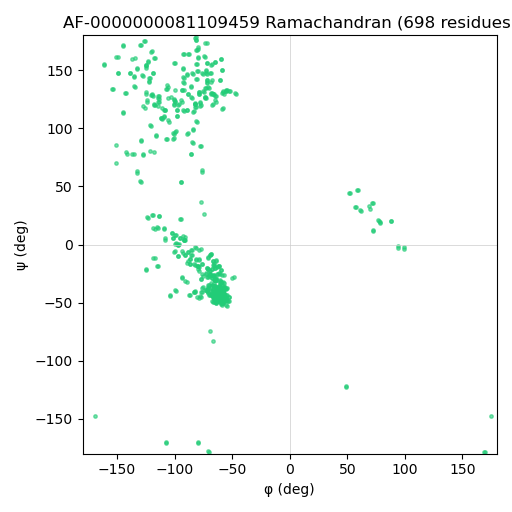.562 -7.504 1 97.5 62 MET B N 1
ATOM 3245 C CA . MET B 1 62 ? 7.172 10.625 -8.5 1 97.5 62 MET B CA 1
ATOM 3246 C C . MET B 1 62 ? 8.281 10.195 -9.453 1 97.5 62 MET B C 1
ATOM 3248 O O . MET B 1 62 ? 8.07 9.32 -10.297 1 97.5 62 MET B O 1
ATOM 3252 N N . ASP B 1 63 ? 9.438 10.852 -9.375 1 98.19 63 ASP B N 1
ATOM 3253 C CA . ASP B 1 63 ? 10.625 10.461 -10.125 1 98.19 63 ASP B CA 1
ATOM 3254 C C . ASP B 1 63 ? 11.586 9.664 -9.258 1 98.19 63 ASP B C 1
ATOM 3256 O O . ASP B 1 63 ? 12.477 10.234 -8.617 1 98.19 63 ASP B O 1
ATOM 3260 N N . PHE B 1 64 ? 11.508 8.398 -9.367 1 98.06 64 PHE B N 1
ATOM 3261 C CA . PHE B 1 64 ? 12.156 7.52 -8.398 1 98.06 64 PHE B CA 1
ATOM 3262 C C . PHE B 1 64 ? 13.672 7.527 -8.594 1 98.06 64 PHE B C 1
ATOM 3264 O O . PHE B 1 64 ? 14.422 7.309 -7.641 1 98.06 64 PHE B O 1
ATOM 3271 N N . ASP B 1 65 ? 14.148 7.844 -9.797 1 98.19 65 ASP B N 1
ATOM 3272 C CA . ASP B 1 65 ? 15.578 8.023 -9.984 1 98.19 65 ASP B CA 1
ATOM 3273 C C . ASP B 1 65 ? 16.094 9.219 -9.195 1 98.19 65 ASP B C 1
ATOM 3275 O O . ASP B 1 65 ? 17.156 9.141 -8.562 1 98.19 65 ASP B O 1
ATOM 3279 N N . SER B 1 66 ? 15.391 10.312 -9.266 1 98.75 66 SER B N 1
ATOM 3280 C CA . SER B 1 66 ? 15.789 11.5 -8.516 1 98.75 66 SER B CA 1
ATOM 3281 C C . SER B 1 66 ? 15.695 11.258 -7.012 1 98.75 66 SER B C 1
ATOM 3283 O O . SER B 1 66 ? 16.5 11.773 -6.242 1 98.75 66 SER B O 1
ATOM 3285 N N . VAL B 1 67 ? 14.711 10.484 -6.559 1 98.88 67 VAL B N 1
ATOM 3286 C CA . VAL B 1 67 ? 14.57 10.141 -5.148 1 98.88 67 VAL B CA 1
ATOM 3287 C C . VAL B 1 67 ? 15.781 9.328 -4.691 1 98.88 67 VAL B C 1
ATOM 3289 O O . VAL B 1 67 ? 16.391 9.625 -3.658 1 98.88 67 VAL B O 1
ATOM 3292 N N . GLU B 1 68 ? 16.109 8.305 -5.504 1 98.62 68 GLU B N 1
ATOM 3293 C CA . GLU B 1 68 ? 17.25 7.461 -5.152 1 98.62 68 GLU B CA 1
ATOM 3294 C C . GLU B 1 68 ? 18.531 8.273 -5.062 1 98.62 68 GLU B C 1
ATOM 3296 O O . GLU B 1 68 ? 19.328 8.102 -4.129 1 98.62 68 GLU B O 1
ATOM 3301 N N . ARG B 1 69 ? 18.719 9.141 -6.035 1 98.69 69 ARG B N 1
ATOM 3302 C CA . ARG B 1 69 ? 19.906 10 -6.023 1 98.69 69 ARG B CA 1
ATOM 3303 C C . ARG B 1 69 ? 19.922 10.891 -4.785 1 98.69 69 ARG B C 1
ATOM 3305 O O . ARG B 1 69 ? 20.953 11.055 -4.145 1 98.69 69 ARG B O 1
ATOM 3312 N N . ALA B 1 70 ? 18.766 11.422 -4.438 1 98.88 70 ALA B N 1
ATOM 3313 C CA . ALA B 1 70 ? 18.672 12.344 -3.307 1 98.88 70 ALA B CA 1
ATOM 3314 C C . ALA B 1 70 ? 18.906 11.609 -1.985 1 98.88 70 ALA B C 1
ATOM 3316 O O . ALA B 1 70 ? 19.359 12.211 -1.013 1 98.88 70 ALA B O 1
ATOM 3317 N N . LEU B 1 71 ? 18.656 10.32 -1.927 1 98.75 71 LEU B N 1
ATOM 3318 C CA . LEU B 1 71 ? 18.766 9.531 -0.707 1 98.75 71 LEU B CA 1
ATOM 3319 C C . LEU B 1 71 ? 20.234 9.18 -0.418 1 98.75 71 LEU B C 1
ATOM 3321 O O . LEU B 1 71 ? 20.562 8.805 0.706 1 98.75 71 LEU B O 1
ATOM 3325 N N . GLN B 1 72 ? 21.062 9.227 -1.448 1 98.31 72 GLN B N 1
ATOM 3326 C CA . GLN B 1 72 ? 22.453 8.828 -1.266 1 98.31 72 GLN B CA 1
ATOM 3327 C C . GLN B 1 72 ? 23.109 9.633 -0.149 1 98.31 72 GLN B C 1
ATOM 3329 O O . GLN B 1 72 ? 22.875 10.836 -0.025 1 98.31 72 GLN B O 1
ATOM 3334 N N . ASP B 1 73 ? 23.812 8.938 0.77 1 97.62 73 ASP B N 1
ATOM 3335 C CA . ASP B 1 73 ? 24.625 9.477 1.853 1 97.62 73 ASP B CA 1
ATOM 3336 C C . ASP B 1 73 ? 23.75 10.07 2.957 1 97.62 73 ASP B C 1
ATOM 3338 O O . ASP B 1 73 ? 24.25 10.805 3.816 1 97.62 73 ASP B O 1
ATOM 3342 N N . CYS B 1 74 ? 22.484 9.828 2.959 1 98.25 74 CYS B N 1
ATOM 3343 C CA . CYS B 1 74 ? 21.594 10.305 4.016 1 98.25 74 CYS B CA 1
ATOM 3344 C C . CYS B 1 74 ? 21.5 9.297 5.152 1 98.25 74 CYS B C 1
ATOM 3346 O O . CYS B 1 74 ? 21.594 8.086 4.926 1 98.25 74 CYS B O 1
ATOM 3348 N N . TYR B 1 75 ? 21.359 9.844 6.32 1 97.75 75 TYR B N 1
ATOM 3349 C CA . TYR B 1 75 ? 21.078 9.039 7.508 1 97.75 75 TYR B CA 1
ATOM 3350 C C . TYR B 1 75 ? 19.594 8.719 7.613 1 97.75 75 TYR B C 1
ATOM 3352 O O . TYR B 1 75 ? 19.219 7.609 8 1 97.75 75 TYR B O 1
ATOM 3360 N N . GLY B 1 76 ? 18.797 9.656 7.309 1 98.38 76 GLY B N 1
ATOM 3361 C CA . GLY B 1 76 ? 17.359 9.477 7.383 1 98.38 76 GLY B CA 1
ATOM 3362 C C . GLY B 1 76 ? 16.609 10.219 6.293 1 98.38 76 GLY B C 1
ATOM 3363 O O . GLY B 1 76 ? 17.203 11 5.547 1 98.38 76 GLY B O 1
ATOM 3364 N N . VAL B 1 77 ? 15.359 9.953 6.207 1 98.88 77 VAL B N 1
ATOM 3365 C CA . VAL B 1 77 ? 14.484 10.625 5.246 1 98.88 77 VAL B CA 1
ATOM 3366 C C . VAL B 1 77 ? 13.117 10.875 5.875 1 98.88 77 VAL B C 1
ATOM 3368 O O . VAL B 1 77 ? 12.594 10.023 6.598 1 98.88 77 VAL B O 1
ATOM 3371 N N . PHE B 1 78 ? 12.617 12.094 5.777 1 98.94 78 PHE B N 1
ATOM 3372 C CA . PHE B 1 78 ? 11.234 12.477 6.055 1 98.94 78 PHE B CA 1
ATOM 3373 C C . PHE B 1 78 ? 10.422 12.555 4.762 1 98.94 78 PHE B C 1
ATOM 3375 O O . PHE B 1 78 ? 10.719 13.367 3.889 1 98.94 78 PHE B O 1
ATOM 3382 N N . VAL B 1 79 ? 9.43 11.688 4.641 1 98.94 79 VAL B N 1
ATOM 3383 C CA . VAL B 1 79 ? 8.688 11.578 3.387 1 98.94 79 VAL B CA 1
ATOM 3384 C C . VAL B 1 79 ? 7.277 12.141 3.562 1 98.94 79 VAL B C 1
ATOM 3386 O O . VAL B 1 79 ? 6.453 11.547 4.262 1 98.94 79 VAL B O 1
ATOM 3389 N N . ASN B 1 80 ? 7.016 13.227 2.969 1 98.5 80 ASN B N 1
ATOM 3390 C CA . ASN B 1 80 ? 5.68 13.805 2.865 1 98.5 80 ASN B CA 1
ATOM 3391 C C . ASN B 1 80 ? 5.211 13.875 1.416 1 98.5 80 ASN B C 1
ATOM 3393 O O . ASN B 1 80 ? 5.477 14.859 0.72 1 98.5 80 ASN B O 1
ATOM 3397 N N . THR B 1 81 ? 4.461 12.836 0.995 1 97.38 81 THR B N 1
ATOM 3398 C CA . THR B 1 81 ? 3.883 12.844 -0.343 1 97.38 81 THR B CA 1
ATOM 3399 C C . THR B 1 81 ? 2.705 13.812 -0.414 1 97.38 81 THR B C 1
ATOM 3401 O O . THR B 1 81 ? 2.199 14.266 0.617 1 97.38 81 THR B O 1
ATOM 3404 N N . ASP B 1 82 ? 2.322 14.18 -1.601 1 94.75 82 ASP B N 1
ATOM 3405 C CA . ASP B 1 82 ? 1.339 15.242 -1.761 1 94.75 82 ASP B CA 1
ATOM 3406 C C . ASP B 1 82 ? 0.115 14.75 -2.531 1 94.75 82 ASP B C 1
ATOM 3408 O O . ASP B 1 82 ? 0.114 14.742 -3.764 1 94.75 82 ASP B O 1
ATOM 3412 N N . GLY B 1 83 ? -0.95 14.492 -1.785 1 94.38 83 GLY B N 1
ATOM 3413 C CA . GLY B 1 83 ? -2.189 14.039 -2.389 1 94.38 83 GLY B CA 1
ATOM 3414 C C . GLY B 1 83 ? -2.908 15.117 -3.172 1 94.38 83 GLY B C 1
ATOM 3415 O O . GLY B 1 83 ? -3.842 14.836 -3.926 1 94.38 83 GLY B O 1
ATOM 3416 N N . PHE B 1 84 ? -2.504 16.375 -3.074 1 93.62 84 PHE B N 1
ATOM 3417 C CA . PHE B 1 84 ? -3.104 17.469 -3.824 1 93.62 84 PHE B CA 1
ATOM 3418 C C . PHE B 1 84 ? -2.418 17.641 -5.176 1 93.62 84 PHE B C 1
ATOM 3420 O O . PHE B 1 84 ? -2.887 18.406 -6.023 1 93.62 84 PHE B O 1
ATOM 3427 N N . THR B 1 85 ? -1.378 16.906 -5.367 1 93.56 85 THR B N 1
ATOM 3428 C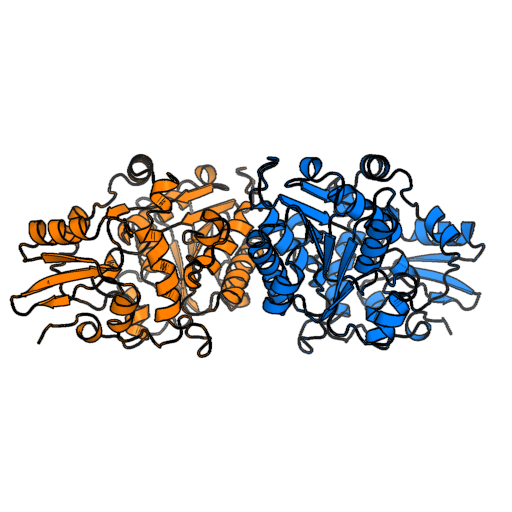 CA . THR B 1 85 ? -0.688 16.891 -6.652 1 93.56 85 THR B CA 1
ATOM 3429 C C . THR B 1 85 ? -1.03 15.609 -7.426 1 93.56 85 THR B C 1
ATOM 3431 O O . THR B 1 85 ? -1.316 15.664 -8.625 1 93.56 85 THR B O 1
ATOM 3434 N N . VAL B 1 86 ? -1.025 14.477 -6.742 1 96.5 86 VAL B N 1
ATOM 3435 C CA . VAL B 1 86 ? -1.285 13.203 -7.402 1 96.5 86 VAL B CA 1
ATOM 3436 C C . VAL B 1 86 ? -2.549 12.57 -6.828 1 96.5 86 VAL B C 1
ATOM 3438 O O . VAL B 1 86 ? -2.965 12.898 -5.715 1 96.5 86 VAL B O 1
ATOM 3441 N N . ASN B 1 87 ? -3.148 11.633 -7.574 1 96.62 87 ASN B N 1
ATOM 3442 C CA . ASN B 1 87 ? -4.352 10.953 -7.109 1 96.62 87 ASN B CA 1
ATOM 3443 C C . ASN B 1 87 ? -4.016 9.82 -6.145 1 96.62 87 ASN B C 1
ATOM 3445 O O . ASN B 1 87 ? -2.848 9.602 -5.816 1 96.62 87 ASN B O 1
ATOM 3449 N N . GLU B 1 88 ? -5.023 9.156 -5.629 1 97.19 88 GLU B N 1
ATOM 3450 C CA . GLU B 1 88 ? -4.875 8.148 -4.582 1 97.19 88 GLU B CA 1
ATOM 3451 C C . GLU B 1 88 ? -3.979 7.004 -5.039 1 97.19 88 GLU B C 1
ATOM 3453 O O . GLU B 1 88 ? -3.047 6.617 -4.328 1 97.19 88 GLU B O 1
ATOM 3458 N N . PRO B 1 89 ? -4.238 6.398 -6.262 1 97.31 89 PRO B N 1
ATOM 3459 C CA . PRO B 1 89 ? -3.377 5.289 -6.684 1 97.31 89 PRO B CA 1
ATOM 3460 C C . PRO B 1 89 ? -1.905 5.688 -6.781 1 97.31 89 PRO B C 1
ATOM 3462 O O . PRO B 1 89 ? -1.027 4.93 -6.359 1 97.31 89 PRO B O 1
ATOM 3465 N N . ASP B 1 90 ? -1.658 6.859 -7.285 1 97.94 90 ASP B N 1
ATOM 3466 C CA . ASP B 1 90 ? -0.281 7.305 -7.477 1 97.94 90 ASP B CA 1
ATOM 3467 C C . ASP B 1 90 ? 0.387 7.605 -6.137 1 97.94 90 ASP B C 1
ATOM 3469 O O . ASP B 1 90 ? 1.59 7.387 -5.973 1 97.94 90 ASP B O 1
ATOM 3473 N N . GLU B 1 91 ? -0.337 8.18 -5.215 1 98.44 91 GLU B N 1
ATOM 3474 C CA . GLU B 1 91 ? 0.254 8.469 -3.91 1 98.44 91 GLU B CA 1
ATOM 3475 C C . GLU B 1 91 ? 0.61 7.18 -3.172 1 98.44 91 GLU B C 1
ATOM 3477 O O . GLU B 1 91 ? 1.661 7.094 -2.533 1 98.44 91 GLU B O 1
ATOM 3482 N N . LEU B 1 92 ? -0.313 6.164 -3.273 1 98.69 92 LEU B N 1
ATOM 3483 C CA . LEU B 1 92 ? -0.017 4.844 -2.729 1 98.69 92 LEU B CA 1
ATOM 3484 C C . LEU B 1 92 ? 1.256 4.273 -3.346 1 98.69 92 LEU B C 1
ATOM 3486 O O . LEU B 1 92 ? 2.15 3.82 -2.627 1 98.69 92 LEU B O 1
ATOM 3490 N N . TRP B 1 93 ? 1.33 4.359 -4.652 1 98.56 93 TRP B N 1
ATOM 3491 C CA . TRP B 1 93 ? 2.479 3.84 -5.391 1 98.56 93 TRP B CA 1
ATOM 3492 C C . TRP B 1 93 ? 3.76 4.555 -4.977 1 98.56 93 TRP B C 1
ATOM 3494 O O . TRP B 1 93 ? 4.77 3.912 -4.684 1 98.56 93 TRP B O 1
ATOM 3504 N N . ALA B 1 94 ? 3.705 5.867 -4.891 1 98.62 94 ALA B N 1
ATOM 3505 C CA . ALA B 1 94 ? 4.879 6.672 -4.551 1 98.62 94 ALA B CA 1
ATOM 3506 C C . ALA B 1 94 ? 5.383 6.344 -3.15 1 98.62 94 ALA B C 1
ATOM 3508 O O . ALA B 1 94 ? 6.582 6.121 -2.951 1 98.62 94 ALA B O 1
ATOM 3509 N N . GLY B 1 95 ? 4.465 6.312 -2.168 1 98.75 95 GLY B N 1
ATOM 3510 C CA . GLY B 1 95 ? 4.871 6.023 -0.801 1 98.75 95 GLY B CA 1
ATOM 3511 C C . GLY B 1 95 ? 5.531 4.668 -0.648 1 98.75 95 GLY B C 1
ATOM 3512 O O . GLY B 1 95 ? 6.586 4.551 -0.024 1 98.75 95 GLY B O 1
ATOM 3513 N N . VAL B 1 96 ? 4.93 3.621 -1.279 1 98.56 96 VAL B N 1
ATOM 3514 C CA . VAL B 1 96 ? 5.441 2.256 -1.206 1 98.56 96 VAL B CA 1
ATOM 3515 C C . VAL B 1 96 ? 6.805 2.176 -1.891 1 98.56 96 VAL B C 1
ATOM 3517 O O . VAL B 1 96 ? 7.758 1.639 -1.326 1 98.56 96 VAL B O 1
ATOM 3520 N N . ARG B 1 97 ? 6.914 2.748 -3.068 1 98.25 97 ARG B N 1
ATOM 3521 C CA . ARG B 1 97 ? 8.133 2.652 -3.859 1 98.25 97 ARG B CA 1
ATOM 3522 C C . ARG B 1 97 ? 9.281 3.406 -3.191 1 98.25 97 ARG B C 1
ATOM 3524 O O . ARG B 1 97 ? 10.422 2.943 -3.195 1 98.25 97 ARG B O 1
ATOM 3531 N N . ILE B 1 98 ? 9 4.57 -2.613 1 98.81 98 ILE B N 1
ATOM 3532 C CA . ILE B 1 98 ? 10.031 5.34 -1.931 1 98.81 98 ILE B CA 1
ATOM 3533 C C . ILE B 1 98 ? 10.578 4.535 -0.754 1 98.81 98 ILE B C 1
ATOM 3535 O O . ILE B 1 98 ? 11.789 4.516 -0.514 1 98.81 98 ILE B O 1
ATOM 3539 N N . PHE B 1 99 ? 9.727 3.83 0.005 1 98.38 99 PHE B N 1
ATOM 3540 C CA . PHE B 1 99 ? 10.172 2.992 1.111 1 98.38 99 PHE B CA 1
ATOM 3541 C C . PHE B 1 99 ? 11.07 1.866 0.609 1 98.38 99 PHE B C 1
ATOM 3543 O O . PHE B 1 99 ? 12.109 1.58 1.207 1 98.38 99 PHE B O 1
ATOM 3550 N N . GLU B 1 100 ? 10.625 1.231 -0.532 1 96.81 100 GLU B N 1
ATOM 3551 C CA . GLU B 1 100 ? 11.414 0.144 -1.104 1 96.81 100 GLU B CA 1
ATOM 3552 C C . GLU B 1 100 ? 12.797 0.625 -1.519 1 96.81 100 GLU B C 1
ATOM 3554 O O . GLU B 1 100 ? 13.797 -0.034 -1.236 1 96.81 100 GLU B O 1
ATOM 3559 N N . ILE B 1 101 ? 12.859 1.785 -2.156 1 97.25 101 ILE B N 1
ATOM 3560 C CA . ILE B 1 101 ? 14.125 2.363 -2.6 1 97.25 101 ILE B CA 1
ATOM 3561 C C . ILE B 1 101 ? 14.984 2.713 -1.386 1 97.25 101 ILE B C 1
ATOM 3563 O O . ILE B 1 101 ? 16.188 2.467 -1.382 1 97.25 101 ILE B O 1
ATOM 3567 N N . ALA B 1 102 ? 14.367 3.285 -0.36 1 97.12 102 ALA B N 1
ATOM 3568 C CA . ALA B 1 102 ? 15.086 3.67 0.853 1 97.12 102 ALA B CA 1
ATOM 3569 C C . ALA B 1 102 ? 15.836 2.48 1.445 1 97.12 102 ALA B C 1
ATOM 3571 O O . ALA B 1 102 ? 16.938 2.639 1.978 1 97.12 102 ALA B O 1
ATOM 3572 N N . ASN B 1 103 ? 15.25 1.298 1.382 1 95.19 103 ASN B N 1
ATOM 3573 C CA . ASN B 1 103 ? 15.852 0.099 1.957 1 95.19 103 ASN B CA 1
ATOM 3574 C C . ASN B 1 103 ? 17.156 -0.268 1.252 1 95.19 103 ASN B C 1
ATOM 3576 O O . ASN B 1 103 ? 17.969 -1.021 1.792 1 95.19 103 ASN B O 1
ATOM 3580 N N . THR B 1 104 ? 17.344 0.235 0.027 1 94.38 104 THR B N 1
ATOM 3581 C CA . THR B 1 104 ? 18.516 -0.146 -0.752 1 94.38 104 THR B CA 1
ATOM 3582 C C . THR B 1 104 ? 19.656 0.82 -0.5 1 94.38 104 THR B C 1
ATOM 3584 O O . THR B 1 104 ? 20.781 0.606 -0.984 1 94.38 104 THR B O 1
ATOM 3587 N N . ILE B 1 105 ? 19.422 1.91 0.194 1 95.62 105 ILE B N 1
ATOM 3588 C CA . ILE B 1 105 ? 20.438 2.918 0.466 1 95.62 105 ILE B CA 1
ATOM 3589 C C . ILE B 1 105 ? 21.266 2.502 1.681 1 95.62 105 ILE B C 1
ATOM 3591 O O . ILE B 1 105 ? 20.766 2.486 2.807 1 95.62 105 ILE B O 1
ATOM 3595 N N . PRO B 1 106 ? 22.531 2.213 1.589 1 93.44 106 PRO B N 1
ATOM 3596 C CA . PRO B 1 106 ? 23.328 1.6 2.66 1 93.44 106 PRO B CA 1
ATOM 3597 C C . PRO B 1 106 ? 23.438 2.492 3.895 1 93.44 106 PRO B C 1
ATOM 3599 O O . PRO B 1 106 ? 23.547 1.99 5.016 1 93.44 106 PRO B O 1
ATOM 3602 N N . THR B 1 107 ? 23.391 3.814 3.719 1 95.44 107 THR B N 1
ATOM 3603 C CA . THR B 1 107 ? 23.625 4.723 4.836 1 95.44 107 THR B CA 1
ATOM 3604 C C . THR B 1 107 ? 22.328 5.035 5.57 1 95.44 107 THR B C 1
ATOM 3606 O O . THR B 1 107 ? 22.344 5.582 6.676 1 95.44 107 THR B O 1
ATOM 3609 N N . LEU B 1 108 ? 21.234 4.75 4.973 1 96.06 108 LEU B N 1
ATOM 3610 C CA . LEU B 1 108 ? 19.953 5.145 5.543 1 96.06 108 LEU B CA 1
ATOM 3611 C C . LEU B 1 108 ? 19.609 4.285 6.758 1 96.06 108 LEU B C 1
ATOM 3613 O O . LEU B 1 108 ? 19.703 3.057 6.703 1 96.06 108 LEU B O 1
ATOM 3617 N N . ARG B 1 109 ? 19.156 4.957 7.805 1 95.69 109 ARG B N 1
ATOM 3618 C CA . ARG B 1 109 ? 18.891 4.246 9.055 1 95.69 109 ARG B CA 1
ATOM 3619 C C . ARG B 1 109 ? 17.469 4.48 9.531 1 95.69 109 ARG B C 1
ATOM 3621 O O . ARG B 1 109 ? 16.922 3.678 10.297 1 95.69 109 ARG B O 1
ATOM 3628 N N . HIS B 1 110 ? 16.828 5.566 9.07 1 97.12 110 HIS B N 1
ATOM 3629 C CA . HIS B 1 110 ? 15.508 5.902 9.609 1 97.12 110 HIS B CA 1
ATOM 3630 C C . HIS B 1 110 ? 14.609 6.504 8.531 1 97.12 110 HIS B C 1
ATOM 3632 O O . HIS B 1 110 ? 14.945 7.543 7.949 1 97.12 110 HIS B O 1
ATOM 3638 N N . PHE B 1 111 ? 13.594 5.812 8.18 1 98.25 111 PHE B N 1
ATOM 3639 C CA . PHE B 1 111 ? 12.539 6.238 7.266 1 98.25 111 PHE B CA 1
ATOM 3640 C C . PHE B 1 111 ? 11.328 6.75 8.039 1 98.25 111 PHE B C 1
ATOM 3642 O O . PHE B 1 111 ? 10.633 5.977 8.695 1 98.25 111 PHE B O 1
ATOM 3649 N N . VAL B 1 112 ? 11.023 8.062 8.016 1 98.88 112 VAL B N 1
ATOM 3650 C CA . VAL B 1 112 ? 9.859 8.641 8.68 1 98.88 112 VAL B CA 1
ATOM 3651 C C . VAL B 1 112 ? 8.828 9.062 7.637 1 98.88 112 VAL B C 1
ATOM 3653 O O . VAL B 1 112 ? 9.102 9.93 6.801 1 98.88 112 VAL B O 1
ATOM 3656 N N . TYR B 1 113 ? 7.676 8.453 7.641 1 98.88 113 TYR B N 1
ATOM 3657 C CA . TYR B 1 113 ? 6.598 8.773 6.715 1 98.88 113 TYR B CA 1
ATOM 3658 C C . TYR B 1 113 ? 5.555 9.664 7.375 1 98.88 113 TYR B C 1
ATOM 3660 O O . TYR B 1 113 ? 5.035 9.336 8.445 1 98.88 113 TYR B O 1
ATOM 3668 N N . SER B 1 114 ? 5.297 10.828 6.789 1 98.75 114 SER B N 1
ATOM 3669 C CA . SER B 1 114 ? 4.219 11.703 7.23 1 98.75 114 SER B CA 1
ATOM 3670 C C . SER B 1 114 ? 2.877 11.266 6.656 1 98.75 114 SER B C 1
ATOM 3672 O O . SER B 1 114 ? 2.695 11.242 5.438 1 98.75 114 SER B O 1
ATOM 3674 N N . SER B 1 115 ? 1.981 10.93 7.504 1 98.44 115 SER B N 1
ATOM 3675 C CA . SER B 1 115 ? 0.683 10.422 7.074 1 98.44 115 SER B CA 1
ATOM 3676 C C . SER B 1 115 ? -0.457 11.219 7.703 1 98.44 115 SER B C 1
ATOM 3678 O O . SER B 1 115 ? -0.23 12.281 8.289 1 98.44 115 SER B O 1
ATOM 3680 N N . ILE B 1 116 ? -1.687 10.938 7.332 1 97.56 116 ILE B N 1
ATOM 3681 C CA . ILE B 1 116 ? -2.949 11.438 7.867 1 97.56 116 ILE B CA 1
ATOM 3682 C C . ILE B 1 116 ? -3.832 10.258 8.281 1 97.56 116 ILE B C 1
ATOM 3684 O O . ILE B 1 116 ? -3.621 9.125 7.836 1 97.56 116 ILE B O 1
ATOM 3688 N N . ASP B 1 117 ? -4.695 10.523 9.203 1 96.31 117 ASP B N 1
ATOM 3689 C CA . ASP B 1 117 ? -5.578 9.461 9.688 1 96.31 117 ASP B CA 1
ATOM 3690 C C . ASP B 1 117 ? -6.293 8.773 8.523 1 96.31 117 ASP B C 1
ATOM 3692 O O . ASP B 1 117 ? -6.832 9.438 7.637 1 96.31 117 ASP B O 1
ATOM 3696 N N . TYR B 1 118 ? -6.262 7.477 8.562 1 95.38 118 TYR B N 1
ATOM 3697 C CA . TYR B 1 118 ? -6.969 6.648 7.586 1 95.38 118 TYR B CA 1
ATOM 3698 C C . TYR B 1 118 ? -8.414 6.422 8.016 1 95.38 118 TYR B C 1
ATOM 3700 O O . TYR B 1 118 ? -8.773 5.324 8.445 1 95.38 118 TYR B O 1
ATOM 3708 N N . TYR B 1 119 ? -9.258 7.398 7.816 1 94.56 119 TYR B N 1
ATOM 3709 C CA . TYR B 1 119 ? -10.617 7.387 8.328 1 94.56 119 TYR B CA 1
ATOM 3710 C C . TYR B 1 119 ? -11.398 6.199 7.781 1 94.56 119 TYR B C 1
ATOM 3712 O O . TYR B 1 119 ? -12.266 5.648 8.461 1 94.56 119 TYR B O 1
ATOM 3720 N N . LEU B 1 120 ? -11.102 5.766 6.527 1 93.75 120 LEU B N 1
ATOM 3721 C CA . LEU B 1 120 ? -11.758 4.578 5.984 1 93.75 120 LEU B CA 1
ATOM 3722 C C . LEU B 1 120 ? -11.508 3.365 6.875 1 93.75 120 LEU B C 1
ATOM 3724 O O . LEU B 1 120 ? -12.453 2.693 7.293 1 93.75 120 LEU B O 1
ATOM 3728 N N . ARG B 1 121 ? -10.289 3.166 7.18 1 92.75 121 ARG B N 1
ATOM 3729 C CA . ARG B 1 121 ? -9.914 2.035 8.023 1 92.75 121 ARG B CA 1
ATOM 3730 C C . ARG B 1 121 ? -10.562 2.145 9.398 1 92.75 121 ARG B C 1
ATOM 3732 O O . ARG B 1 121 ? -11.07 1.153 9.93 1 92.75 121 ARG B O 1
ATOM 3739 N N . LEU B 1 122 ? -10.633 3.344 9.961 1 92.38 122 LEU B N 1
ATOM 3740 C CA . LEU B 1 122 ? -11.141 3.58 11.312 1 92.38 122 LEU B CA 1
ATOM 3741 C C . LEU B 1 122 ? -12.648 3.393 11.367 1 92.38 122 LEU B C 1
ATOM 3743 O O . LEU B 1 122 ? -13.219 3.215 12.445 1 92.38 122 LEU B O 1
ATOM 3747 N N . THR B 1 123 ? -13.32 3.463 10.203 1 92.31 123 THR B N 1
ATOM 3748 C CA . THR B 1 123 ? -14.773 3.434 10.18 1 92.31 123 THR B CA 1
ATOM 3749 C C . THR B 1 123 ? -15.281 2.232 9.383 1 92.31 123 THR B C 1
ATOM 3751 O O . THR B 1 123 ? -16.328 2.303 8.742 1 92.31 123 THR B O 1
ATOM 3754 N N . ASN B 1 124 ? -14.438 1.148 9.297 1 89.88 124 ASN B N 1
ATOM 3755 C CA . ASN B 1 124 ? -14.781 -0.067 8.57 1 89.88 124 ASN B CA 1
ATOM 3756 C C . ASN B 1 124 ? -15.109 0.23 7.109 1 89.88 124 ASN B C 1
ATOM 3758 O O . ASN B 1 124 ? -16.109 -0.271 6.578 1 89.88 124 ASN B O 1
ATOM 3762 N N . PHE B 1 125 ? -14.453 1.243 6.578 1 94.06 125 PHE B N 1
ATOM 3763 C CA . PHE B 1 125 ? -14.422 1.593 5.16 1 94.06 125 PHE B CA 1
ATOM 3764 C C . PHE B 1 125 ? -15.758 2.18 4.719 1 94.06 125 PHE B C 1
ATOM 3766 O O . PHE B 1 125 ? -16.203 1.941 3.596 1 94.06 125 PHE B O 1
ATOM 3773 N N . ASP B 1 126 ? -16.406 2.936 5.609 1 94.12 126 ASP B N 1
ATOM 3774 C CA . ASP B 1 126 ? -17.594 3.721 5.273 1 94.12 126 ASP B CA 1
ATOM 3775 C C . ASP B 1 126 ? -17.25 4.855 4.309 1 94.12 126 ASP B C 1
ATOM 3777 O O . ASP B 1 126 ? -16.469 5.746 4.652 1 94.12 126 ASP B O 1
ATOM 3781 N N . HIS B 1 127 ? -17.859 4.848 3.18 1 93.25 127 HIS B N 1
ATOM 3782 C CA . HIS B 1 127 ? -17.547 5.773 2.1 1 93.25 127 HIS B CA 1
ATOM 3783 C C . HIS B 1 127 ? -17.844 7.211 2.494 1 93.25 127 HIS B C 1
ATOM 3785 O O . HIS B 1 127 ? -17.359 8.156 1.856 1 93.25 127 HIS B O 1
ATOM 3791 N N . LYS B 1 128 ? -18.578 7.363 3.566 1 94.94 128 LYS B N 1
ATOM 3792 C CA . LYS B 1 128 ? -18.891 8.688 4.094 1 94.94 128 LYS B CA 1
ATOM 3793 C C . LYS B 1 128 ? -17.609 9.438 4.477 1 94.94 128 LYS B C 1
ATOM 3795 O O . LYS B 1 128 ? -17.578 10.664 4.441 1 94.94 128 LYS B O 1
ATOM 3800 N N . TYR B 1 129 ? -16.562 8.703 4.773 1 96 129 TYR B N 1
ATOM 3801 C CA . TYR B 1 129 ? -15.336 9.281 5.305 1 96 129 TYR B CA 1
ATOM 3802 C C . TYR B 1 129 ? -14.195 9.133 4.309 1 96 129 TYR B C 1
ATOM 3804 O O . TYR B 1 129 ? -13.023 9.109 4.695 1 96 129 TYR B O 1
ATOM 3812 N N . ALA B 1 130 ? -14.469 9 2.988 1 95.31 130 ALA B N 1
ATOM 3813 C CA . ALA B 1 130 ? -13.492 8.578 1.994 1 95.31 130 ALA B CA 1
ATOM 3814 C C . ALA B 1 130 ? -12.828 9.781 1.331 1 95.31 130 ALA B C 1
ATOM 3816 O O . ALA B 1 130 ? -12.789 9.883 0.103 1 95.31 130 ALA B O 1
ATOM 3817 N N . ALA B 1 131 ? -12.273 10.68 2.143 1 96.19 131 ALA B N 1
ATOM 3818 C CA . ALA B 1 131 ? -11.539 11.797 1.555 1 96.19 131 ALA B CA 1
ATOM 3819 C C . ALA B 1 131 ? -10.273 11.312 0.849 1 96.19 131 ALA B C 1
ATOM 3821 O O . ALA B 1 131 ? -9.453 10.617 1.448 1 96.19 131 ALA B O 1
ATOM 3822 N N . HIS B 1 132 ? -10.086 11.719 -0.37 1 94.38 132 HIS B N 1
ATOM 3823 C CA . HIS B 1 132 ? -9.047 11.203 -1.25 1 94.38 132 HIS B CA 1
ATOM 3824 C C . HIS B 1 132 ? -7.656 11.523 -0.709 1 94.38 132 HIS B C 1
ATOM 3826 O O . HIS B 1 132 ? -6.77 10.664 -0.71 1 94.38 132 HIS B O 1
ATOM 3832 N N . HIS B 1 133 ? -7.434 12.695 -0.217 1 92.31 133 HIS B N 1
ATOM 3833 C CA . HIS B 1 133 ? -6.102 13.141 0.174 1 92.31 133 HIS B CA 1
ATOM 3834 C C . HIS B 1 133 ? -5.629 12.414 1.431 1 92.31 133 HIS B C 1
ATOM 3836 O O . HIS B 1 133 ? -4.426 12.359 1.705 1 92.31 133 HIS B O 1
ATOM 3842 N N . THR B 1 134 ? -6.555 11.859 2.227 1 95.44 134 THR B N 1
ATOM 3843 C CA . THR B 1 134 ? -6.168 11.125 3.428 1 95.44 134 THR B CA 1
ATOM 3844 C C . THR B 1 134 ? -5.973 9.641 3.119 1 95.44 134 THR B C 1
ATOM 3846 O O . THR B 1 134 ? -5.121 8.984 3.721 1 95.44 134 THR B O 1
ATOM 3849 N N . ASN B 1 135 ? -6.75 9.156 2.145 1 96.44 135 ASN B N 1
ATOM 3850 C CA . ASN B 1 135 ? -6.746 7.73 1.837 1 96.44 135 ASN B CA 1
ATOM 3851 C C . ASN B 1 135 ? -5.391 7.273 1.308 1 96.44 135 ASN B C 1
ATOM 3853 O O . ASN B 1 135 ? -4.895 6.211 1.685 1 96.44 135 ASN B O 1
ATOM 3857 N N . GLY B 1 136 ? -4.863 8.117 0.398 1 96.94 136 GLY B N 1
ATOM 3858 C CA . GLY B 1 136 ? -3.574 7.762 -0.175 1 96.94 136 GLY B CA 1
ATOM 3859 C C . GLY B 1 136 ? -2.496 7.543 0.87 1 96.94 136 GLY B C 1
ATOM 3860 O O . GLY B 1 136 ? -1.8 6.527 0.847 1 96.94 136 GLY B O 1
ATOM 3861 N N . LYS B 1 137 ? -2.398 8.422 1.838 1 98.19 137 LYS B N 1
ATOM 3862 C CA . LYS B 1 137 ? -1.403 8.328 2.902 1 98.19 137 LYS B CA 1
ATOM 3863 C C . LYS B 1 137 ? -1.738 7.203 3.875 1 98.19 137 LYS B C 1
ATOM 3865 O O . LYS B 1 137 ? -0.841 6.543 4.402 1 98.19 137 LYS B O 1
ATOM 3870 N N . GLY B 1 138 ? -3.027 7.105 4.141 1 98.19 138 GLY B N 1
ATOM 3871 C CA . GLY B 1 138 ? -3.475 6.035 5.016 1 98.19 138 GLY B CA 1
ATOM 3872 C C . GLY B 1 138 ? -3.098 4.656 4.512 1 98.19 138 GLY B C 1
ATOM 3873 O O . GLY B 1 138 ? -2.682 3.797 5.293 1 98.19 138 GLY B O 1
ATOM 3874 N N . ARG B 1 139 ? -3.215 4.453 3.225 1 98.62 139 ARG B N 1
ATOM 3875 C CA . ARG B 1 139 ? -2.881 3.168 2.615 1 98.62 139 ARG B CA 1
ATOM 3876 C C . ARG B 1 139 ? -1.382 2.896 2.693 1 98.62 139 ARG B C 1
ATOM 3878 O O . ARG B 1 139 ? -0.963 1.76 2.916 1 98.62 139 ARG B O 1
ATOM 3885 N N . VAL B 1 140 ? -0.552 3.934 2.578 1 98.75 140 VAL B N 1
ATOM 3886 C CA . VAL B 1 140 ? 0.897 3.781 2.646 1 98.75 140 VAL B CA 1
ATOM 3887 C C . VAL B 1 140 ? 1.307 3.365 4.059 1 98.75 140 VAL B C 1
ATOM 3889 O O . VAL B 1 140 ? 2.094 2.432 4.234 1 98.75 140 VAL B O 1
ATOM 3892 N N . HIS B 1 141 ? 0.78 4.09 5.121 1 98.56 141 HIS B N 1
ATOM 3893 C CA . HIS B 1 141 ? 1.24 3.717 6.457 1 98.56 141 HIS B CA 1
ATOM 3894 C C . HIS B 1 141 ? 0.69 2.355 6.867 1 98.56 141 HIS B C 1
ATOM 3896 O O . HIS B 1 141 ? 1.28 1.668 7.703 1 98.56 141 HIS B O 1
ATOM 3902 N N . THR B 1 142 ? -0.45 1.9 6.262 1 98.38 142 THR B N 1
ATOM 3903 C CA . THR B 1 142 ? -0.935 0.544 6.488 1 98.38 142 THR B CA 1
ATOM 3904 C C . THR B 1 142 ? 0.029 -0.48 5.898 1 98.38 142 THR B C 1
ATOM 3906 O O . THR B 1 142 ? 0.299 -1.514 6.512 1 98.38 142 THR B O 1
ATOM 3909 N N . TYR B 1 143 ? 0.531 -0.244 4.68 1 98.5 143 TYR B N 1
ATOM 3910 C CA . TYR B 1 143 ? 1.593 -1.058 4.098 1 98.5 143 TYR B CA 1
ATOM 3911 C C . TYR B 1 143 ? 2.805 -1.112 5.02 1 98.5 143 TYR B C 1
ATOM 3913 O O . TYR B 1 143 ? 3.377 -2.182 5.242 1 98.5 143 TYR B O 1
ATOM 3921 N N . LEU B 1 144 ? 3.199 0.011 5.59 1 98.25 144 LEU B N 1
ATOM 3922 C CA . LEU B 1 144 ? 4.328 0.057 6.512 1 98.25 144 LEU B CA 1
ATOM 3923 C C . LEU B 1 144 ? 4.043 -0.768 7.766 1 98.25 144 LEU B C 1
ATOM 3925 O O . LEU B 1 144 ? 4.934 -1.444 8.281 1 98.25 144 LEU B O 1
ATOM 3929 N N . ASP B 1 145 ? 2.812 -0.721 8.234 1 97.25 145 ASP B N 1
ATOM 3930 C CA . ASP B 1 145 ? 2.412 -1.525 9.383 1 97.25 145 ASP B CA 1
ATOM 3931 C C . ASP B 1 145 ? 2.658 -3.012 9.125 1 97.25 145 ASP B C 1
ATOM 3933 O O . ASP B 1 145 ? 2.857 -3.783 10.062 1 97.25 145 ASP B O 1
ATOM 3937 N N . GLY B 1 146 ? 2.648 -3.42 7.875 1 96.62 146 GLY B N 1
ATOM 3938 C CA . GLY B 1 146 ? 2.875 -4.809 7.508 1 96.62 146 GLY B CA 1
ATOM 3939 C C . GLY B 1 146 ? 4.344 -5.16 7.375 1 96.62 146 GLY B C 1
ATOM 3940 O O . GLY B 1 146 ? 4.695 -6.324 7.18 1 96.62 146 GLY B O 1
ATOM 3941 N N . MET B 1 147 ? 5.195 -4.164 7.422 1 94.81 147 MET B N 1
ATOM 3942 C CA . MET B 1 147 ? 6.641 -4.352 7.309 1 94.81 147 MET B CA 1
ATOM 3943 C C . MET B 1 147 ? 7.277 -4.523 8.688 1 94.81 147 MET B C 1
ATOM 3945 O O . MET B 1 147 ? 6.836 -3.908 9.656 1 94.81 147 MET B O 1
ATOM 3949 N N . THR B 1 148 ? 8.25 -5.355 8.734 1 87.94 148 THR B N 1
ATOM 3950 C CA . THR B 1 148 ? 9.047 -5.438 9.953 1 87.94 148 THR B CA 1
ATOM 3951 C C . THR B 1 148 ? 9.93 -4.203 10.109 1 87.94 148 THR B C 1
ATOM 3953 O O . THR B 1 148 ? 10.312 -3.58 9.117 1 87.94 148 THR B O 1
ATOM 3956 N N . SER B 1 149 ? 10.148 -3.828 11.258 1 88.62 149 SER B N 1
ATOM 3957 C CA . SER B 1 149 ? 11.055 -2.738 11.625 1 88.62 149 SER B CA 1
ATOM 3958 C C . SER B 1 149 ? 11.93 -3.115 12.812 1 88.62 149 SER B C 1
ATOM 3960 O O . SER B 1 149 ? 11.539 -2.9 13.961 1 88.62 149 SER B O 1
ATOM 3962 N N . PRO B 1 150 ? 12.992 -3.941 12.508 1 72.94 150 PRO B N 1
ATOM 3963 C CA . PRO B 1 150 ? 13.766 -4.434 13.648 1 72.94 150 PRO B CA 1
ATOM 3964 C C . PRO B 1 150 ? 14.469 -3.316 14.406 1 72.94 150 PRO B C 1
ATOM 3966 O O . PRO B 1 150 ? 15.133 -2.469 13.805 1 72.94 150 PRO B O 1
ATOM 3969 N N . ALA B 1 151 ? 14.133 -3.295 15.625 1 59.81 151 ALA B N 1
ATOM 3970 C CA . ALA B 1 151 ? 14.75 -2.297 16.5 1 59.81 151 ALA B CA 1
ATOM 3971 C C . ALA B 1 151 ? 16.188 -2.674 16.828 1 59.81 151 ALA B C 1
ATOM 3973 O O . ALA B 1 151 ? 16.531 -2.902 18 1 59.81 151 ALA B O 1
ATOM 3974 N N . HIS B 1 152 ? 16.719 -3.396 15.922 1 52.25 152 HIS B N 1
ATOM 3975 C CA . HIS B 1 152 ? 18.094 -3.762 16.266 1 52.25 152 HIS B CA 1
ATOM 3976 C C . HIS B 1 152 ? 19.094 -2.746 15.703 1 52.25 152 HIS B C 1
ATOM 3978 O O . HIS B 1 152 ? 18.938 -2.277 14.578 1 52.25 152 HIS B O 1
ATOM 3984 N N . PRO B 1 153 ? 19.938 -2.395 16.578 1 50.53 153 PRO B N 1
ATOM 3985 C CA . PRO B 1 153 ? 20.938 -1.392 16.172 1 50.53 153 PRO B CA 1
ATOM 3986 C C . PRO B 1 153 ? 21.609 -1.733 14.844 1 50.53 153 PRO B C 1
ATOM 3988 O O . PRO B 1 153 ? 21.984 -0.833 14.094 1 50.53 153 PRO B O 1
ATOM 3991 N N . ASP B 1 154 ? 21.625 -3.086 14.656 1 53.34 154 ASP B N 1
ATOM 3992 C CA . ASP B 1 154 ? 22.297 -3.502 13.43 1 53.34 154 ASP B CA 1
ATOM 3993 C C . ASP B 1 154 ? 21.297 -3.613 12.266 1 53.34 154 ASP B C 1
ATOM 3995 O O . ASP B 1 154 ? 21.688 -3.979 11.156 1 53.34 154 ASP B O 1
ATOM 3999 N N . SER B 1 155 ? 20.141 -3.199 12.758 1 58.84 155 SER B N 1
ATOM 4000 C CA . SER B 1 155 ? 19.172 -3.236 11.672 1 58.84 155 SER B CA 1
ATOM 4001 C C . SER B 1 155 ? 19.422 -2.125 10.656 1 58.84 155 SER B C 1
ATOM 4003 O O . SER B 1 155 ? 19.859 -1.029 11.031 1 58.84 155 SER B O 1
ATOM 4005 N N . LYS B 1 156 ? 19.297 -2.438 9.484 1 81.5 156 LYS B N 1
ATOM 4006 C CA . LYS B 1 156 ? 19.609 -1.451 8.453 1 81.5 156 LYS B CA 1
ATOM 4007 C C . LYS B 1 156 ? 18.578 -0.316 8.445 1 81.5 156 LYS B C 1
ATOM 4009 O O . LYS B 1 156 ? 18.781 0.697 9.125 1 81.5 156 LYS B O 1
ATOM 4014 N N . LEU B 1 157 ? 17.375 -0.395 8 1 93.19 157 LEU B N 1
ATOM 4015 C CA . LEU B 1 157 ? 16.422 0.713 7.895 1 93.19 157 LEU B CA 1
ATOM 4016 C C . LEU B 1 157 ? 15.195 0.467 8.758 1 93.19 157 LEU B C 1
ATOM 4018 O O . LEU B 1 157 ? 14.617 -0.622 8.727 1 93.19 157 LEU B O 1
ATOM 4022 N N . VAL B 1 158 ? 14.914 1.358 9.742 1 95.62 158 VAL B N 1
ATOM 4023 C CA . VAL B 1 158 ? 13.648 1.289 10.477 1 95.62 158 VAL B CA 1
ATOM 4024 C C . VAL B 1 158 ? 12.672 2.328 9.922 1 95.62 158 VAL B C 1
ATOM 4026 O O . VAL B 1 158 ? 13.086 3.293 9.273 1 95.62 158 VAL B O 1
ATOM 4029 N N . TRP B 1 159 ? 11.414 2.08 10.117 1 97.19 159 TRP B N 1
ATOM 4030 C CA . TRP B 1 159 ? 10.414 3.055 9.695 1 97.19 159 TRP B CA 1
ATOM 4031 C C . TRP B 1 159 ? 9.602 3.553 10.883 1 97.19 159 TRP B C 1
ATOM 4033 O O . TRP B 1 159 ? 9.477 2.855 11.898 1 97.19 159 TRP B O 1
ATOM 4043 N N . SER B 1 160 ? 9.188 4.742 10.852 1 98.38 160 SER B N 1
ATOM 4044 C CA . SER B 1 160 ? 8.219 5.383 11.742 1 98.38 1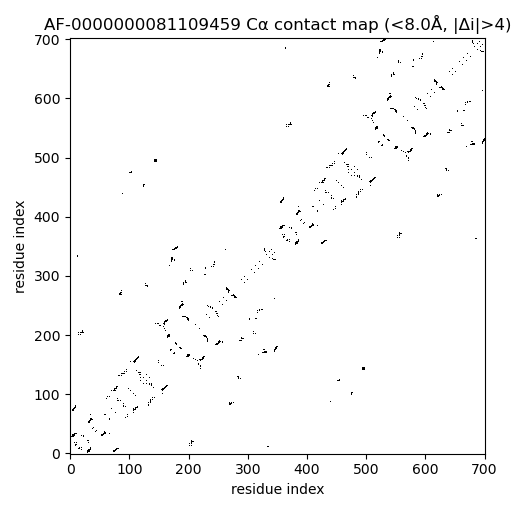60 SER B CA 1
ATOM 4045 C C . SER B 1 160 ? 7.176 6.168 10.953 1 98.38 160 SER B C 1
ATOM 4047 O O . SER B 1 160 ? 7.438 6.602 9.828 1 98.38 160 SER B O 1
ATOM 4049 N N . VAL B 1 161 ? 6.023 6.27 11.555 1 98.75 161 VAL B N 1
ATOM 4050 C CA . VAL B 1 161 ? 4.957 7.043 10.922 1 98.75 161 VAL B CA 1
ATOM 4051 C C . VAL B 1 161 ? 4.547 8.195 11.828 1 98.75 161 VAL B C 1
ATOM 4053 O O . VAL B 1 161 ? 4.375 8.016 13.039 1 98.75 161 VAL B O 1
ATOM 4056 N N . LEU B 1 162 ? 4.504 9.391 11.281 1 98.69 162 LEU B N 1
ATOM 4057 C CA . LEU B 1 162 ? 3.945 10.562 11.938 1 98.69 162 LEU B CA 1
ATOM 4058 C C . LEU B 1 162 ? 2.59 10.93 11.344 1 98.69 162 LEU B C 1
ATOM 4060 O O . LEU B 1 162 ? 2.514 11.406 10.211 1 98.69 162 LEU B O 1
ATOM 4064 N N . ILE B 1 163 ? 1.525 10.688 12.039 1 98.12 163 ILE B N 1
ATOM 4065 C CA . ILE B 1 163 ? 0.188 11.055 11.586 1 98.12 163 ILE B CA 1
ATOM 4066 C C . ILE B 1 163 ? -0.194 12.414 12.172 1 98.12 163 ILE B C 1
ATOM 4068 O O . ILE B 1 163 ? -0.136 12.617 13.383 1 98.12 163 ILE B O 1
ATOM 4072 N N . THR B 1 164 ? -0.526 13.312 11.328 1 96.44 164 THR B N 1
ATOM 4073 C CA . THR B 1 164 ? -0.893 14.656 11.742 1 96.44 164 THR B CA 1
ATOM 4074 C C . THR B 1 164 ? -2.309 15 11.289 1 96.44 164 THR B C 1
ATOM 4076 O O . THR B 1 164 ? -2.93 14.234 10.547 1 96.44 164 THR B O 1
ATOM 4079 N N . GLY B 1 165 ? -2.85 16.094 11.867 1 94.81 165 GLY B N 1
ATOM 4080 C CA . GLY B 1 165 ? -4.133 16.641 11.453 1 94.81 165 GLY B CA 1
ATOM 4081 C C . GLY B 1 165 ? -4.012 17.953 10.68 1 94.81 165 GLY B C 1
ATOM 4082 O O . GLY B 1 165 ? -2.932 18.281 10.188 1 94.81 165 GLY B O 1
ATOM 4083 N N . PRO B 1 166 ? -5.141 18.594 10.445 1 96.31 166 PRO B N 1
ATOM 4084 C CA . PRO B 1 166 ? -5.082 19.891 9.773 1 96.31 166 PRO B CA 1
ATOM 4085 C C . PRO B 1 166 ? -4.234 20.922 10.531 1 96.31 166 PRO B C 1
ATOM 4087 O O . PRO B 1 166 ? -4.203 20.906 11.758 1 96.31 166 PRO B O 1
ATOM 4090 N N . TYR B 1 167 ? -3.643 21.812 9.812 1 97.06 167 TYR B N 1
ATOM 4091 C CA . TYR B 1 167 ? -2.768 22.797 10.43 1 97.06 167 TYR B CA 1
ATOM 4092 C C . TYR B 1 167 ? -3.566 23.984 10.945 1 97.06 167 TYR B C 1
ATOM 4094 O O . TYR B 1 167 ? -4.535 24.422 10.305 1 97.06 167 TYR B O 1
ATOM 4102 N N . ASN B 1 168 ? -3.107 24.562 12.008 1 97.75 168 ASN B N 1
ATOM 4103 C CA . ASN B 1 168 ? -3.684 25.812 12.477 1 97.75 168 ASN B CA 1
ATOM 4104 C C . ASN B 1 168 ? -3.615 26.906 11.406 1 97.75 168 ASN B C 1
ATOM 4106 O O . ASN B 1 168 ? -4.512 27.734 11.305 1 97.75 168 ASN B O 1
ATOM 4110 N N . GLU B 1 169 ? -2.588 26.828 10.641 1 95.12 169 GLU B N 1
ATOM 4111 C CA . GLU B 1 169 ? -2.348 27.812 9.586 1 95.12 169 GLU B CA 1
ATOM 4112 C C . GLU B 1 169 ? -3.482 27.812 8.562 1 95.12 169 GLU B C 1
ATOM 4114 O O . GLU B 1 169 ? -3.652 28.781 7.824 1 95.12 169 GLU B O 1
ATOM 4119 N N . ASP B 1 170 ? -4.266 26.719 8.539 1 94.81 170 ASP B N 1
ATOM 4120 C CA . ASP B 1 170 ? -5.445 26.656 7.688 1 94.81 170 ASP B CA 1
ATOM 4121 C C . ASP B 1 170 ? -6.504 27.672 8.133 1 94.81 170 ASP B C 1
ATOM 4123 O O . ASP B 1 170 ? -7.406 28.016 7.367 1 94.81 170 ASP B O 1
ATOM 4127 N N . LEU B 1 171 ? -6.41 28.156 9.352 1 96.44 171 LEU B N 1
ATOM 4128 C CA . LEU B 1 171 ? -7.293 29.203 9.875 1 96.44 171 LEU B CA 1
ATOM 4129 C C . LEU B 1 171 ? -6.918 30.562 9.312 1 96.44 171 LEU B C 1
ATOM 4131 O O . LEU B 1 171 ? -7.758 31.469 9.242 1 96.44 171 LEU B O 1
ATOM 4135 N N . ILE B 1 172 ? -5.676 30.703 8.969 1 94.38 172 ILE B N 1
ATOM 4136 C CA . ILE B 1 172 ? -5.152 31.969 8.461 1 94.38 172 ILE B CA 1
ATOM 4137 C C . ILE B 1 172 ? -5.367 32.062 6.949 1 94.38 172 ILE B C 1
ATOM 4139 O O . ILE B 1 172 ? -5.734 33.094 6.422 1 94.38 172 ILE B O 1
ATOM 4143 N N . GLY B 1 173 ? -5.082 30.953 6.289 1 90.75 173 GLY B N 1
ATOM 4144 C CA . GLY B 1 173 ? -5.176 30.859 4.84 1 90.75 173 GLY B CA 1
ATOM 4145 C C . GLY B 1 173 ? -5.492 29.453 4.355 1 90.75 173 GLY B C 1
ATOM 4146 O O . GLY B 1 173 ? -4.582 28.688 4.016 1 90.75 173 GLY B O 1
ATOM 4147 N N . GLY B 1 174 ? -6.562 29.047 4.281 1 89.81 174 GLY B N 1
ATOM 4148 C CA . GLY B 1 174 ? -7.012 27.734 3.861 1 89.81 174 GLY B CA 1
ATOM 4149 C C . GLY B 1 174 ? -8.508 27.531 4.02 1 89.81 174 GLY B C 1
ATOM 4150 O O . GLY B 1 174 ? -9.281 28.484 3.896 1 89.81 174 GLY B O 1
ATOM 4151 N N . PRO B 1 175 ? -8.82 26.297 4.312 1 90 175 PRO B N 1
ATOM 4152 C CA . PRO B 1 175 ? -10.25 25.953 4.297 1 90 175 PRO B CA 1
ATOM 4153 C C . PRO B 1 175 ? -10.977 26.422 5.559 1 90 175 PRO B C 1
ATOM 4155 O O . PRO B 1 175 ? -12.203 26.359 5.617 1 90 175 PRO B O 1
ATOM 4158 N N . TYR B 1 176 ? -10.281 27 6.574 1 94.44 176 TYR B N 1
ATOM 4159 C CA . TYR B 1 176 ? -10.93 27.312 7.844 1 94.44 176 TYR B CA 1
ATOM 4160 C C . TYR B 1 176 ? -10.969 28.812 8.078 1 94.44 176 TYR B C 1
ATOM 4162 O O . TYR B 1 176 ? -11.25 29.266 9.195 1 94.44 176 TYR B O 1
ATOM 4170 N N . VAL B 1 177 ? -10.734 29.594 7.102 1 95.19 177 VAL B N 1
ATOM 4171 C CA . VAL B 1 177 ? -10.719 31.047 7.238 1 95.19 177 VAL B CA 1
ATOM 4172 C C . VAL B 1 177 ? -12.117 31.547 7.598 1 95.19 177 VAL B C 1
ATOM 4174 O O . VAL B 1 177 ? -13.102 31.172 6.957 1 95.19 177 VAL B O 1
ATOM 4177 N N . PRO B 1 178 ? -12.25 32.344 8.656 1 96.69 178 PRO B N 1
ATOM 4178 C CA . PRO B 1 178 ? -13.57 32.875 9.016 1 96.69 178 PRO B CA 1
ATOM 4179 C C . PRO B 1 178 ? -14.062 33.938 8.055 1 96.69 178 PRO B C 1
ATOM 4181 O O . PRO B 1 178 ? -13.258 34.594 7.387 1 96.69 178 PRO B O 1
ATOM 4184 N N . HIS B 1 179 ? -15.383 34.094 8.008 1 95 179 HIS B N 1
ATOM 4185 C CA . HIS B 1 179 ? -16 35.219 7.355 1 95 179 HIS B CA 1
ATOM 4186 C C . HIS B 1 179 ? -15.984 36.469 8.258 1 95 179 HIS B C 1
ATOM 4188 O O . HIS B 1 179 ? -15.914 36.344 9.484 1 95 179 HIS B O 1
ATOM 4194 N N . ILE B 1 180 ? -16.047 37.594 7.609 1 95.88 180 ILE B N 1
ATOM 4195 C CA . ILE B 1 180 ? -16.156 38.844 8.383 1 95.88 180 ILE B CA 1
ATOM 4196 C C . ILE B 1 180 ? -17.547 39.438 8.18 1 95.88 180 ILE B C 1
ATOM 4198 O O . ILE B 1 180 ? -17.891 39.844 7.066 1 95.88 180 ILE B O 1
ATOM 4202 N N . ALA B 1 181 ? -18.234 39.5 9.273 1 95.31 181 ALA B N 1
ATOM 4203 C CA . ALA B 1 181 ? -19.547 40.094 9.227 1 95.31 181 ALA B CA 1
ATOM 4204 C C . ALA B 1 181 ? -19.453 41.625 9.086 1 95.31 181 ALA B C 1
ATOM 4206 O O . ALA B 1 181 ? -18.375 42.188 9.188 1 95.31 181 ALA B O 1
ATOM 4207 N N . THR B 1 182 ? -20.609 42.281 8.898 1 94.44 182 THR B N 1
ATOM 4208 C CA . THR B 1 182 ? -20.672 43.719 8.664 1 94.44 182 THR B CA 1
ATOM 4209 C C . THR B 1 182 ? -20.156 44.5 9.875 1 94.44 182 THR B C 1
ATOM 4211 O O . THR B 1 182 ? -19.578 45.562 9.727 1 94.44 182 THR B O 1
ATOM 4214 N N . ASP B 1 183 ? -20.328 43.938 11 1 95.31 183 ASP B N 1
ATOM 4215 C CA . ASP B 1 183 ? -19.922 44.656 12.219 1 95.31 183 ASP B CA 1
ATOM 4216 C C . ASP B 1 183 ? -18.484 44.281 12.602 1 95.31 183 ASP B C 1
ATOM 4218 O O . ASP B 1 183 ? -18.031 44.594 13.703 1 95.31 183 ASP B O 1
ATOM 4222 N N . GLY B 1 184 ? -17.812 43.531 11.742 1 95.38 184 GLY B N 1
ATOM 4223 C CA . GLY B 1 184 ? -16.422 43.188 11.984 1 95.38 184 GLY B CA 1
ATOM 4224 C C . GLY B 1 184 ? -16.25 41.844 12.688 1 95.38 184 GLY B C 1
ATOM 4225 O O . GLY B 1 184 ? -15.125 41.375 12.852 1 95.38 184 GLY B O 1
ATOM 4226 N N . THR B 1 185 ? -17.344 41.188 13.039 1 97.56 185 THR B N 1
ATOM 4227 C CA . THR B 1 185 ? -17.297 39.906 13.75 1 97.56 185 THR B CA 1
ATOM 4228 C C . THR B 1 185 ? -16.703 38.812 12.852 1 97.56 185 THR B C 1
ATOM 4230 O O . THR B 1 185 ? -17.094 38.688 11.688 1 97.56 185 THR B O 1
ATOM 4233 N N . ARG B 1 186 ? -15.734 38.125 13.406 1 98 186 ARG B N 1
ATOM 4234 C CA . ARG B 1 186 ? -15.234 36.938 12.742 1 98 186 ARG B CA 1
ATOM 4235 C C . ARG B 1 186 ? -16.188 35.75 12.945 1 98 186 ARG B C 1
ATOM 4237 O O . ARG B 1 186 ? -16.438 35.344 14.078 1 98 186 ARG B O 1
ATOM 4244 N N . VAL B 1 187 ? -16.734 35.219 11.797 1 97.94 187 VAL B N 1
ATOM 4245 C CA . VAL B 1 187 ? -17.734 34.156 11.875 1 97.94 187 VAL B CA 1
ATOM 4246 C C . VAL B 1 187 ? -17.125 32.844 11.344 1 97.94 187 VAL B C 1
ATOM 4248 O O . VAL B 1 187 ? -16.891 32.719 10.141 1 97.94 187 VAL B O 1
ATOM 4251 N N . PHE B 1 188 ? -16.875 31.938 12.258 1 97.94 188 PHE B N 1
ATOM 4252 C CA . PHE B 1 188 ? -16.438 30.594 11.883 1 97.94 188 PHE B CA 1
ATOM 4253 C C . PHE B 1 188 ? -17.609 29.734 11.484 1 97.94 188 PHE B C 1
ATOM 4255 O O . PHE B 1 188 ? -18.344 29.234 12.344 1 97.94 188 PHE B O 1
ATOM 4262 N N . ARG B 1 189 ? -17.766 29.469 10.164 1 96.88 189 ARG B N 1
ATOM 4263 C CA . ARG B 1 189 ? -18.875 28.703 9.609 1 96.88 189 ARG B CA 1
ATOM 4264 C C . ARG B 1 189 ? -18.406 27.312 9.156 1 96.88 189 ARG B C 1
ATOM 4266 O O . ARG B 1 189 ? -17.938 27.141 8.023 1 96.88 189 ARG B O 1
ATOM 4273 N N . PHE B 1 190 ? -18.469 26.312 10.008 1 97.5 190 PHE B N 1
ATOM 4274 C CA . PHE B 1 190 ? -17.984 24.969 9.727 1 97.5 190 PHE B CA 1
ATOM 4275 C C . PHE B 1 190 ? -19.109 23.938 9.883 1 97.5 190 PHE B C 1
ATOM 4277 O O . PHE B 1 190 ? -19.953 24.078 10.781 1 97.5 190 PHE B O 1
ATOM 4284 N N . PRO B 1 191 ? -19.203 22.906 9.023 1 98.19 191 PRO B N 1
ATOM 4285 C CA . PRO B 1 191 ? -20.109 21.781 9.266 1 98.19 191 PRO B CA 1
ATOM 4286 C C . PRO B 1 191 ? -19.578 20.812 10.32 1 98.19 191 PRO B C 1
ATOM 4288 O O . PRO B 1 191 ? -19.359 19.641 10.031 1 98.19 191 PRO B O 1
ATOM 4291 N N . LEU B 1 192 ? -19.438 21.281 11.531 1 98.06 192 LEU B N 1
ATOM 4292 C CA . LEU B 1 192 ? -18.719 20.578 12.586 1 98.06 192 LEU B CA 1
ATOM 4293 C C . LEU B 1 192 ? -19.656 20.188 13.719 1 98.06 192 LEU B C 1
ATOM 4295 O O . LEU B 1 192 ? -19.359 19.281 14.5 1 98.06 192 LEU B O 1
ATOM 4299 N N . GLY B 1 193 ? -20.828 20.828 13.805 1 97.81 193 GLY B N 1
ATOM 4300 C CA . GLY B 1 193 ? -21.656 20.641 14.984 1 97.81 193 GLY B CA 1
ATOM 4301 C C . GLY B 1 193 ? -20.891 20.812 16.281 1 97.81 193 GLY B C 1
ATOM 4302 O O . GLY B 1 193 ? -20.219 21.828 16.484 1 97.81 193 GLY B O 1
ATOM 4303 N N . ASP B 1 194 ? -20.906 19.781 17.094 1 96.75 194 ASP B N 1
ATOM 4304 C CA . ASP B 1 194 ? -20.172 19.797 18.359 1 96.75 194 ASP B CA 1
ATOM 4305 C C . ASP B 1 194 ? -18.875 19 18.266 1 96.75 194 ASP B C 1
ATOM 4307 O O . ASP B 1 194 ? -18.234 18.719 19.281 1 96.75 194 ASP B O 1
ATOM 4311 N N . GLY B 1 195 ? -18.562 18.625 17 1 97.12 195 GLY B N 1
ATOM 4312 C CA . GLY B 1 195 ? -17.344 17.844 16.797 1 97.12 195 GLY B CA 1
ATOM 4313 C C . GLY B 1 195 ? -16.078 18.641 17.016 1 97.12 195 GLY B C 1
ATOM 4314 O O . GLY B 1 195 ? -16.141 19.812 17.391 1 97.12 195 GLY B O 1
ATOM 4315 N N . TYR B 1 196 ? -14.898 18.031 16.828 1 95.44 196 TYR B N 1
ATOM 4316 C CA . TYR B 1 196 ? -13.602 18.641 17.062 1 95.44 196 TYR B CA 1
ATOM 4317 C C . TYR B 1 196 ? -12.695 18.516 15.844 1 95.44 196 TYR B C 1
ATOM 4319 O O . TYR B 1 196 ? -12.766 17.516 15.117 1 95.44 196 TYR B O 1
ATOM 4327 N N . ILE B 1 197 ? -11.945 19.453 15.625 1 97 197 ILE B N 1
ATOM 4328 C CA . ILE B 1 197 ? -10.844 19.375 14.672 1 97 197 ILE B CA 1
ATOM 4329 C C . ILE B 1 197 ? -9.547 19.047 15.406 1 97 197 ILE B C 1
ATOM 4331 O O . ILE B 1 197 ? -9.18 19.719 16.375 1 97 197 ILE B O 1
ATOM 4335 N N . PRO B 1 198 ? -8.867 17.922 15.07 1 96.75 198 PRO B N 1
ATOM 4336 C CA . PRO B 1 198 ? -7.566 17.594 15.656 1 96.75 198 PRO B CA 1
ATOM 4337 C C . PRO B 1 198 ? -6.426 18.406 15.039 1 96.75 198 PRO B C 1
ATOM 4339 O O . PRO B 1 198 ? -5.652 17.875 14.234 1 96.75 198 PRO B O 1
ATOM 4342 N N . PHE B 1 199 ? -6.172 19.594 15.492 1 97.31 199 PHE B N 1
ATOM 4343 C CA . PHE B 1 199 ? -5.246 20.547 14.891 1 97.31 199 PHE B CA 1
ATOM 4344 C C . PHE B 1 199 ? -3.801 20.156 15.18 1 97.31 199 PHE B C 1
ATOM 4346 O O . PHE B 1 199 ? -3.502 19.609 16.25 1 97.31 199 PHE B O 1
ATOM 4353 N N . MET B 1 200 ? -2.984 20.438 14.266 1 97.75 200 MET B N 1
ATOM 4354 C CA . MET B 1 200 ? -1.529 20.391 14.375 1 97.75 200 MET B CA 1
ATOM 4355 C C . MET B 1 200 ? -0.906 21.734 14.023 1 97.75 200 MET B C 1
ATOM 4357 O O . MET B 1 200 ? -1.201 22.312 12.977 1 97.75 200 MET B O 1
ATOM 4361 N N . THR B 1 201 ? -0.1 22.312 14.93 1 98.06 201 THR B N 1
ATOM 4362 C CA . THR B 1 201 ? 0.673 23.484 14.531 1 98.06 201 THR B CA 1
ATOM 4363 C C . THR B 1 201 ? 1.928 23.062 13.766 1 98.06 201 THR B C 1
ATOM 4365 O O . THR B 1 201 ? 2.475 21.984 14.008 1 98.06 201 THR B O 1
ATOM 4368 N N . LEU B 1 202 ? 2.365 23.891 12.852 1 97.56 202 LEU B N 1
ATOM 4369 C CA . LEU B 1 202 ? 3.562 23.578 12.078 1 97.56 202 LEU B CA 1
ATOM 4370 C C . LEU B 1 202 ? 4.781 23.453 12.984 1 97.56 202 LEU B C 1
ATOM 4372 O O . LEU B 1 202 ? 5.637 22.594 12.766 1 97.56 202 LEU B O 1
ATOM 4376 N N . GLN B 1 203 ? 4.832 24.266 14.023 1 97.5 203 GLN B N 1
ATOM 4377 C CA . GLN B 1 203 ? 5.914 24.203 15 1 97.5 203 GLN B CA 1
ATOM 4378 C C . GLN B 1 203 ? 5.957 22.844 15.68 1 97.5 203 GLN B C 1
ATOM 4380 O O . GLN B 1 203 ? 7.023 22.234 15.805 1 97.5 203 GLN B O 1
ATOM 4385 N N . ASP B 1 204 ? 4.824 22.406 16.125 1 98.56 204 ASP B N 1
ATOM 4386 C CA . ASP B 1 204 ? 4.75 21.109 16.797 1 98.56 204 ASP B CA 1
ATOM 4387 C C . ASP B 1 204 ? 5.105 19.969 15.836 1 98.56 204 ASP B C 1
ATOM 4389 O O . ASP B 1 204 ? 5.75 19 16.234 1 98.56 204 ASP B O 1
ATOM 4393 N N . CYS B 1 205 ? 4.617 20.062 14.594 1 98.44 205 CYS B N 1
ATOM 4394 C CA . CYS B 1 205 ? 4.938 19.047 13.602 1 98.44 205 CYS B CA 1
ATOM 4395 C C . CYS B 1 205 ? 6.449 18.875 13.461 1 98.44 205 CYS B C 1
ATOM 4397 O O . CYS B 1 205 ? 6.957 17.766 13.453 1 98.44 205 CYS B O 1
ATOM 4399 N N . GLY B 1 206 ? 7.172 20.031 13.32 1 98.69 206 GLY B N 1
ATOM 4400 C CA . GLY B 1 206 ? 8.625 19.984 13.258 1 98.69 206 GLY B CA 1
ATOM 4401 C C . GLY B 1 206 ? 9.25 19.344 14.484 1 98.69 206 GLY B C 1
ATOM 4402 O O . GLY B 1 206 ? 10.188 18.547 14.359 1 98.69 206 GLY B O 1
ATOM 4403 N N . ALA B 1 207 ? 8.727 19.656 15.648 1 98.69 207 ALA B N 1
ATOM 4404 C CA . ALA B 1 207 ? 9.258 19.125 16.906 1 98.69 207 ALA B CA 1
ATOM 4405 C C . ALA B 1 207 ? 9.078 17.625 16.969 1 98.69 207 ALA B C 1
ATOM 4407 O O . ALA B 1 207 ? 9.961 16.906 17.453 1 98.69 207 ALA B O 1
ATOM 4408 N N . PHE B 1 208 ? 7.91 17.125 16.578 1 98.75 208 PHE B N 1
ATOM 4409 C CA . PHE B 1 208 ? 7.645 15.688 16.594 1 98.75 208 PHE B CA 1
ATOM 4410 C C . PHE B 1 208 ? 8.555 14.945 15.625 1 98.75 208 PHE B C 1
ATOM 4412 O O . PHE B 1 208 ? 9.07 13.875 15.945 1 98.75 208 PHE B O 1
ATOM 4419 N N . ALA B 1 209 ? 8.758 15.492 14.398 1 98.81 209 ALA B N 1
ATOM 4420 C CA . ALA B 1 209 ? 9.672 14.883 13.43 1 98.81 209 ALA B CA 1
ATOM 4421 C C . ALA B 1 209 ? 11.094 14.836 13.984 1 98.81 209 ALA B C 1
ATOM 4423 O O . ALA B 1 209 ? 11.766 13.805 13.883 1 98.81 209 ALA B O 1
ATOM 4424 N N . LEU B 1 210 ? 11.555 15.953 14.57 1 98.75 210 LEU B N 1
ATOM 4425 C CA . LEU B 1 210 ? 12.875 16.016 15.18 1 98.75 210 LEU B CA 1
ATOM 4426 C C . LEU B 1 210 ? 13.016 14.945 16.266 1 98.75 210 LEU B C 1
ATOM 4428 O O . LEU B 1 210 ? 14.023 14.234 16.312 1 98.75 210 LEU B O 1
ATOM 4432 N N . HIS B 1 211 ? 12 14.891 17.109 1 98.62 211 HIS B N 1
ATOM 4433 C CA . HIS B 1 211 ? 12.023 13.914 18.188 1 98.62 211 HIS B CA 1
ATOM 4434 C C . HIS B 1 211 ? 12.195 12.5 17.656 1 98.62 211 HIS B C 1
ATOM 4436 O O . HIS B 1 211 ? 12.961 11.711 18.203 1 98.62 211 HIS B O 1
ATOM 4442 N N . MET B 1 212 ? 11.492 12.148 16.641 1 98.25 212 MET B N 1
ATOM 4443 C CA . MET B 1 212 ? 11.578 10.812 16.047 1 98.25 212 MET B CA 1
ATOM 4444 C C . MET B 1 212 ? 12.992 10.531 15.555 1 98.25 212 MET B C 1
ATOM 4446 O O . MET B 1 212 ? 13.547 9.461 15.82 1 98.25 212 MET B O 1
ATOM 4450 N N . PHE B 1 213 ? 13.617 11.461 14.828 1 98.19 213 PHE B N 1
ATOM 4451 C CA . PHE B 1 213 ? 14.953 11.258 14.281 1 98.19 213 PHE B CA 1
ATOM 4452 C C . PHE B 1 213 ? 15.984 11.164 15.406 1 98.19 213 PHE B C 1
ATOM 4454 O O . PHE B 1 213 ? 17.016 10.5 15.25 1 98.19 213 PHE B O 1
ATOM 4461 N N . GLN B 1 214 ? 15.695 11.773 16.531 1 97.62 214 GLN B N 1
ATOM 4462 C CA . GLN B 1 214 ? 16.609 11.734 17.672 1 97.62 214 GLN B CA 1
ATOM 4463 C C . GLN B 1 214 ? 16.422 10.453 18.484 1 97.62 214 GLN B C 1
ATOM 4465 O O . GLN B 1 214 ? 17.266 10.109 19.312 1 97.62 214 GLN B O 1
ATOM 4470 N N . ASN B 1 215 ? 15.312 9.773 18.297 1 96.38 215 ASN B N 1
ATOM 4471 C CA . ASN B 1 215 ? 14.961 8.594 19.078 1 96.38 215 ASN B CA 1
ATOM 4472 C C . ASN B 1 215 ? 14.57 7.418 18.188 1 96.38 215 ASN B C 1
ATOM 4474 O O . ASN B 1 215 ? 13.5 6.828 18.359 1 96.38 215 ASN B O 1
ATOM 4478 N N . ARG B 1 216 ? 15.438 7.094 17.266 1 94.38 216 ARG B N 1
ATOM 4479 C CA . ARG B 1 216 ? 15.219 6.086 16.234 1 94.38 216 ARG B CA 1
ATOM 4480 C C . ARG B 1 216 ? 14.773 4.762 16.844 1 94.38 216 ARG B C 1
ATOM 4482 O O . ARG B 1 216 ? 13.82 4.145 16.359 1 94.38 216 ARG B O 1
ATOM 4489 N N . GLU B 1 217 ? 15.414 4.23 17.859 1 93.06 217 GLU B N 1
ATOM 4490 C CA . GLU B 1 217 ? 15.102 2.941 18.469 1 93.06 217 GLU B CA 1
ATOM 4491 C C . GLU B 1 217 ? 13.719 2.953 19.109 1 93.06 217 GLU B C 1
ATOM 4493 O O . GLU B 1 217 ? 12.961 1.987 18.969 1 93.06 217 GLU B O 1
ATOM 4498 N N . GLU B 1 218 ? 13.422 4.078 19.719 1 94.19 218 GLU B N 1
ATOM 4499 C CA . GLU B 1 218 ? 12.141 4.215 20.391 1 94.19 218 GLU B CA 1
ATOM 4500 C C . GLU B 1 218 ? 10.977 4.156 19.406 1 94.19 218 GLU B C 1
ATOM 4502 O O . GLU B 1 218 ? 9.922 3.611 19.719 1 94.19 218 GLU B O 1
ATOM 4507 N N . TRP B 1 219 ? 11.195 4.602 18.234 1 95.81 219 TRP B N 1
ATOM 4508 C CA . TRP B 1 219 ? 10.07 4.797 17.328 1 95.81 219 TRP B CA 1
ATOM 4509 C C . TRP B 1 219 ? 10.078 3.758 16.219 1 95.81 219 TRP B C 1
ATOM 4511 O O . TRP B 1 219 ? 9.234 3.789 15.32 1 95.81 219 TRP B O 1
ATOM 4521 N N . SER B 1 220 ? 11.023 2.824 16.312 1 95.94 220 SER B N 1
ATOM 4522 C CA . SER B 1 220 ? 11.094 1.771 15.297 1 95.94 220 SER B CA 1
ATOM 4523 C C . SER B 1 220 ? 9.781 0.993 15.219 1 95.94 220 SER B C 1
ATOM 4525 O O . SER B 1 220 ? 9.336 0.418 16.219 1 95.94 220 SER B O 1
ATOM 4527 N N . GLY B 1 221 ? 9.172 1.083 14.078 1 96.06 221 GLY B N 1
ATOM 4528 C CA . GLY B 1 221 ? 7.965 0.311 13.828 1 96.06 221 GLY B CA 1
ATOM 4529 C C . GLY B 1 221 ? 6.738 0.896 14.508 1 96.06 221 GLY B C 1
ATOM 4530 O O . GLY B 1 221 ? 5.758 0.188 14.742 1 96.06 221 GLY B O 1
ATOM 4531 N N . LYS B 1 222 ? 6.852 2.189 14.82 1 96.69 222 LYS B N 1
ATOM 4532 C CA . LYS B 1 222 ? 5.746 2.77 15.578 1 96.69 222 LYS B CA 1
ATOM 4533 C C . LYS B 1 222 ? 5.152 3.973 14.852 1 96.69 222 LYS B C 1
ATOM 4535 O O . LYS B 1 222 ? 5.801 4.559 13.977 1 96.69 222 LYS B O 1
ATOM 4540 N N . THR B 1 223 ? 3.963 4.27 15.164 1 97 223 THR B N 1
ATOM 4541 C CA . THR B 1 223 ? 3.213 5.414 14.656 1 97 223 THR B CA 1
ATOM 4542 C C . THR B 1 223 ? 2.91 6.402 15.773 1 97 223 THR B C 1
ATOM 4544 O O . THR B 1 223 ? 2.441 6.012 16.844 1 97 223 THR B O 1
ATOM 4547 N N . LEU B 1 224 ? 3.27 7.609 15.594 1 97.5 224 LEU B N 1
ATOM 4548 C CA . LEU B 1 224 ? 2.846 8.68 16.5 1 97.5 224 LEU B CA 1
ATOM 4549 C C . LEU B 1 224 ? 1.569 9.344 15.992 1 97.5 224 LEU B C 1
ATOM 4551 O O . LEU B 1 224 ? 1.553 9.914 14.898 1 97.5 224 LEU B O 1
ATOM 4555 N N . LEU B 1 225 ? 0.493 9.234 16.719 1 97 225 LEU B N 1
ATOM 4556 C CA . LEU B 1 225 ? -0.767 9.914 16.438 1 97 225 LEU B CA 1
ATOM 4557 C C . LEU B 1 225 ? -0.762 11.328 17.016 1 97 225 LEU B C 1
ATOM 4559 O O . LEU B 1 225 ? -1.285 11.562 18.109 1 97 225 LEU B O 1
ATOM 4563 N N . ALA B 1 226 ? -0.278 12.258 16.234 1 97.19 226 ALA B N 1
ATOM 4564 C CA . ALA B 1 226 ? 0.1 13.57 16.75 1 97.19 226 ALA B CA 1
ATOM 4565 C C . ALA B 1 226 ? -1.054 14.562 16.641 1 97.19 226 ALA B C 1
ATOM 4567 O O . ALA B 1 226 ? -1.794 14.547 15.656 1 97.19 226 ALA B O 1
ATOM 4568 N N . THR B 1 227 ? -1.214 15.336 17.594 1 97.06 227 THR B N 1
ATOM 4569 C CA . THR B 1 227 ? -2.156 16.453 17.656 1 97.06 227 THR B CA 1
ATOM 4570 C C . THR B 1 227 ? -1.678 17.516 18.641 1 97.06 227 THR B C 1
ATOM 4572 O O . THR B 1 227 ? -1.139 17.188 19.703 1 97.06 227 THR B O 1
ATOM 4575 N N . SER B 1 228 ? -1.736 18.766 18.219 1 98 228 SER B N 1
ATOM 4576 C CA . SER B 1 228 ? -1.387 19.844 19.141 1 98 228 SER B CA 1
ATOM 4577 C C . SER B 1 228 ? -2.52 20.141 20.125 1 98 228 SER B C 1
ATOM 4579 O O . SER B 1 228 ? -2.285 20.281 21.328 1 98 228 SER B O 1
ATOM 4581 N N . HIS B 1 229 ? -3.707 20.203 19.609 1 96.25 229 HIS B N 1
ATOM 4582 C CA . HIS B 1 229 ? -4.914 20.438 20.406 1 96.25 229 HIS B CA 1
ATOM 4583 C C . HIS B 1 229 ? -6.16 20.016 19.625 1 96.25 229 HIS B C 1
ATOM 4585 O O . HIS B 1 229 ? -6.137 19.938 18.391 1 96.25 229 HIS B O 1
ATOM 4591 N N . LEU B 1 230 ? -7.207 19.672 20.328 1 95.69 230 LEU B N 1
ATOM 4592 C CA . LEU B 1 230 ? -8.539 19.438 19.781 1 95.69 230 LEU B CA 1
ATOM 4593 C C . LEU B 1 230 ? -9.469 20.609 20.062 1 95.69 230 LEU B C 1
ATOM 4595 O O . LEU B 1 230 ? -9.578 21.047 21.219 1 95.69 230 LEU B O 1
ATOM 4599 N N . SER B 1 231 ? -10.102 21.141 19 1 96.81 231 SER B N 1
ATOM 4600 C CA . SER B 1 231 ? -10.906 22.328 19.219 1 96.81 231 SER B CA 1
ATOM 4601 C C . SER B 1 231 ? -12.25 22.234 18.516 1 96.81 231 SER B C 1
ATOM 4603 O O . SER B 1 231 ? -12.32 21.781 17.359 1 96.81 231 SER B O 1
ATOM 4605 N N . THR B 1 232 ? -13.297 22.625 19.203 1 97.88 232 THR B N 1
ATOM 4606 C CA . THR B 1 232 ? -14.602 22.812 18.578 1 97.88 232 THR B CA 1
ATOM 4607 C C . THR B 1 232 ? -14.68 24.172 17.891 1 97.88 232 THR B C 1
ATOM 4609 O O . THR B 1 232 ? -13.805 25.031 18.078 1 97.88 232 THR B O 1
ATOM 4612 N N . GLY B 1 233 ? -15.758 24.297 17.062 1 98.25 233 GLY B N 1
ATOM 4613 C CA . GLY B 1 233 ? -15.984 25.609 16.469 1 98.25 233 GLY B CA 1
ATOM 4614 C C . GLY B 1 233 ? -16.156 26.703 17.5 1 98.25 233 GLY B C 1
ATOM 4615 O O . GLY B 1 233 ? -15.609 27.797 17.344 1 98.25 233 GLY B O 1
ATOM 4616 N N . LYS B 1 234 ? -16.859 26.422 18.562 1 98.44 234 LYS B N 1
ATOM 4617 C CA . LYS B 1 234 ? -17.094 27.391 19.625 1 98.44 234 LYS B CA 1
ATOM 4618 C C . LYS B 1 234 ? -15.789 27.766 20.312 1 98.44 234 LYS B C 1
ATOM 4620 O O . LYS B 1 234 ? -15.547 28.953 20.594 1 98.44 234 LYS B O 1
ATOM 4625 N N . GLU B 1 235 ? -14.969 26.797 20.578 1 98.44 235 GLU B N 1
ATOM 4626 C CA . GLU B 1 235 ? -13.695 27.047 21.234 1 98.44 235 GLU B CA 1
ATOM 4627 C C . GLU B 1 235 ? -12.789 27.922 20.375 1 98.44 235 GLU B C 1
ATOM 4629 O O . GLU B 1 235 ? -12.086 28.797 20.906 1 98.44 235 GLU B O 1
ATOM 4634 N N . ILE B 1 236 ? -12.781 27.703 19.094 1 98.69 236 ILE B N 1
ATOM 4635 C CA . ILE B 1 236 ? -11.969 28.5 18.188 1 98.69 236 ILE B CA 1
ATOM 4636 C C . ILE B 1 236 ? -12.414 29.953 18.234 1 98.69 236 ILE B C 1
ATOM 4638 O O . ILE B 1 236 ? -11.594 30.859 18.422 1 98.69 236 ILE B O 1
ATOM 4642 N N . ALA B 1 237 ? -13.695 30.188 18.141 1 98.62 237 ALA B N 1
ATOM 4643 C CA . ALA B 1 237 ? -14.242 31.531 18.141 1 98.62 237 ALA B CA 1
ATOM 4644 C C . ALA B 1 237 ? -13.984 32.219 19.469 1 98.62 237 ALA B C 1
ATOM 4646 O O . ALA B 1 237 ? -13.539 33.375 19.516 1 98.62 237 ALA B O 1
ATOM 4647 N N . GLU B 1 238 ? -14.242 31.547 20.562 1 98.62 238 GLU B N 1
ATOM 4648 C CA . GLU B 1 238 ? -14.086 32.125 21.891 1 98.62 238 GLU B CA 1
ATOM 4649 C C . GLU B 1 238 ? -12.625 32.438 22.188 1 98.62 238 GLU B C 1
ATOM 4651 O O . GLU B 1 238 ? -12.32 33.469 22.766 1 98.62 238 GLU B O 1
ATOM 4656 N N . THR B 1 239 ? -11.742 31.531 21.797 1 98.75 239 THR B N 1
ATOM 4657 C CA . THR B 1 239 ? -10.32 31.75 22.062 1 98.75 239 THR B CA 1
ATOM 4658 C C . THR B 1 239 ? -9.805 32.938 21.25 1 98.75 239 THR B C 1
ATOM 4660 O O . THR B 1 239 ? -9.039 33.75 21.766 1 98.75 239 THR B O 1
ATOM 4663 N N . LEU B 1 240 ? -10.195 32.969 19.969 1 98.69 240 LEU B N 1
ATOM 4664 C CA . LEU B 1 240 ? -9.789 34.125 19.156 1 98.69 240 LEU B CA 1
ATOM 4665 C C . LEU B 1 240 ? -10.281 35.406 19.781 1 98.69 240 LEU B C 1
ATOM 4667 O O . LEU B 1 240 ? -9.523 36.375 19.875 1 98.69 240 LEU B O 1
ATOM 4671 N N . SER B 1 241 ? -11.539 35.438 20.141 1 98.44 241 SER B N 1
ATOM 4672 C CA . SER B 1 241 ? -12.141 36.625 20.734 1 98.44 241 SER B CA 1
ATOM 4673 C C . SER B 1 241 ? -11.367 37.094 21.969 1 98.44 241 SER B C 1
ATOM 4675 O O . SER B 1 241 ? -11.039 38.25 22.094 1 98.44 241 SER B O 1
ATOM 4677 N N . ARG B 1 242 ? -11.055 36.188 22.828 1 98.38 242 ARG B N 1
ATOM 4678 C CA . ARG B 1 242 ? -10.383 36.5 24.094 1 98.38 242 ARG B CA 1
ATOM 4679 C C . ARG B 1 242 ? -8.945 36.969 23.844 1 98.38 242 ARG B C 1
ATOM 4681 O O . ARG B 1 242 ? -8.5 37.938 24.453 1 98.38 242 ARG B O 1
ATOM 4688 N N . VAL B 1 243 ? -8.219 36.344 23 1 98.31 243 VAL B N 1
ATOM 4689 C CA . VAL B 1 243 ? -6.781 36.531 22.859 1 98.31 243 VAL B CA 1
ATOM 4690 C C . VAL B 1 243 ? -6.508 37.75 21.969 1 98.31 243 VAL B C 1
ATOM 4692 O O . VAL B 1 243 ? -5.602 38.531 22.25 1 98.31 243 VAL B O 1
ATOM 4695 N N . ALA B 1 244 ? -7.273 37.906 20.906 1 97.75 244 ALA B N 1
ATOM 4696 C CA . ALA B 1 244 ? -7.012 38.938 19.938 1 97.75 244 ALA B CA 1
ATOM 4697 C C . ALA B 1 244 ? -7.926 40.156 20.156 1 97.75 244 ALA B C 1
ATOM 4699 O O . ALA B 1 244 ? -7.797 41.156 19.469 1 97.75 244 ALA B O 1
ATOM 4700 N N . SER B 1 245 ? -8.836 40.062 21.047 1 97.12 245 SER B N 1
ATOM 4701 C CA . SER B 1 245 ? -9.758 41.125 21.375 1 97.12 245 SER B CA 1
ATOM 4702 C C . SER B 1 245 ? -10.578 41.562 20.156 1 97.12 245 SER B C 1
ATOM 4704 O O . SER B 1 245 ? -10.68 42.75 19.859 1 97.12 245 SER B O 1
ATOM 4706 N N . VAL B 1 246 ? -11.109 40.594 19.453 1 97.75 246 VAL B N 1
ATOM 4707 C CA . VAL B 1 246 ? -12.031 40.812 18.344 1 97.75 246 VAL B CA 1
ATOM 4708 C C . VAL B 1 246 ? -13.32 40.031 18.594 1 97.75 246 VAL B C 1
ATOM 4710 O O . VAL B 1 246 ? -13.312 39 19.281 1 97.75 246 VAL B O 1
ATOM 4713 N N . LYS B 1 247 ? -14.391 40.531 18.047 1 98 247 LYS B N 1
ATOM 4714 C CA . LYS B 1 247 ? -15.625 39.75 18.109 1 98 247 LYS B CA 1
ATOM 4715 C C . LYS B 1 247 ? -15.531 38.531 17.219 1 98 247 LYS B C 1
ATOM 4717 O O . LYS B 1 247 ? -15.016 38.594 16.094 1 98 247 LYS B O 1
ATOM 4722 N N . ALA B 1 248 ? -15.953 37.406 17.75 1 98.56 248 ALA B N 1
ATOM 4723 C CA . ALA B 1 248 ? -15.945 36.156 17 1 98.56 248 ALA B CA 1
ATOM 4724 C C . ALA B 1 248 ? -17.078 35.25 17.438 1 98.56 248 ALA B C 1
ATOM 4726 O O . ALA B 1 248 ? -17.469 35.25 18.609 1 98.56 248 ALA B O 1
ATOM 4727 N N . ARG B 1 249 ? -17.625 34.469 16.547 1 98.25 249 ARG B N 1
ATOM 4728 C CA . ARG B 1 249 ? -18.641 33.5 16.875 1 98.25 249 ARG B CA 1
ATOM 4729 C C . ARG B 1 249 ? -18.562 32.281 15.93 1 98.25 249 ARG B C 1
ATOM 4731 O O . ARG B 1 249 ? -17.938 32.375 14.875 1 98.25 249 ARG B O 1
ATOM 4738 N N . TYR B 1 250 ? -19.141 31.234 16.344 1 98.44 250 TYR B N 1
ATOM 4739 C CA . TYR B 1 250 ? -19.234 30 15.57 1 98.44 250 TYR B CA 1
ATOM 4740 C C . TYR B 1 250 ? -20.656 29.797 15.039 1 98.44 250 TYR B C 1
ATOM 4742 O O . TYR B 1 250 ? -21.625 30.094 15.734 1 98.44 250 TYR B O 1
ATOM 4750 N N . GLU B 1 251 ? -20.797 29.391 13.805 1 98.12 251 GLU B N 1
ATOM 4751 C CA . GLU B 1 251 ? -22.062 29 13.188 1 98.12 251 GLU B CA 1
ATOM 4752 C C . GLU B 1 251 ? -21.953 27.625 12.539 1 98.12 251 GLU B C 1
ATOM 4754 O O . GLU B 1 251 ? -21.125 27.406 11.648 1 98.12 251 GLU B O 1
ATOM 4759 N N . ASN B 1 252 ? -22.766 26.703 13.031 1 98.31 252 ASN B N 1
ATOM 4760 C CA . ASN B 1 252 ? -22.844 25.406 12.383 1 98.31 252 ASN B CA 1
ATOM 4761 C C . ASN B 1 252 ? -23.609 25.484 11.07 1 98.31 252 ASN B C 1
ATOM 4763 O O . ASN B 1 252 ? -24.719 26.016 11.023 1 98.31 252 ASN B O 1
ATOM 4767 N N . ILE B 1 253 ? -23.047 25.016 10.023 1 97.94 253 ILE B N 1
ATOM 4768 C CA . ILE B 1 253 ? -23.688 25.031 8.711 1 97.94 253 ILE B CA 1
ATOM 4769 C C . ILE B 1 253 ? -23.609 23.641 8.086 1 97.94 253 ILE B C 1
ATOM 4771 O O . ILE B 1 253 ? -22.969 22.734 8.641 1 97.94 253 ILE B O 1
ATOM 4775 N N . THR B 1 254 ? -24.312 23.438 6.938 1 97.94 254 THR B N 1
ATOM 4776 C CA . THR B 1 254 ? -24.234 22.156 6.238 1 97.94 254 THR B CA 1
ATOM 4777 C C . THR B 1 254 ? -22.953 22.062 5.414 1 97.94 254 THR B C 1
ATOM 4779 O O . THR B 1 254 ? -22.328 23.078 5.121 1 97.94 254 THR B O 1
ATOM 4782 N N . VAL B 1 255 ? -22.609 20.859 5.098 1 97.69 255 VAL B N 1
ATOM 4783 C CA . VAL B 1 255 ? -21.438 20.625 4.262 1 97.69 255 VAL B CA 1
ATOM 4784 C C . VAL B 1 255 ? -21.594 21.359 2.928 1 97.69 255 VAL B C 1
ATOM 4786 O O . VAL B 1 255 ? -20.656 21.984 2.439 1 97.69 255 VAL B O 1
ATOM 4789 N N . GLN B 1 256 ? -22.781 21.266 2.357 1 97.5 256 GLN B N 1
ATOM 4790 C CA . GLN B 1 256 ? -23.016 21.906 1.069 1 97.5 256 GLN B CA 1
ATOM 4791 C C . GLN B 1 256 ? -22.859 23.422 1.174 1 97.5 256 GLN B C 1
ATOM 4793 O O . GLN B 1 256 ? -22.266 24.062 0.294 1 97.5 256 GLN B O 1
ATOM 4798 N N . GLU B 1 257 ? -23.406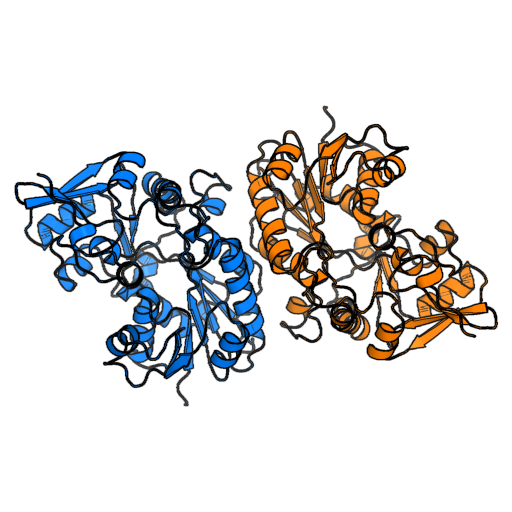 24.031 2.221 1 96.88 257 GLU B N 1
ATOM 4799 C CA . GLU B 1 257 ? -23.234 25.469 2.434 1 96.88 257 GLU B CA 1
ATOM 4800 C C . GLU B 1 257 ? -21.766 25.844 2.51 1 96.88 257 GLU B C 1
ATOM 4802 O O . GLU B 1 257 ? -21.344 26.859 1.963 1 96.88 257 GLU B O 1
ATOM 4807 N N . TRP B 1 258 ? -21.016 25.062 3.189 1 97 258 TRP B N 1
ATOM 4808 C CA . TRP B 1 258 ? -19.578 25.312 3.322 1 97 258 TRP B CA 1
ATOM 4809 C C . TRP B 1 258 ? -18.891 25.219 1.972 1 97 258 TRP B C 1
ATOM 4811 O O . TRP B 1 258 ? -18.094 26.078 1.61 1 97 258 TRP B O 1
ATOM 4821 N N . VAL B 1 259 ? -19.172 24.156 1.216 1 96.81 259 VAL B N 1
ATOM 4822 C CA . VAL B 1 259 ? -18.562 23.938 -0.098 1 96.81 259 VAL B CA 1
ATOM 4823 C C . VAL B 1 259 ? -18.859 25.125 -1.003 1 96.81 259 VAL B C 1
ATOM 4825 O O . VAL B 1 259 ? -18 25.562 -1.758 1 96.81 259 VAL B O 1
ATOM 4828 N N . ASP B 1 260 ? -20.047 25.688 -0.878 1 94.94 260 ASP B N 1
ATOM 4829 C CA . ASP B 1 260 ? -20.484 26.797 -1.713 1 94.94 260 ASP B CA 1
ATOM 4830 C C . ASP B 1 260 ? -19.672 28.062 -1.413 1 94.94 260 ASP B C 1
ATOM 4832 O O . ASP B 1 260 ? -19.641 28.984 -2.229 1 94.94 260 ASP B O 1
ATOM 4836 N N . THR B 1 261 ? -19.062 28.109 -0.254 1 91.94 261 THR B N 1
ATOM 4837 C CA . THR B 1 261 ? -18.297 29.297 0.124 1 91.94 261 THR B CA 1
ATOM 4838 C C . THR B 1 261 ? -16.875 29.219 -0.404 1 91.94 261 THR B C 1
ATOM 4840 O O . THR B 1 261 ? -16.156 30.219 -0.426 1 91.94 261 THR B O 1
ATOM 4843 N N . LEU B 1 262 ? -16.391 28.031 -0.809 1 91.38 262 LEU B N 1
ATOM 4844 C CA . LEU B 1 262 ? -15.016 27.844 -1.246 1 91.38 262 LEU B CA 1
ATOM 4845 C C . LEU B 1 262 ? -14.828 28.359 -2.672 1 91.38 262 LEU B C 1
ATOM 4847 O O . LEU B 1 262 ? -15.461 27.859 -3.604 1 91.38 262 LEU B O 1
ATOM 4851 N N . PRO B 1 263 ? -13.906 29.297 -2.852 1 89.44 263 PRO B N 1
ATOM 4852 C CA . PRO B 1 263 ? -13.695 29.812 -4.203 1 89.44 263 PRO B CA 1
ATOM 4853 C C . PRO B 1 263 ? -13.055 28.797 -5.137 1 89.44 263 PRO B C 1
ATOM 4855 O O . PRO B 1 263 ? -13.055 28.969 -6.355 1 89.44 263 PRO B O 1
ATOM 4858 N N . TYR B 1 264 ? -12.586 27.672 -4.652 1 91.06 264 TYR B N 1
ATOM 4859 C CA . TYR B 1 264 ? -11.898 26.672 -5.445 1 91.06 264 TYR B CA 1
ATOM 4860 C C . TYR B 1 264 ? -12.586 25.312 -5.316 1 91.06 264 TYR B C 1
ATOM 4862 O O . TYR B 1 264 ? -11.969 24.266 -5.547 1 91.06 264 TYR B O 1
ATOM 4870 N N . ALA B 1 265 ? -13.828 25.297 -4.973 1 94.19 265 ALA B N 1
ATOM 4871 C CA . ALA B 1 265 ? -14.562 24.062 -4.707 1 94.19 265 ALA B CA 1
ATOM 4872 C C . ALA B 1 265 ? -14.586 23.172 -5.938 1 94.19 265 ALA B C 1
ATOM 4874 O O . ALA B 1 265 ? -14.562 21.938 -5.82 1 94.19 265 ALA B O 1
ATOM 4875 N N . ASP B 1 266 ? -14.578 23.766 -7.137 1 95.12 266 ASP B N 1
ATOM 4876 C CA . ASP B 1 266 ? -14.766 23 -8.367 1 95.12 266 ASP B CA 1
ATOM 4877 C C . ASP B 1 266 ? -13.422 22.594 -8.961 1 95.12 266 ASP B C 1
ATOM 4879 O O . ASP B 1 266 ? -13.383 21.812 -9.922 1 95.12 266 ASP B O 1
ATOM 4883 N N . ALA B 1 267 ? -12.375 23.094 -8.352 1 94.31 267 ALA B N 1
ATOM 4884 C CA . ALA B 1 267 ? -11.055 22.703 -8.82 1 94.31 267 ALA B CA 1
ATOM 4885 C C . ALA B 1 267 ? -10.773 21.234 -8.508 1 94.31 267 ALA B C 1
ATOM 4887 O O . ALA B 1 267 ? -11.312 20.672 -7.547 1 94.31 267 ALA B O 1
ATOM 4888 N N . PRO B 1 268 ? -9.977 20.594 -9.438 1 95.69 268 PRO B N 1
ATOM 4889 C CA . PRO B 1 268 ? -9.562 19.234 -9.086 1 95.69 268 PRO B CA 1
ATOM 4890 C C . PRO B 1 268 ? -8.742 19.172 -7.797 1 95.69 268 PRO B C 1
ATOM 4892 O O . PRO B 1 268 ? -7.918 20.062 -7.551 1 95.69 268 PRO B O 1
ATOM 4895 N N . VAL B 1 269 ? -8.961 18.156 -7.004 1 94.5 269 VAL B N 1
ATOM 4896 C CA . VAL B 1 269 ? -8.227 18.031 -5.75 1 94.5 269 VAL B CA 1
ATOM 4897 C C . VAL B 1 269 ? -6.746 17.781 -6.035 1 94.5 269 VAL B C 1
ATOM 4899 O O . VAL B 1 269 ? -5.875 18.344 -5.367 1 94.5 269 VAL B O 1
ATOM 4902 N N . SER B 1 270 ? -6.496 16.906 -7.004 1 95.31 270 SER B N 1
ATOM 4903 C CA . SER B 1 270 ? -5.133 16.609 -7.438 1 95.31 270 SER B CA 1
ATOM 4904 C C . SER B 1 270 ? -4.789 17.359 -8.719 1 95.31 270 SER B C 1
ATOM 4906 O O . SER B 1 270 ? -5.379 17.109 -9.773 1 95.31 270 SER B O 1
ATOM 4908 N N . SER B 1 271 ? -3.801 18.156 -8.68 1 93.31 271 SER B N 1
ATOM 4909 C CA . SER B 1 271 ? -3.508 19.094 -9.766 1 93.31 271 SER B CA 1
ATOM 4910 C C . SER B 1 271 ? -3.098 18.344 -11.031 1 93.31 271 SER B C 1
ATOM 4912 O O . SER B 1 271 ? -3.344 18.812 -12.141 1 93.31 271 SER B O 1
ATOM 4914 N N . MET B 1 272 ? -2.531 17.141 -10.953 1 94.25 272 MET B N 1
ATOM 4915 C CA . MET B 1 272 ? -2.076 16.391 -12.117 1 94.25 272 MET B CA 1
ATOM 4916 C C . MET B 1 272 ? -3.221 15.586 -12.734 1 94.25 272 MET B C 1
ATOM 4918 O O . MET B 1 272 ? -3.062 14.984 -13.797 1 94.25 272 MET B O 1
ATOM 4922 N N . TYR B 1 273 ? -4.348 15.625 -12.086 1 95.94 273 TYR B N 1
ATOM 4923 C CA . TYR B 1 273 ? -5.516 14.875 -12.547 1 95.94 273 TYR B CA 1
ATOM 4924 C C . TYR B 1 273 ? -6.734 15.781 -12.656 1 95.94 273 TYR B C 1
ATOM 4926 O O . TYR B 1 273 ? -7.664 15.688 -11.852 1 95.94 273 TYR B O 1
ATOM 4934 N N . PRO B 1 274 ? -6.797 16.594 -13.703 1 95.5 274 PRO B N 1
ATOM 4935 C CA . PRO B 1 274 ? -7.84 17.609 -13.836 1 95.5 274 PRO B CA 1
ATOM 4936 C C . PRO B 1 274 ? -9.242 17.016 -13.922 1 95.5 274 PRO B C 1
ATOM 4938 O O . PRO B 1 274 ? -10.227 17.703 -13.648 1 95.5 274 PRO B O 1
ATOM 4941 N N . ASP B 1 275 ? -9.312 15.703 -14.25 1 95.31 275 ASP B N 1
ATOM 4942 C CA . ASP B 1 275 ? -10.617 15.062 -14.391 1 95.31 275 ASP B CA 1
ATOM 4943 C C . ASP B 1 275 ? -10.984 14.281 -13.133 1 95.31 275 ASP B C 1
ATOM 4945 O O . ASP B 1 275 ? -11.977 13.547 -13.117 1 95.31 275 ASP B O 1
ATOM 4949 N N . GLY B 1 276 ? -10.203 14.414 -12.055 1 95.62 276 GLY B N 1
ATOM 4950 C CA . GLY B 1 276 ? -10.477 13.727 -10.805 1 95.62 276 GLY B CA 1
ATOM 4951 C C . GLY B 1 276 ? -11.555 14.398 -9.977 1 95.62 276 GLY B C 1
ATOM 4952 O O . GLY B 1 276 ? -12.266 15.273 -10.469 1 95.62 276 GLY B O 1
ATOM 4953 N N . ILE B 1 277 ? -11.703 13.93 -8.758 1 95.62 277 ILE B N 1
ATOM 4954 C CA . ILE B 1 277 ? -12.719 14.516 -7.887 1 95.62 277 ILE B CA 1
ATOM 4955 C C . ILE B 1 277 ? -12.375 15.969 -7.59 1 95.62 277 ILE B C 1
ATOM 4957 O O . ILE B 1 277 ? -11.203 16.359 -7.633 1 95.62 277 ILE B O 1
ATOM 4961 N N . THR B 1 278 ? -13.359 16.719 -7.25 1 97.19 278 THR B N 1
ATOM 4962 C CA . THR B 1 278 ? -13.156 18.125 -6.961 1 97.19 278 THR B CA 1
ATOM 4963 C C . THR B 1 278 ? -12.805 18.344 -5.492 1 97.19 278 THR B C 1
ATOM 4965 O O . THR B 1 278 ? -12.992 17.438 -4.672 1 97.19 278 THR B O 1
ATOM 4968 N N . VAL B 1 279 ? -12.273 19.531 -5.199 1 95.56 279 VAL B N 1
ATOM 4969 C CA . VAL B 1 279 ? -11.984 19.938 -3.83 1 95.56 279 VAL B CA 1
ATOM 4970 C C . VAL B 1 279 ? -13.25 19.859 -2.984 1 95.56 279 VAL B C 1
ATOM 4972 O O . VAL B 1 279 ? -13.234 19.328 -1.876 1 95.56 279 VAL B O 1
ATOM 4975 N N . GLY B 1 280 ? -14.352 20.375 -3.52 1 96.75 280 GLY B N 1
ATOM 4976 C CA . GLY B 1 280 ? -15.617 20.297 -2.805 1 96.75 280 GLY B CA 1
ATOM 4977 C C . GLY B 1 280 ? -16.031 18.891 -2.459 1 96.75 280 GLY B C 1
ATOM 4978 O O . GLY B 1 280 ? -16.453 18.609 -1.329 1 96.75 280 GLY B O 1
ATOM 4979 N N . GLN B 1 281 ? -15.922 18 -3.416 1 96.69 281 GLN B N 1
ATOM 4980 C CA . GLN B 1 281 ? -16.266 16.594 -3.191 1 96.69 281 GLN B CA 1
ATOM 4981 C C . GLN B 1 281 ? -15.359 15.961 -2.137 1 96.69 281 GLN B C 1
ATOM 4983 O O . GLN B 1 281 ? -15.836 15.266 -1.241 1 96.69 281 GLN B O 1
ATOM 4988 N N . ASN B 1 282 ? -14.078 16.203 -2.264 1 97 282 ASN B N 1
ATOM 4989 C CA . ASN B 1 282 ? -13.109 15.641 -1.337 1 97 282 ASN B CA 1
ATOM 4990 C C . ASN B 1 282 ? -13.383 16.062 0.101 1 97 282 ASN B C 1
ATOM 4992 O O . ASN B 1 282 ? -13.461 15.234 1 1 97 282 ASN B O 1
ATOM 4996 N N . PHE B 1 283 ? -13.586 17.297 0.303 1 95.38 283 PHE B N 1
ATOM 4997 C CA . PHE B 1 283 ? -13.719 17.812 1.662 1 95.38 283 PHE B CA 1
ATOM 4998 C C . PHE B 1 283 ? -15.109 17.547 2.215 1 95.38 283 PHE B C 1
ATOM 5000 O O . PHE B 1 283 ? -15.32 17.578 3.428 1 95.38 283 PHE B O 1
ATOM 5007 N N . SER B 1 284 ? -16.078 17.266 1.324 1 96.62 284 SER B N 1
ATOM 5008 C CA . SER B 1 284 ? -17.375 16.797 1.787 1 96.62 284 SER B CA 1
ATOM 5009 C C . SER B 1 284 ? -17.266 15.461 2.508 1 96.62 284 SER B C 1
ATOM 5011 O O . SER B 1 284 ? -18.078 15.148 3.385 1 96.62 284 SER B O 1
ATOM 5013 N N . MET B 1 285 ? -16.219 14.727 2.145 1 95.5 285 MET B N 1
ATOM 5014 C CA . MET B 1 285 ? -16 13.422 2.764 1 95.5 285 MET B CA 1
ATOM 5015 C C . MET B 1 285 ? -15 13.531 3.91 1 95.5 285 MET B C 1
ATOM 5017 O O . MET B 1 285 ? -14.703 12.539 4.578 1 95.5 285 MET B O 1
ATOM 5021 N N . TRP B 1 286 ? -14.531 14.672 4.141 1 94.69 286 TRP B N 1
ATOM 5022 C CA . TRP B 1 286 ? -13.516 14.906 5.164 1 94.69 286 TRP B CA 1
ATOM 5023 C C . TRP B 1 286 ? -14.156 15.43 6.449 1 94.69 286 TRP B C 1
ATOM 5025 O O . TRP B 1 286 ? -13.82 14.977 7.547 1 94.69 286 TRP B O 1
ATOM 5035 N N . TRP B 1 287 ? -15.141 16.312 6.379 1 96.81 287 TRP B N 1
ATOM 5036 C CA . TRP B 1 287 ? -15.758 17.016 7.496 1 96.81 287 TRP B CA 1
ATOM 5037 C C . TRP B 1 287 ? -16.484 16.047 8.422 1 96.81 287 TRP B C 1
ATOM 5039 O O . TRP B 1 287 ? -16.438 16.203 9.648 1 96.81 287 TRP B O 1
ATOM 5049 N N . PRO B 1 288 ? -17.125 14.969 7.848 1 97.19 288 PRO B N 1
ATOM 5050 C CA . PRO B 1 288 ? -17.844 14.055 8.742 1 97.19 288 PRO B CA 1
ATOM 5051 C C . PRO B 1 288 ? -16.922 13.406 9.781 1 97.19 288 PRO B C 1
ATOM 5053 O O . PRO B 1 288 ? -17.359 13.125 10.898 1 97.19 288 PRO B O 1
ATOM 5056 N N . GLY B 1 289 ? -15.688 13.203 9.43 1 96.06 289 GLY B N 1
ATOM 5057 C CA . GLY B 1 289 ? -14.742 12.648 10.391 1 96.06 289 GLY B CA 1
ATOM 5058 C C . GLY B 1 289 ? -14.578 13.508 11.625 1 96.06 289 GLY B C 1
ATOM 5059 O O . GLY B 1 289 ? -14.484 12.984 12.742 1 96.06 289 GLY B O 1
ATOM 5060 N N . PHE B 1 290 ? -14.586 14.789 11.438 1 96.69 290 PHE B N 1
ATOM 5061 C CA . PHE B 1 290 ? -14.453 15.734 12.539 1 96.69 290 PHE B CA 1
ATOM 5062 C C . PHE B 1 290 ? -15.789 15.914 13.258 1 96.69 290 PHE B C 1
ATOM 5064 O O . PHE B 1 290 ? -15.836 15.891 14.492 1 96.69 290 PHE B O 1
ATOM 5071 N N . ALA B 1 291 ? -16.828 16.078 12.438 1 97.62 291 ALA B N 1
ATOM 5072 C CA . ALA B 1 291 ? -18.156 16.312 12.992 1 97.62 291 ALA B CA 1
ATOM 5073 C C . ALA B 1 291 ? -18.594 15.164 13.891 1 97.62 291 ALA B C 1
ATOM 5075 O O . ALA B 1 291 ? -19.266 15.375 14.906 1 97.62 291 ALA B O 1
ATOM 5076 N N . ASN B 1 292 ? -18.156 13.938 13.539 1 96.19 292 ASN B N 1
ATOM 5077 C CA . ASN B 1 292 ? -18.531 12.75 14.297 1 96.19 292 ASN B CA 1
ATOM 5078 C C . ASN B 1 292 ? -17.469 12.391 15.328 1 96.19 292 ASN B C 1
ATOM 5080 O O . ASN B 1 292 ? -17.547 11.336 15.961 1 96.19 292 ASN B O 1
ATOM 5084 N N . SER B 1 293 ? -16.469 13.188 15.5 1 93.88 293 SER B N 1
ATOM 5085 C CA . SER B 1 293 ? -15.422 13.047 16.5 1 93.88 293 SER B CA 1
ATOM 5086 C C . SER B 1 293 ? -14.805 11.648 16.469 1 93.88 293 SER B C 1
ATOM 5088 O O . SER B 1 293 ? -14.602 11.023 17.5 1 93.88 293 SER B O 1
ATOM 5090 N N . ILE B 1 294 ? -14.531 11.172 15.227 1 92.69 294 ILE B N 1
ATOM 5091 C CA . ILE B 1 294 ? -14.055 9.805 15.023 1 92.69 294 ILE B CA 1
ATOM 5092 C C . ILE B 1 294 ? -12.773 9.578 15.82 1 92.69 294 ILE B C 1
ATOM 5094 O O . ILE B 1 294 ? -12.648 8.578 16.531 1 92.69 294 ILE B O 1
ATOM 5098 N N . LEU B 1 295 ? -11.82 10.5 15.781 1 90.88 295 LEU B N 1
ATOM 5099 C CA . LEU B 1 295 ? -10.516 10.312 16.391 1 90.88 295 LEU B CA 1
ATOM 5100 C C . LEU B 1 295 ? -10.617 10.391 17.922 1 90.88 295 LEU B C 1
ATOM 5102 O O . LEU B 1 295 ? -9.922 9.656 18.625 1 90.88 295 LEU B O 1
ATOM 5106 N N . LYS B 1 296 ? -11.391 11.242 18.391 1 85.12 296 LYS B N 1
ATOM 5107 C CA . LYS B 1 296 ? -11.617 11.328 19.828 1 85.12 296 LYS B CA 1
ATOM 5108 C C . LYS B 1 296 ? -12.281 10.062 20.359 1 85.12 296 LYS B C 1
ATOM 5110 O O . LYS B 1 296 ? -11.914 9.562 21.422 1 85.12 296 LYS B O 1
ATOM 5115 N N . ASN B 1 297 ? -13.234 9.578 19.641 1 84 297 ASN B N 1
ATOM 5116 C CA . ASN B 1 297 ? -13.953 8.367 20.031 1 84 297 ASN B CA 1
ATOM 5117 C C . ASN B 1 297 ? -13.039 7.148 20.031 1 84 297 ASN B C 1
ATOM 5119 O O . ASN B 1 297 ? -13.227 6.23 20.828 1 84 297 ASN B O 1
ATOM 5123 N N . GLU B 1 298 ? -12.047 7.152 19.172 1 81.44 298 GLU B N 1
ATOM 5124 C CA . GLU B 1 298 ? -11.078 6.062 19.109 1 81.44 298 GLU B CA 1
ATOM 5125 C C . GLU B 1 298 ? -10.039 6.172 20.219 1 81.44 298 GLU B C 1
ATOM 5127 O O . GLU B 1 298 ? -9.328 5.207 20.516 1 81.44 298 GLU B O 1
ATOM 5132 N N . GLY B 1 299 ? -9.984 7.25 20.844 1 77.88 299 GLY B N 1
ATOM 5133 C CA . GLY B 1 299 ? -9.039 7.465 21.922 1 77.88 299 GLY B CA 1
ATOM 5134 C C . GLY B 1 299 ? -7.598 7.539 21.453 1 77.88 299 GLY B C 1
ATOM 5135 O O . GLY B 1 299 ? -6.688 7.07 22.141 1 77.88 299 GLY B O 1
ATOM 5136 N N . THR B 1 300 ? -7.348 8.062 20.281 1 76.69 300 THR B N 1
ATOM 5137 C CA . THR B 1 300 ? -6.035 7.977 19.641 1 76.69 300 THR B CA 1
ATOM 5138 C C . THR B 1 300 ? -5.242 9.266 19.859 1 76.69 300 THR B C 1
ATOM 5140 O O . THR B 1 300 ? -4.074 9.352 19.484 1 76.69 300 THR B O 1
ATOM 5143 N N . ARG B 1 301 ? -5.652 10.289 20.531 1 88.19 301 ARG B N 1
ATOM 5144 C CA . ARG B 1 301 ? -4.961 11.57 20.672 1 88.19 301 ARG B CA 1
ATOM 5145 C C . ARG B 1 301 ? -4.684 11.883 22.141 1 88.19 301 ARG B C 1
ATOM 5147 O O . ARG B 1 301 ? -5.262 12.82 22.703 1 88.19 301 ARG B O 1
ATOM 5154 N N . ASP B 1 302 ? -3.605 11.258 22.625 1 90.44 302 ASP B N 1
ATOM 5155 C CA . ASP B 1 302 ? -3.197 11.43 24.016 1 90.44 302 ASP B CA 1
ATOM 5156 C C . ASP B 1 302 ? -2.355 12.688 24.203 1 90.44 302 ASP B C 1
ATOM 5158 O O . ASP B 1 302 ? -1.131 12.648 24.047 1 90.44 302 ASP B O 1
ATOM 5162 N N . LEU B 1 303 ? -2.939 13.766 24.656 1 93.5 303 LEU B N 1
ATOM 5163 C CA . LEU B 1 303 ? -2.254 15.047 24.766 1 93.5 303 LEU B CA 1
ATOM 5164 C C . LEU B 1 303 ? -1.158 14.984 25.828 1 93.5 303 LEU B C 1
ATOM 5166 O O . LEU B 1 303 ? -0.162 15.703 25.734 1 93.5 303 LEU B O 1
ATOM 5170 N N . ALA B 1 304 ? -1.338 14.141 26.812 1 94.19 304 ALA B N 1
ATOM 5171 C CA . ALA B 1 304 ? -0.283 13.969 27.812 1 94.19 304 ALA B CA 1
ATOM 5172 C C . ALA B 1 304 ? 0.981 13.398 27.172 1 94.19 304 ALA B C 1
ATOM 5174 O O . ALA B 1 304 ? 2.092 13.836 27.484 1 94.19 304 ALA B O 1
ATOM 5175 N N . GLU B 1 305 ? 0.759 12.398 26.297 1 94.5 305 GLU B N 1
ATOM 5176 C CA . GLU B 1 305 ? 1.897 11.836 25.578 1 94.5 305 GLU B CA 1
ATOM 5177 C C . GLU B 1 305 ? 2.537 12.875 24.656 1 94.5 305 GLU B C 1
ATOM 5179 O O . GLU B 1 305 ? 3.762 12.938 24.547 1 94.5 305 GLU B O 1
ATOM 5184 N N . MET B 1 306 ? 1.694 13.664 23.984 1 97 306 MET B N 1
ATOM 5185 C CA . MET B 1 306 ? 2.207 14.719 23.109 1 97 306 MET B CA 1
ATOM 5186 C C . MET B 1 306 ? 3.076 15.695 23.891 1 97 306 MET B C 1
ATOM 5188 O O . MET B 1 306 ? 4.148 16.094 23.438 1 97 306 MET B O 1
ATOM 5192 N N . LYS B 1 307 ? 2.643 16.031 25.094 1 96.62 307 LYS B N 1
ATOM 5193 C CA . LYS B 1 307 ? 3.377 16.984 25.938 1 96.62 307 LYS B CA 1
ATOM 5194 C C . LYS B 1 307 ? 4.672 16.359 26.453 1 96.62 307 LYS B C 1
ATOM 5196 O O . LYS B 1 307 ? 5.676 17.062 26.625 1 96.62 307 LYS B O 1
ATOM 5201 N N . ARG B 1 308 ? 4.59 15.062 26.719 1 96.75 308 ARG B N 1
ATOM 5202 C CA . ARG B 1 308 ? 5.805 14.367 27.125 1 96.75 308 ARG B CA 1
ATOM 5203 C C . ARG B 1 308 ? 6.867 14.422 26.031 1 96.75 308 ARG B C 1
ATOM 5205 O O . ARG B 1 308 ? 8.047 14.648 26.312 1 96.75 308 ARG B O 1
ATOM 5212 N N . ILE B 1 309 ? 6.48 14.258 24.812 1 97.25 309 ILE B N 1
ATOM 5213 C CA . ILE B 1 309 ? 7.387 14.219 23.656 1 97.25 309 ILE B CA 1
ATOM 5214 C C . ILE B 1 309 ? 7.832 15.641 23.312 1 97.25 309 ILE B C 1
ATOM 5216 O O . ILE B 1 309 ? 9 15.867 23 1 97.25 309 ILE B O 1
ATOM 5220 N N . ASN B 1 310 ? 6.918 16.562 23.375 1 97.88 310 ASN B N 1
ATOM 5221 C CA . ASN B 1 310 ? 7.148 17.984 23.094 1 97.88 310 ASN B CA 1
ATOM 5222 C C . ASN B 1 310 ? 6.621 18.875 24.219 1 97.88 310 ASN B C 1
ATOM 5224 O O . ASN B 1 310 ? 5.508 19.391 24.141 1 97.88 310 ASN B O 1
ATOM 5228 N N . PRO B 1 311 ? 7.414 19.156 25.172 1 97.12 311 PRO B N 1
ATOM 5229 C CA . PRO B 1 311 ? 6.977 19.938 26.328 1 97.12 311 PRO B CA 1
ATOM 5230 C C . PRO B 1 311 ? 6.465 21.328 25.938 1 97.12 311 PRO B C 1
ATOM 5232 O O . PRO B 1 311 ? 5.73 21.953 26.703 1 97.12 311 PRO B O 1
ATOM 5235 N N . ASN B 1 312 ? 6.828 21.859 24.797 1 96.81 312 ASN B N 1
ATOM 5236 C CA . ASN B 1 312 ? 6.383 23.172 24.328 1 96.81 312 ASN B CA 1
ATOM 5237 C C . ASN B 1 312 ? 5.164 23.047 23.406 1 96.81 312 ASN B C 1
ATOM 5239 O O . ASN B 1 312 ? 4.91 23.938 22.594 1 96.81 312 ASN B O 1
ATOM 5243 N N . LEU B 1 313 ? 4.461 21.938 23.531 1 98.06 313 LEU B N 1
ATOM 5244 C CA . LEU B 1 313 ? 3.26 21.719 22.734 1 98.06 313 LEU B CA 1
ATOM 5245 C C . LEU B 1 313 ? 2.363 22.953 22.75 1 98.06 313 LEU B C 1
ATOM 5247 O O . LEU B 1 313 ? 2.035 23.469 23.828 1 98.06 313 LEU B O 1
ATOM 5251 N N . GLN B 1 314 ? 1.944 23.406 21.625 1 97.81 314 GLN B N 1
ATOM 5252 C CA . GLN B 1 314 ? 1.189 24.641 21.531 1 97.81 314 GLN B CA 1
ATOM 5253 C C . GLN B 1 314 ? -0.307 24.391 21.688 1 97.81 314 GLN B C 1
ATOM 5255 O O . GLN B 1 314 ? -0.873 23.531 21.016 1 97.81 314 GLN B O 1
ATOM 5260 N N . SER B 1 315 ? -0.915 25.141 22.547 1 97.81 315 SER B N 1
ATOM 5261 C CA . SER B 1 315 ? -2.371 25.25 22.578 1 97.81 315 SER B CA 1
ATOM 5262 C C . SER B 1 315 ? -2.877 26.203 21.5 1 97.81 315 SER B C 1
ATOM 5264 O O . SER B 1 315 ? -2.088 26.891 20.859 1 97.81 315 SER B O 1
ATOM 5266 N N . LEU B 1 316 ? -4.18 26.172 21.312 1 98.38 316 LEU B N 1
ATOM 5267 C CA . LEU B 1 316 ? -4.781 27.141 20.406 1 98.38 316 LEU B CA 1
ATOM 5268 C C . LEU B 1 316 ? -4.457 28.562 20.844 1 98.38 316 LEU B C 1
ATOM 5270 O O . LEU B 1 316 ? -4.117 29.406 20.016 1 98.38 316 LEU B O 1
ATOM 5274 N N . GLU B 1 317 ? -4.52 28.797 22.109 1 98.38 317 GLU B N 1
ATOM 5275 C CA . GLU B 1 317 ? -4.23 30.125 22.656 1 98.38 317 GLU B CA 1
ATOM 5276 C C . GLU B 1 317 ? -2.775 30.516 22.406 1 98.38 317 GLU B C 1
ATOM 5278 O O . GLU B 1 317 ? -2.496 31.625 21.953 1 98.38 317 GLU B O 1
ATOM 5283 N N . ASP B 1 318 ? -1.859 29.609 22.75 1 98.12 318 ASP B N 1
ATOM 5284 C CA . ASP B 1 318 ? -0.444 29.875 22.5 1 98.12 318 ASP B CA 1
ATOM 5285 C C . ASP B 1 318 ? -0.199 30.25 21.047 1 98.12 318 ASP B C 1
ATOM 5287 O O . ASP B 1 318 ? 0.524 31.203 20.75 1 98.12 318 ASP B O 1
ATOM 5291 N N . TRP B 1 319 ? -0.801 29.5 20.172 1 98.25 319 TRP B N 1
ATOM 5292 C CA . TRP B 1 319 ? -0.575 29.672 18.75 1 98.25 319 TRP B CA 1
ATOM 5293 C C . TRP B 1 319 ? -1.113 31.016 18.266 1 98.25 319 TRP B C 1
ATOM 5295 O O . TRP B 1 319 ? -0.458 31.703 17.484 1 98.25 319 TRP B O 1
ATOM 5305 N N . ILE B 1 320 ? -2.338 31.438 18.688 1 98.25 320 ILE B N 1
ATOM 5306 C CA . ILE B 1 320 ? -2.932 32.719 18.281 1 98.25 320 ILE B CA 1
ATOM 5307 C C . ILE B 1 320 ? -2.068 33.875 18.797 1 98.25 320 ILE B C 1
ATOM 5309 O O . ILE B 1 320 ? -1.809 34.812 18.062 1 98.25 320 ILE B O 1
ATOM 5313 N N . ARG B 1 321 ? -1.562 33.75 20.016 1 98 321 ARG B N 1
ATOM 5314 C CA . ARG B 1 321 ? -0.718 34.781 20.609 1 98 321 ARG B CA 1
ATOM 5315 C C . ARG B 1 321 ? 0.582 34.938 19.828 1 98 321 ARG B C 1
ATOM 5317 O O . ARG B 1 321 ? 0.974 36.031 19.469 1 98 321 ARG B O 1
ATOM 5324 N N . GLU B 1 322 ? 1.168 33.812 19.562 1 96.81 322 GLU B N 1
ATOM 5325 C CA . GLU B 1 322 ? 2.473 33.844 18.906 1 96.81 322 GLU B CA 1
ATOM 5326 C C . GLU B 1 322 ? 2.355 34.281 17.453 1 96.81 322 GLU B C 1
ATOM 5328 O O . GLU B 1 322 ? 3.236 35 16.938 1 96.81 322 GLU B O 1
ATOM 5333 N N . SER B 1 323 ? 1.304 33.875 16.781 1 95.5 323 SER B N 1
ATOM 5334 C CA . SER B 1 323 ? 1.117 34.219 15.383 1 95.5 323 SER B CA 1
ATOM 5335 C C . SER B 1 323 ? 0.56 35.625 15.234 1 95.5 323 SER B C 1
ATOM 5337 O O . SER B 1 323 ? 0.56 36.188 14.133 1 95.5 323 SER B O 1
ATOM 5339 N N . LYS B 1 324 ? -0.018 36.188 16.266 1 96.38 324 LYS B N 1
ATOM 5340 C CA . LYS B 1 324 ? -0.681 37.5 16.266 1 96.38 324 LYS B CA 1
ATOM 5341 C C . LYS B 1 324 ? -1.854 37.5 15.297 1 96.38 324 LYS B C 1
ATOM 5343 O O . LYS B 1 324 ? -2.111 38.531 14.648 1 96.38 324 LYS B O 1
ATOM 5348 N N . TRP B 1 325 ? -2.414 36.406 15.117 1 96.69 325 TRP B N 1
ATOM 5349 C CA . TRP B 1 325 ? -3.543 36.25 14.195 1 96.69 325 TRP B CA 1
ATOM 5350 C C . TRP B 1 325 ? -4.812 36.844 14.812 1 96.69 325 TRP B C 1
ATOM 5352 O O . TRP B 1 325 ? -5.121 36.594 15.977 1 96.69 325 TRP B O 1
ATOM 5362 N N . ASP B 1 326 ? -5.535 37.656 14.086 1 96.94 326 ASP B N 1
ATOM 5363 C CA . ASP B 1 326 ? -6.746 38.281 14.594 1 96.94 326 ASP B CA 1
ATOM 5364 C C . ASP B 1 326 ? -7.973 37.875 13.789 1 96.94 326 ASP B C 1
ATOM 5366 O O . ASP B 1 326 ? -8.992 38.562 13.797 1 96.94 326 ASP B O 1
ATOM 5370 N N . GLY B 1 327 ? -7.797 36.844 13.008 1 96.31 327 GLY B N 1
ATOM 5371 C CA . GLY B 1 327 ? -8.906 36.375 12.188 1 96.31 327 GLY B CA 1
ATOM 5372 C C . GLY B 1 327 ? -8.828 36.875 10.75 1 96.31 327 GLY B C 1
ATOM 5373 O O . GLY B 1 327 ? -9.648 36.469 9.914 1 96.31 327 GLY B O 1
ATOM 5374 N N . THR B 1 328 ? -7.816 37.688 10.469 1 95.19 328 THR B N 1
ATOM 5375 C CA . THR B 1 328 ? -7.629 38.188 9.117 1 95.19 328 THR B CA 1
ATOM 5376 C C . THR B 1 328 ? -6.824 37.219 8.273 1 95.19 328 THR B C 1
ATOM 5378 O O . THR B 1 328 ? -5.812 36.688 8.734 1 95.19 328 THR B O 1
ATOM 5381 N N . ALA B 1 329 ? -7.293 37 7.039 1 93.81 329 ALA B N 1
ATOM 5382 C CA . ALA B 1 329 ? -6.648 36.062 6.152 1 93.81 329 ALA B CA 1
ATOM 5383 C C . ALA B 1 329 ? -5.305 36.594 5.652 1 93.81 329 ALA B C 1
ATOM 5385 O O . ALA B 1 329 ? -5.152 37.781 5.426 1 93.81 329 ALA B O 1
ATOM 5386 N N . ARG B 1 330 ? -4.348 35.719 5.543 1 91.56 330 ARG B N 1
ATOM 5387 C CA . ARG B 1 330 ? -3.047 35.906 4.914 1 91.56 330 ARG B CA 1
ATOM 5388 C C . ARG B 1 330 ? -2.678 34.75 4.027 1 91.56 330 ARG B C 1
ATOM 5390 O O . ARG B 1 330 ? -3.27 33.656 4.141 1 91.56 330 ARG B O 1
ATOM 5397 N N . GLN B 1 331 ? -1.747 34.938 3.104 1 85.25 331 GLN B N 1
ATOM 5398 C CA . GLN B 1 331 ? -1.261 33.844 2.254 1 85.25 331 GLN B CA 1
ATOM 5399 C C . GLN B 1 331 ? -0.079 33.125 2.9 1 85.25 331 GLN B C 1
ATOM 5401 O O . GLN B 1 331 ? 1.077 33.469 2.645 1 85.25 331 GLN B O 1
ATOM 5406 N N . VAL B 1 332 ? -0.366 32.062 3.58 1 80.12 332 VAL B N 1
ATOM 5407 C CA . VAL B 1 332 ? 0.691 31.438 4.375 1 80.12 332 VAL B CA 1
ATOM 5408 C C . VAL B 1 332 ? 0.969 30.031 3.857 1 80.12 332 VAL B C 1
ATOM 5410 O O . VAL B 1 332 ? 1.994 29.438 4.191 1 80.12 332 VAL B O 1
ATOM 5413 N N . LEU B 1 333 ? 0.109 29.5 2.99 1 79.75 333 LEU B N 1
ATOM 5414 C CA . LEU B 1 333 ? 0.277 28.125 2.523 1 79.75 333 LEU B CA 1
ATOM 5415 C C . LEU B 1 333 ? 0.603 28.094 1.033 1 79.75 333 LEU B C 1
ATOM 5417 O O . LEU B 1 333 ? -0.159 28.625 0.216 1 79.75 333 LEU B O 1
ATOM 5421 N N . LYS B 1 334 ? 1.628 27.422 0.75 1 75.44 334 LYS B N 1
ATOM 5422 C CA . LYS B 1 334 ? 2.201 27.391 -0.593 1 75.44 334 LYS B CA 1
ATOM 5423 C C . LYS B 1 334 ? 1.184 26.891 -1.615 1 75.44 334 LYS B C 1
ATOM 5425 O O . LYS B 1 334 ? 1.079 27.438 -2.713 1 75.44 334 LYS B O 1
ATOM 5430 N N . GLY B 1 335 ? 0.459 25.812 -1.245 1 76.25 335 GLY B N 1
ATOM 5431 C CA . GLY B 1 335 ? -0.499 25.25 -2.184 1 76.25 335 GLY B CA 1
ATOM 5432 C C . GLY B 1 335 ? -1.527 26.266 -2.662 1 76.25 335 GLY B C 1
ATOM 5433 O O . GLY B 1 335 ? -1.875 26.281 -3.844 1 76.25 335 GLY B O 1
ATOM 5434 N N . PHE B 1 336 ? -1.953 27.094 -1.838 1 80.5 336 PHE B N 1
ATOM 5435 C CA . PHE B 1 336 ? -2.939 28.109 -2.191 1 80.5 336 PHE B CA 1
ATOM 5436 C C . PHE B 1 336 ? -2.295 29.234 -2.992 1 80.5 336 PHE B C 1
ATOM 5438 O O . PHE B 1 336 ? -2.887 29.75 -3.945 1 80.5 336 PHE B O 1
ATOM 5445 N N . LYS B 1 337 ? -1.094 29.547 -2.607 1 79.75 337 LYS B N 1
ATOM 5446 C CA . LYS B 1 337 ? -0.35 30.547 -3.375 1 79.75 337 LYS B CA 1
ATOM 5447 C C . LYS B 1 337 ? -0.134 30.078 -4.812 1 79.75 337 LYS B C 1
ATOM 5449 O O . LYS B 1 337 ? -0.401 30.828 -5.758 1 79.75 337 LYS B O 1
ATOM 5454 N N . ASP B 1 338 ? 0.295 28.859 -4.945 1 80 338 ASP B N 1
ATOM 5455 C CA . ASP B 1 338 ? 0.579 28.281 -6.254 1 80 338 ASP B CA 1
ATOM 5456 C C . ASP B 1 338 ? -0.694 28.156 -7.09 1 80 338 ASP B C 1
ATOM 5458 O O . ASP B 1 338 ? -0.647 28.234 -8.32 1 80 338 ASP B O 1
ATOM 5462 N N . GLY B 1 339 ? -1.841 27.953 -6.379 1 79 339 GLY B N 1
ATOM 5463 C CA . GLY B 1 339 ? -3.117 27.828 -7.062 1 79 339 GLY B CA 1
ATOM 5464 C C . GLY B 1 339 ? -3.748 29.156 -7.422 1 79 339 GLY B C 1
ATOM 5465 O O . GLY B 1 339 ? -4.82 29.203 -8.023 1 79 339 GLY B O 1
ATOM 5466 N N . GLY B 1 340 ? -3.088 30.25 -7.031 1 82.06 340 GLY B N 1
ATOM 5467 C CA . GLY B 1 340 ? -3.607 31.578 -7.336 1 82.06 340 GLY B CA 1
ATOM 5468 C C . GLY B 1 340 ? -4.73 32 -6.41 1 82.06 340 GLY B C 1
ATOM 5469 O O . GLY B 1 340 ? -5.551 32.844 -6.773 1 82.06 340 GLY B O 1
ATOM 5470 N N . ILE B 1 341 ? -4.836 31.391 -5.336 1 84.94 341 ILE B N 1
ATOM 5471 C CA . ILE B 1 341 ? -5.883 31.703 -4.371 1 84.94 341 ILE B CA 1
ATOM 5472 C C . ILE B 1 341 ? -5.387 32.781 -3.408 1 84.94 341 ILE B C 1
ATOM 5474 O O . ILE B 1 341 ? -4.504 32.531 -2.584 1 84.94 341 ILE B O 1
ATOM 5478 N N . THR B 1 342 ? -5.992 33.938 -3.404 1 87.62 342 THR B N 1
ATOM 5479 C CA . THR B 1 342 ? -5.555 35.094 -2.598 1 87.62 342 THR B CA 1
ATOM 5480 C C . THR B 1 342 ? -6.281 35.094 -1.256 1 87.62 342 THR B C 1
ATOM 5482 O O . THR B 1 342 ? -7.281 34.406 -1.075 1 87.62 342 THR B O 1
ATOM 5485 N N . ALA B 1 343 ? -5.703 35.906 -0.33 1 87.62 343 ALA B N 1
ATOM 5486 C CA . ALA B 1 343 ? -6.34 36.094 0.972 1 87.62 343 ALA B CA 1
ATOM 5487 C C . ALA B 1 343 ? -7.742 36.656 0.821 1 87.62 343 ALA B C 1
ATOM 5489 O O . ALA B 1 343 ? -8.664 36.25 1.525 1 87.62 343 ALA B O 1
ATOM 5490 N N . ASP B 1 344 ? -7.867 37.531 -0.092 1 86.69 344 ASP B N 1
ATOM 5491 C CA . ASP B 1 344 ? -9.148 38.188 -0.317 1 86.69 344 ASP B CA 1
ATOM 5492 C C . ASP B 1 344 ? -10.188 37.188 -0.847 1 86.69 344 ASP B C 1
ATOM 5494 O O . ASP B 1 344 ? -11.375 37.312 -0.542 1 86.69 344 ASP B O 1
ATOM 5498 N N . MET B 1 345 ? -9.758 36.25 -1.632 1 86.88 345 MET B N 1
ATOM 5499 C CA . MET B 1 345 ? -10.656 35.25 -2.176 1 86.88 345 MET B CA 1
ATOM 5500 C C . MET B 1 345 ? -11.156 34.312 -1.075 1 86.88 345 MET B C 1
ATOM 5502 O O . MET B 1 345 ? -12.266 33.781 -1.164 1 86.88 345 MET B O 1
ATOM 5506 N N . GLN B 1 346 ? -10.359 34.156 0.002 1 85.81 346 GLN B N 1
ATOM 5507 C CA . GLN B 1 346 ? -10.656 33.156 1.034 1 85.81 346 GLN B CA 1
ATOM 5508 C C . GLN B 1 346 ? -11.469 33.781 2.168 1 85.81 346 GLN B C 1
ATOM 5510 O O . GLN B 1 346 ? -12.219 33.094 2.855 1 85.81 346 GLN B O 1
ATOM 5515 N N . GLN B 1 347 ? -11.289 35.031 2.391 1 90.94 347 GLN B N 1
ATOM 5516 C CA . GLN B 1 347 ? -11.992 35.688 3.498 1 90.94 347 GLN B CA 1
ATOM 5517 C C . GLN B 1 347 ? -13.203 36.469 3 1 90.94 347 GLN B C 1
ATOM 5519 O O . GLN B 1 347 ? -13.133 37.688 2.816 1 90.94 347 GLN B O 1
ATOM 5524 N N . LEU B 1 348 ? -14.312 35.75 3.004 1 88.19 348 LEU B N 1
ATOM 5525 C CA . LEU B 1 348 ? -15.57 36.344 2.553 1 88.19 348 LEU B CA 1
ATOM 5526 C C . LEU B 1 348 ? -16.047 37.406 3.52 1 88.19 348 LEU B C 1
ATOM 5528 O O . LEU B 1 348 ? -15.898 37.281 4.734 1 88.19 348 LEU B O 1
ATOM 5532 N N . LYS B 1 349 ? -16.578 38.5 2.902 1 85.19 349 LYS B N 1
ATOM 5533 C CA . LYS B 1 349 ? -17.125 39.594 3.682 1 85.19 349 LYS B CA 1
ATOM 5534 C C . LYS B 1 349 ? -18.625 39.781 3.41 1 85.19 349 LYS B C 1
ATOM 5536 O O . LYS B 1 349 ? -19.078 39.625 2.27 1 85.19 349 LYS B O 1
ATOM 5541 N N . ALA B 1 350 ? -19.359 39.656 4.535 1 75.94 350 ALA B N 1
ATOM 5542 C CA . ALA B 1 350 ? -20.781 39.938 4.363 1 75.94 350 ALA B CA 1
ATOM 5543 C C . ALA B 1 350 ? -21.016 41.344 3.834 1 75.94 350 ALA B C 1
ATOM 5545 O O . ALA B 1 350 ? -20.312 42.281 4.227 1 75.94 350 ALA B O 1
ATOM 5546 N N . GLU B 1 351 ? -21.875 41.438 2.76 1 60.94 351 GLU B N 1
ATOM 5547 C CA . GLU B 1 351 ? -22.344 42.75 2.275 1 60.94 351 GLU B CA 1
ATOM 5548 C C . GLU B 1 351 ? -23.422 43.312 3.18 1 60.94 351 GLU B C 1
ATOM 5550 O O . GLU B 1 351 ? -24.188 42.562 3.797 1 60.94 351 GLU B O 1
#